Protein AF-A0A4U1Z456-F1 (afdb_monomer_lite)

Radius of gyration: 33.31 Å; chains: 1; bounding box: 110×81×82 Å

pLDDT: mean 87.85, std 18.62, range [24.08, 98.69]

InterPro domains:
  IPR021459 Glycosyl hydrolases related to GH101 family, GHL1-GHL3 [PF11308] (414-543)

Foldseek 3Di:
DDDDDDDDDDDDDDDDPPDDDFDDDPDDQPQKDWFWDWADPDPPDIDIWIWIAGQFQRFIDIPNDGQADRWWDKVNHGWGWDPKGFDADPPPSTRFKIWTATPPQRWIWIWGHDHQKIKIKTARDPPDAAALVRWIKTWNGKDPQVQWQWKWAQFPVIDIGGFQDPVSLCCCQVPPAFPQQQFRRLAQKMWTDGPLKIKIKHWPPSGQKTKGWHFDDDPDPDPDGTGIMMTMMGIHHNVCNRPIGMMMMGMDNDPCVNVVVSVVVCVVVVNDDDLVNVCVVPVLSVLQVPADEDEFEFFAFADLQFFPAPVVLLCCVVPPLPFDADPVSCVPRVPDDPPPDDCDPVNSVVSRVRLRVSLCVVQPFDFDALVGNRLVSLLVSLQVSLVSCVVRPVVGTDDSQQGTRGFHLVVLVVCVVVVNLRYEYEYQALNRLSNHVVRQVSNVVSVYAYEYEAEQFAAADPPPCVVNSRNRDHPCQLPLFFFAGSVRDGDADDPRGGGTGDCVVSVVSVVVSVVSSCVSSVGPDYDYPPPSSSPDDDGCSVVPPPPPDDDDDDDD

Sequence (556 aa):
MLSVRHPLNLSTCAIVALTTAYLFSSNAQASQITLTSNSSVNANTTTSNTVSISSKTFGIDWNGLSVNSAALTVDSQPQKATNLVIGFSDKADSAGIATWTLVPSGINVEAELNQDQLTFQFSLPSNIQVKRNEPVELAWFDLAEQQTQTLFLPFSEGMRVPTDNKLWASYLVGNHSGSNTTQDLKMPFWTVQQNNHFISYQMVNATSNQLLFSDASSDTSSNSKTKIDMKASHQFTMLNQSQPFIVRITLGDSWLDGAKHYRDSRVENDLSETLIAKQKRNPDVSKLIGASHIYLFGKDPLSTQDVSNWWGLKTWYLEGSKLSVSAEAKRELSSFSKGKDWFSQYHKQLLLDSISQSLQVLYPVGNPTLENNTIKAQYKSAQDKKNWLLEHASPYLNSSDTWGQALSSDMVANLNKAGLNKLWLGFDNWMPAFYQPNAVALAKQSGYLVGTYDSYNTAIPAKLNDNWLTAQLPEPMRQSCAIELADGSLKKGFRGNGFYLNPNCHLEYVKQRAQDIMRFGNFNSLFLDVDATAMAREDYSGSIDNHSNSNGNGNG

Organism: NCBI:txid170673

Structure (mmCIF, N/CA/C/O backbone):
data_AF-A0A4U1Z456-F1
#
_entry.id   AF-A0A4U1Z456-F1
#
loop_
_atom_site.group_PDB
_atom_site.id
_atom_site.type_symbol
_atom_site.label_atom_id
_atom_site.label_alt_id
_atom_site.label_comp_id
_atom_site.label_asym_id
_atom_site.label_entity_id
_atom_site.label_seq_id
_atom_site.pdbx_PDB_ins_code
_atom_site.Cartn_x
_atom_site.Cartn_y
_atom_site.Cartn_z
_atom_site.occupancy
_atom_site.B_iso_or_equiv
_atom_site.auth_seq_id
_atom_site.auth_comp_id
_atom_site.auth_asym_id
_atom_site.auth_atom_id
_atom_site.pdbx_PDB_model_num
ATOM 1 N N . MET A 1 1 ? 72.576 -57.208 -24.370 1.00 31.80 1 MET A N 1
ATOM 2 C CA . MET A 1 1 ? 71.663 -58.001 -25.217 1.00 31.80 1 MET A CA 1
ATOM 3 C C . MET A 1 1 ? 70.290 -58.027 -24.561 1.00 31.80 1 MET A C 1
ATOM 5 O O . MET A 1 1 ? 70.242 -58.381 -23.396 1.00 31.80 1 MET A O 1
ATOM 9 N N . LEU A 1 2 ? 69.263 -57.633 -25.336 1.00 28.31 2 LEU A N 1
ATOM 10 C CA . LEU A 1 2 ? 67.808 -57.911 -25.234 1.00 28.31 2 LEU A CA 1
ATOM 11 C C . LEU A 1 2 ? 67.100 -57.477 -23.924 1.00 28.31 2 LEU A C 1
ATOM 13 O O . LEU A 1 2 ? 67.393 -58.001 -22.863 1.00 28.31 2 LEU A O 1
ATOM 17 N N . SER A 1 3 ? 66.276 -56.413 -23.904 1.00 24.08 3 SER A N 1
ATOM 18 C CA . SER A 1 3 ? 64.901 -56.266 -24.465 1.00 24.08 3 SER A CA 1
ATOM 19 C C . SER A 1 3 ? 63.951 -57.339 -23.905 1.00 24.08 3 SER A C 1
ATOM 21 O O . SER A 1 3 ? 64.289 -58.512 -23.964 1.00 24.08 3 SER A O 1
ATOM 23 N N . VAL A 1 4 ? 62.786 -57.033 -23.317 1.00 28.98 4 VAL A N 1
ATOM 24 C CA . VAL A 1 4 ? 61.611 -56.415 -23.963 1.00 28.98 4 VAL A CA 1
ATOM 25 C C . VAL A 1 4 ? 60.705 -55.687 -22.945 1.00 28.98 4 VAL A C 1
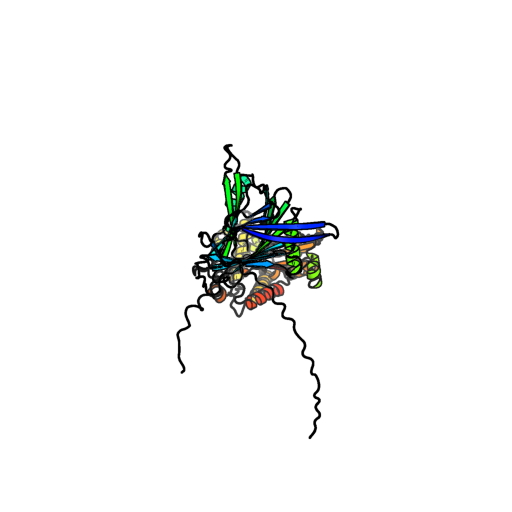ATOM 27 O O . VAL A 1 4 ? 60.613 -56.056 -21.778 1.00 28.98 4 VAL A O 1
ATOM 30 N N . ARG A 1 5 ? 60.041 -54.636 -23.447 1.00 26.22 5 ARG A N 1
ATOM 31 C CA . ARG A 1 5 ? 59.066 -53.721 -22.824 1.00 26.22 5 ARG A CA 1
ATOM 32 C C . ARG A 1 5 ? 57.635 -54.277 -22.797 1.00 26.22 5 ARG A C 1
ATOM 34 O O . ARG A 1 5 ? 57.237 -54.879 -23.784 1.00 26.22 5 ARG A O 1
ATOM 41 N N . HIS A 1 6 ? 56.828 -53.840 -21.824 1.00 29.16 6 HIS A N 1
ATOM 42 C CA . HIS A 1 6 ? 55.449 -53.331 -22.008 1.00 29.16 6 HIS A CA 1
ATOM 43 C C . HIS A 1 6 ? 54.959 -52.643 -20.716 1.00 29.16 6 HIS A C 1
ATOM 45 O O . HIS A 1 6 ? 55.034 -53.264 -19.658 1.00 29.16 6 HIS A O 1
ATOM 51 N N . PRO A 1 7 ? 54.428 -51.405 -20.773 1.00 32.91 7 PRO A N 1
ATOM 52 C CA . PRO A 1 7 ? 53.537 -50.893 -19.740 1.00 32.91 7 PRO A CA 1
ATOM 53 C C . PRO A 1 7 ? 52.128 -50.582 -20.267 1.00 32.91 7 PRO A C 1
ATOM 55 O O . PRO A 1 7 ? 51.916 -50.267 -21.438 1.00 32.91 7 PRO A O 1
ATOM 58 N N . LEU A 1 8 ? 51.187 -50.706 -19.334 1.00 29.67 8 LEU A N 1
ATOM 59 C CA . LEU A 1 8 ? 49.744 -50.541 -19.454 1.00 29.67 8 LEU A CA 1
ATOM 60 C C . LEU A 1 8 ? 49.311 -49.112 -19.821 1.00 29.67 8 LEU A C 1
ATOM 62 O O . LEU A 1 8 ? 49.853 -48.131 -19.316 1.00 29.67 8 LEU A O 1
ATOM 66 N N . ASN A 1 9 ? 48.269 -49.041 -20.652 1.00 26.36 9 ASN A N 1
ATOM 67 C CA . ASN A 1 9 ? 47.499 -47.847 -20.997 1.00 26.36 9 ASN A CA 1
ATOM 68 C C . ASN A 1 9 ? 46.570 -47.439 -19.840 1.00 26.36 9 ASN A C 1
ATOM 70 O O . ASN A 1 9 ? 45.746 -48.239 -19.399 1.00 26.36 9 ASN A O 1
ATOM 74 N N . LEU A 1 10 ? 46.651 -46.176 -19.419 1.00 31.25 10 LEU A N 1
ATOM 75 C CA . LEU A 1 10 ? 45.617 -45.480 -18.652 1.00 31.25 10 LEU A CA 1
ATOM 76 C C . LEU A 1 10 ? 44.956 -44.466 -19.589 1.00 31.25 10 LEU A C 1
ATOM 78 O O . LEU A 1 10 ? 45.609 -43.556 -20.095 1.00 31.25 10 LEU A O 1
ATOM 82 N N . SER A 1 11 ? 43.669 -44.675 -19.847 1.00 29.47 11 SER A N 1
ATOM 83 C CA . SER A 1 11 ? 42.834 -43.855 -20.719 1.00 29.47 11 SER A CA 1
ATOM 84 C C . SER A 1 11 ? 42.547 -42.493 -20.088 1.00 29.47 11 SER A C 1
ATOM 86 O O . SER A 1 11 ? 41.842 -42.397 -19.085 1.00 29.47 11 SER A O 1
ATOM 88 N N . THR A 1 12 ? 43.063 -41.434 -20.700 1.00 29.52 12 THR A N 1
ATOM 89 C CA . THR A 1 12 ? 42.703 -40.040 -20.428 1.00 29.52 12 THR A CA 1
ATOM 90 C C . THR A 1 12 ? 41.447 -39.678 -21.222 1.00 29.52 12 THR A C 1
ATOM 92 O O . THR A 1 12 ? 41.439 -39.752 -22.450 1.00 29.52 12 THR A O 1
ATOM 95 N N . CYS A 1 13 ? 40.379 -39.269 -20.532 1.00 28.94 13 CYS A N 1
ATOM 96 C CA . CYS A 1 13 ? 39.237 -38.592 -21.146 1.00 28.94 13 CYS A CA 1
ATOM 97 C C . CYS A 1 13 ? 39.703 -37.269 -21.770 1.00 28.94 13 CYS A C 1
ATOM 99 O O . CYS A 1 13 ? 40.125 -36.360 -21.057 1.00 28.94 13 CYS A O 1
ATOM 101 N N . ALA A 1 14 ? 39.610 -37.153 -23.093 1.00 26.80 14 ALA A N 1
ATOM 102 C CA . ALA A 1 14 ? 39.750 -35.885 -23.791 1.00 26.80 14 ALA A CA 1
ATOM 103 C C . ALA A 1 14 ? 38.451 -35.080 -23.630 1.00 26.80 14 ALA A C 1
ATOM 105 O O . ALA A 1 14 ? 37.424 -35.418 -24.215 1.00 26.80 14 ALA A O 1
ATOM 106 N N . ILE A 1 15 ? 38.496 -34.016 -22.827 1.00 29.28 15 ILE A N 1
ATOM 107 C CA . ILE A 1 15 ? 37.512 -32.933 -22.889 1.00 29.28 15 ILE A CA 1
ATOM 108 C C . ILE A 1 15 ? 37.858 -32.126 -24.141 1.00 29.28 15 ILE A C 1
ATOM 110 O O . ILE A 1 15 ? 38.910 -31.492 -24.213 1.00 29.28 15 ILE A O 1
ATOM 114 N N . VAL A 1 16 ? 36.993 -32.196 -25.150 1.00 26.69 16 VAL A N 1
ATOM 115 C CA . VAL A 1 16 ? 37.075 -31.357 -26.347 1.00 26.69 16 VAL A CA 1
ATOM 116 C C . VAL A 1 16 ? 36.708 -29.934 -25.933 1.00 26.69 16 VAL A C 1
ATOM 118 O O . VAL A 1 16 ? 35.541 -29.624 -25.714 1.00 26.69 16 VAL A O 1
ATOM 121 N N . ALA A 1 17 ? 37.712 -29.071 -25.797 1.00 26.34 17 ALA A N 1
ATOM 122 C CA . ALA A 1 17 ? 37.511 -27.631 -25.782 1.00 26.34 17 ALA A CA 1
ATOM 123 C C . ALA A 1 17 ? 37.116 -27.199 -27.203 1.00 26.34 17 ALA A C 1
ATOM 125 O O . ALA A 1 17 ? 37.964 -27.102 -28.088 1.00 26.34 17 ALA A O 1
ATOM 126 N N . LEU A 1 18 ? 35.819 -26.995 -27.436 1.00 26.89 18 LEU A N 1
ATOM 127 C CA . LEU A 1 18 ? 35.327 -26.304 -28.625 1.00 26.89 18 LEU A CA 1
ATOM 128 C C . LEU A 1 18 ? 35.672 -24.822 -28.472 1.00 26.89 18 LEU A C 1
ATOM 130 O O . LEU A 1 18 ? 35.039 -24.085 -27.723 1.00 26.89 18 LEU A O 1
ATOM 134 N N . THR A 1 19 ? 36.733 -24.404 -29.149 1.00 28.66 19 THR A N 1
ATOM 135 C CA . THR A 1 19 ? 37.079 -22.998 -29.332 1.00 28.66 19 THR A CA 1
ATOM 136 C C . THR A 1 19 ? 36.049 -22.359 -30.260 1.00 28.66 19 THR A C 1
ATOM 138 O O . THR A 1 19 ? 36.104 -22.560 -31.473 1.00 28.66 19 THR A O 1
ATOM 141 N N . THR A 1 20 ? 35.111 -21.595 -29.702 1.00 35.03 20 THR A N 1
ATOM 142 C CA . THR A 1 20 ? 34.281 -20.646 -30.450 1.00 35.03 20 THR A CA 1
ATOM 143 C C . THR A 1 20 ? 35.192 -19.595 -31.081 1.00 35.03 20 THR A C 1
ATOM 145 O O . THR A 1 20 ? 35.977 -18.929 -30.402 1.00 35.03 20 THR A O 1
ATOM 148 N N . ALA A 1 21 ? 35.141 -19.481 -32.406 1.00 29.03 21 ALA A N 1
ATOM 149 C CA . ALA A 1 21 ? 35.916 -18.497 -33.144 1.00 29.03 21 ALA A CA 1
ATOM 150 C C . ALA A 1 21 ? 35.267 -17.112 -32.983 1.00 29.03 21 ALA A C 1
ATOM 152 O O . ALA A 1 21 ? 34.280 -16.798 -33.640 1.00 29.03 21 ALA A O 1
ATOM 153 N N . TYR A 1 22 ? 35.829 -16.277 -32.109 1.00 36.03 22 TYR A N 1
ATOM 154 C CA . TYR A 1 22 ? 35.500 -14.855 -32.039 1.00 36.03 22 TYR A CA 1
ATOM 155 C C . TYR A 1 22 ? 36.136 -14.138 -33.233 1.00 36.03 22 TYR A C 1
ATOM 157 O O . TYR A 1 22 ? 37.360 -14.010 -33.319 1.00 36.03 22 TYR A O 1
ATOM 165 N N . LEU A 1 23 ? 35.318 -13.664 -34.171 1.00 34.50 23 LEU A N 1
ATOM 166 C CA . LEU A 1 23 ? 35.780 -12.739 -35.200 1.00 34.50 23 LEU A CA 1
ATOM 167 C C . LEU A 1 23 ? 35.910 -11.343 -34.579 1.00 34.50 23 LEU A C 1
ATOM 169 O O . LEU A 1 23 ? 34.922 -10.659 -34.329 1.00 34.50 23 LEU A O 1
ATOM 173 N N . PHE A 1 24 ? 37.147 -10.912 -34.335 1.00 33.97 24 PHE A N 1
ATOM 174 C CA . PHE A 1 24 ? 37.455 -9.527 -33.987 1.00 33.97 24 PHE A CA 1
ATOM 175 C C . PHE A 1 24 ? 37.351 -8.654 -35.245 1.00 33.97 24 PHE A C 1
ATOM 177 O O . PHE A 1 24 ? 38.280 -8.609 -36.050 1.00 33.97 24 PHE A O 1
ATOM 184 N N . SER A 1 25 ? 36.241 -7.936 -35.428 1.00 34.22 25 SER A N 1
ATOM 185 C CA . SER A 1 25 ? 36.183 -6.845 -36.407 1.00 34.22 25 SER A CA 1
ATOM 186 C C . SER A 1 25 ? 36.692 -5.551 -35.767 1.00 34.22 25 SER A C 1
ATOM 188 O O . SER A 1 25 ? 36.026 -4.950 -34.924 1.00 34.22 25 SER A O 1
ATOM 190 N N . SER A 1 26 ? 37.884 -5.112 -36.161 1.00 34.59 26 SER A N 1
ATOM 191 C CA . SER A 1 26 ? 38.472 -3.838 -35.746 1.00 34.59 26 SER A CA 1
ATOM 192 C C . SER A 1 26 ? 37.826 -2.640 -36.464 1.00 34.59 26 SER A C 1
ATOM 194 O O . SER A 1 26 ? 37.817 -2.594 -37.691 1.00 34.59 26 SER A O 1
ATOM 196 N N . ASN A 1 27 ? 37.389 -1.639 -35.688 1.00 38.34 27 ASN A N 1
ATOM 197 C CA . ASN A 1 27 ? 37.211 -0.223 -36.059 1.00 38.34 27 ASN A CA 1
ATOM 198 C C . ASN A 1 27 ? 36.337 0.132 -37.281 1.00 38.34 27 ASN A C 1
ATOM 200 O O . ASN A 1 27 ? 36.731 0.926 -38.134 1.00 38.34 27 ASN A O 1
ATOM 204 N N . ALA A 1 28 ? 35.079 -0.304 -37.267 1.00 37.78 28 ALA A N 1
ATOM 205 C CA . ALA A 1 28 ? 33.982 0.497 -37.809 1.00 37.78 28 ALA A CA 1
ATOM 206 C C . ALA A 1 28 ? 32.884 0.571 -36.738 1.00 37.78 28 ALA A C 1
ATOM 208 O O . ALA A 1 28 ? 32.386 -0.464 -36.303 1.00 37.78 28 ALA A O 1
ATOM 209 N N . GLN A 1 29 ? 32.541 1.773 -36.257 1.00 49.03 29 GLN A N 1
ATOM 210 C CA . GLN A 1 29 ? 31.405 1.956 -35.345 1.00 49.03 29 GLN A CA 1
ATOM 211 C C . GLN A 1 29 ? 30.123 1.601 -36.105 1.00 49.03 29 GLN A C 1
ATOM 213 O O . GLN A 1 29 ? 29.549 2.456 -36.776 1.00 49.03 29 GLN A O 1
ATOM 218 N N . ALA A 1 30 ? 29.678 0.346 -36.037 1.00 53.66 30 ALA A N 1
ATOM 219 C CA . ALA A 1 30 ? 28.352 -0.008 -36.512 1.00 53.66 30 ALA A CA 1
ATOM 220 C C . ALA A 1 30 ? 27.334 0.761 -35.654 1.00 53.66 30 ALA A C 1
ATOM 222 O O . ALA A 1 30 ? 27.165 0.503 -34.460 1.00 53.66 30 ALA A O 1
ATOM 223 N N . SER A 1 31 ? 26.685 1.761 -36.254 1.00 73.88 31 SER A N 1
ATOM 224 C CA . SER A 1 31 ? 25.632 2.561 -35.614 1.00 73.88 31 SER A CA 1
ATOM 225 C C . SER A 1 31 ? 24.337 1.773 -35.404 1.00 73.88 31 SER A C 1
ATOM 227 O O . SER A 1 31 ? 23.417 2.276 -34.756 1.00 73.88 31 SER A O 1
ATOM 229 N N . GLN A 1 32 ? 24.271 0.562 -35.963 1.00 88.19 32 GLN A N 1
ATOM 230 C CA . GLN A 1 32 ? 23.124 -0.329 -35.969 1.00 88.19 32 GLN A CA 1
ATOM 231 C C . GLN A 1 32 ? 23.585 -1.770 -35.717 1.00 88.19 32 GLN A C 1
ATOM 233 O O . GLN A 1 32 ? 24.516 -2.255 -36.358 1.00 88.19 32 GLN A O 1
ATOM 238 N N . ILE A 1 33 ? 22.927 -2.432 -34.773 1.00 92.44 33 ILE A N 1
ATOM 239 C CA . ILE A 1 33 ? 23.084 -3.842 -34.411 1.00 92.44 33 ILE A CA 1
ATOM 240 C C . ILE A 1 33 ? 21.853 -4.565 -34.952 1.00 92.44 33 ILE A C 1
ATOM 242 O O . ILE A 1 33 ? 20.745 -4.049 -34.828 1.00 92.44 33 ILE A O 1
ATOM 246 N N . THR A 1 34 ? 22.027 -5.732 -35.568 1.00 93.81 34 THR A N 1
ATOM 247 C CA . THR A 1 34 ? 20.907 -6.567 -36.024 1.00 93.81 34 THR A CA 1
ATOM 248 C C . THR A 1 34 ? 20.953 -7.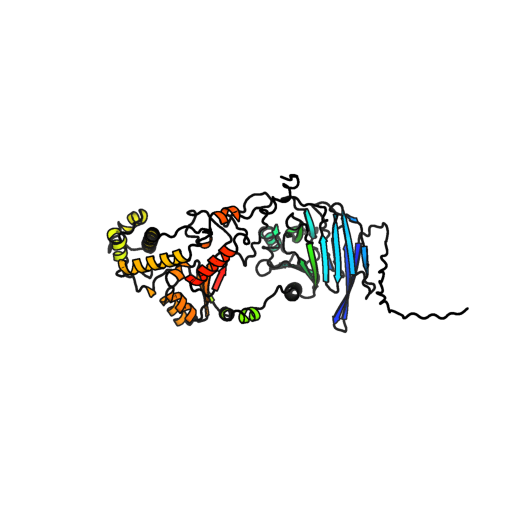903 -35.305 1.00 93.81 34 THR A C 1
ATOM 250 O O . THR A 1 34 ? 21.950 -8.614 -35.418 1.00 93.81 34 THR A O 1
ATOM 253 N N . LEU A 1 35 ? 19.885 -8.230 -34.580 1.00 93.75 35 LEU A N 1
ATOM 254 C CA . LEU A 1 35 ? 19.688 -9.533 -33.959 1.00 93.75 35 LEU A CA 1
ATOM 255 C C . LEU A 1 35 ? 18.630 -10.327 -34.721 1.00 93.75 35 LEU A C 1
ATOM 257 O O . LEU A 1 35 ? 17.658 -9.760 -35.220 1.00 93.75 35 LEU A O 1
ATOM 261 N N . THR A 1 36 ? 18.818 -11.640 -34.809 1.00 92.06 36 THR A N 1
ATOM 262 C CA . THR A 1 36 ? 17.903 -12.548 -35.507 1.00 92.06 36 THR A CA 1
ATOM 263 C C . THR A 1 36 ? 17.646 -13.803 -34.689 1.00 92.06 36 THR A C 1
ATOM 265 O O . THR A 1 36 ? 18.550 -14.354 -34.058 1.00 92.06 36 THR A O 1
ATOM 268 N N . SER A 1 37 ? 16.403 -14.269 -34.711 1.00 88.06 37 SER A N 1
ATOM 269 C CA . SER A 1 37 ? 16.004 -15.539 -34.112 1.00 88.06 37 SER A CA 1
ATOM 270 C C . SER A 1 37 ? 14.862 -16.149 -34.919 1.00 88.06 37 SER A C 1
ATOM 272 O O . SER A 1 37 ? 14.125 -15.449 -35.610 1.00 88.06 37 SER A O 1
ATOM 274 N N . ASN A 1 38 ? 14.706 -17.466 -34.822 1.00 82.00 38 ASN A N 1
ATOM 275 C CA . ASN A 1 38 ? 13.548 -18.167 -35.361 1.00 82.00 38 ASN A CA 1
ATOM 276 C C . ASN A 1 38 ? 12.746 -18.735 -34.191 1.00 82.00 38 ASN A C 1
ATOM 278 O O . ASN A 1 38 ? 13.300 -19.452 -33.356 1.00 82.00 38 ASN A O 1
ATOM 282 N N . SER A 1 39 ? 11.452 -18.432 -34.141 1.00 70.00 39 SER A N 1
ATOM 283 C CA . SER A 1 39 ? 10.514 -19.004 -33.177 1.00 70.00 39 SER A CA 1
ATOM 284 C C . SER A 1 39 ? 9.559 -19.967 -33.871 1.00 70.00 39 SER A C 1
ATOM 286 O O . SER A 1 39 ? 9.062 -19.700 -34.967 1.00 70.00 39 SER A O 1
ATOM 288 N N . SER A 1 40 ? 9.302 -21.113 -33.245 1.00 61.97 40 SER A N 1
ATOM 289 C CA . SER A 1 40 ? 8.311 -22.086 -33.701 1.00 61.97 40 SER A CA 1
ATOM 290 C C . SER A 1 40 ? 7.134 -22.089 -32.731 1.00 61.97 40 SER A C 1
ATOM 292 O O . SER A 1 40 ? 7.186 -22.748 -31.695 1.00 61.97 40 SER A O 1
ATOM 294 N N . VAL A 1 41 ? 6.067 -21.367 -33.074 1.00 55.19 41 VAL A N 1
ATOM 295 C CA . VAL A 1 41 ? 4.845 -21.300 -32.251 1.00 55.19 41 VAL A CA 1
ATOM 296 C C . VAL A 1 41 ? 4.009 -22.584 -32.396 1.00 55.19 41 VAL A C 1
ATOM 298 O O . VAL A 1 41 ? 3.292 -22.962 -31.479 1.00 55.19 41 VAL A O 1
ATOM 301 N N . ASN A 1 42 ? 4.135 -23.294 -33.527 1.00 46.75 42 ASN A N 1
ATOM 302 C CA . ASN A 1 42 ? 3.542 -24.607 -33.815 1.00 46.75 42 ASN A CA 1
ATOM 303 C C . ASN A 1 42 ? 4.384 -25.345 -34.877 1.00 46.75 42 ASN A C 1
ATOM 305 O O . ASN A 1 42 ? 5.149 -24.712 -35.600 1.00 46.75 42 ASN A O 1
ATOM 309 N N . ALA A 1 43 ? 4.195 -26.663 -35.043 1.00 50.38 43 ALA A N 1
ATOM 310 C CA . ALA A 1 43 ? 4.965 -27.509 -35.975 1.00 50.38 43 ALA A CA 1
ATOM 311 C C . ALA A 1 43 ? 4.968 -27.058 -37.460 1.00 50.38 43 ALA A C 1
ATOM 313 O O . ALA A 1 43 ? 5.773 -27.569 -38.232 1.00 50.38 43 ALA A O 1
ATOM 314 N N . ASN A 1 44 ? 4.110 -26.104 -37.853 1.00 43.94 44 ASN A N 1
ATOM 315 C CA . ASN A 1 44 ? 3.943 -25.632 -39.234 1.00 43.94 44 ASN A CA 1
ATOM 316 C C . ASN A 1 44 ? 4.108 -24.108 -39.431 1.00 43.94 44 ASN A C 1
ATOM 318 O O . ASN A 1 44 ? 3.876 -23.625 -40.537 1.00 43.94 44 ASN A O 1
ATOM 322 N N . THR A 1 45 ? 4.479 -23.332 -38.405 1.00 55.09 45 THR A N 1
ATOM 323 C CA . THR A 1 45 ? 4.669 -21.873 -38.533 1.00 55.09 45 THR A CA 1
ATOM 324 C C . THR A 1 45 ? 5.948 -21.435 -37.831 1.00 55.09 45 THR A C 1
ATOM 326 O O . THR A 1 45 ? 6.033 -21.495 -36.602 1.00 55.09 45 THR A O 1
ATOM 329 N N . THR A 1 46 ? 6.926 -20.990 -38.619 1.00 65.75 46 THR A N 1
ATOM 330 C CA . THR A 1 46 ? 8.167 -20.381 -38.133 1.00 65.75 46 THR A CA 1
ATOM 331 C C . THR A 1 46 ? 8.058 -18.870 -38.275 1.00 65.75 46 THR A C 1
ATOM 333 O O . THR A 1 46 ? 7.905 -18.364 -39.386 1.00 65.75 46 THR A O 1
ATOM 336 N N . THR A 1 47 ? 8.140 -18.155 -37.159 1.00 76.00 47 THR A N 1
ATOM 337 C CA . THR A 1 47 ? 8.264 -16.699 -37.145 1.00 76.00 47 THR A CA 1
ATOM 338 C C . THR A 1 47 ? 9.748 -16.362 -37.159 1.00 76.00 47 THR A C 1
ATOM 340 O O . THR A 1 47 ? 10.486 -16.768 -36.263 1.00 76.00 47 THR A O 1
ATOM 343 N N . SER A 1 48 ? 10.195 -15.647 -38.189 1.00 85.25 48 SER A N 1
ATOM 344 C CA . SER A 1 48 ? 11.549 -15.098 -38.242 1.00 85.25 48 SER A CA 1
ATOM 345 C C . SER A 1 48 ? 11.528 -13.720 -37.595 1.00 85.25 48 SER A C 1
ATOM 347 O O . SER A 1 48 ? 10.855 -12.818 -38.089 1.00 85.25 48 SER A O 1
ATOM 349 N N . ASN A 1 49 ? 12.264 -13.552 -36.504 1.00 91.56 49 ASN A N 1
ATOM 350 C CA . ASN A 1 49 ? 12.430 -12.274 -35.831 1.00 91.56 49 ASN A CA 1
ATOM 351 C C . ASN A 1 49 ? 13.698 -11.589 -36.318 1.00 91.56 49 ASN A C 1
ATOM 353 O O . ASN A 1 49 ? 14.764 -12.198 -36.401 1.00 91.56 49 ASN A O 1
ATOM 357 N N . THR A 1 50 ? 13.582 -10.305 -36.629 1.00 94.25 50 THR A N 1
ATOM 358 C CA . THR A 1 50 ? 14.703 -9.419 -36.929 1.00 94.25 50 THR A CA 1
ATOM 359 C C . THR A 1 50 ? 14.538 -8.145 -36.117 1.00 94.25 50 THR A C 1
ATOM 361 O O . THR A 1 50 ? 13.554 -7.422 -36.273 1.00 94.25 50 THR A O 1
ATOM 364 N N . VAL A 1 51 ? 15.509 -7.881 -35.246 1.00 96.50 51 VAL A N 1
ATOM 365 C CA . VAL A 1 51 ? 15.548 -6.702 -34.381 1.00 96.50 51 VAL A CA 1
ATOM 366 C C . VAL A 1 51 ? 16.713 -5.824 -34.811 1.00 96.50 51 VAL A C 1
ATOM 368 O O . VAL A 1 51 ? 17.861 -6.259 -34.785 1.00 96.50 51 VAL A O 1
ATOM 371 N N . SER A 1 52 ? 16.431 -4.580 -35.185 1.00 96.38 52 SER A N 1
ATOM 372 C CA . SER A 1 52 ? 17.433 -3.550 -35.457 1.00 96.38 52 SER A CA 1
ATOM 373 C C . SER A 1 52 ? 17.534 -2.587 -34.281 1.00 96.38 52 SER A C 1
ATOM 375 O O . SER A 1 52 ? 16.549 -1.956 -33.914 1.00 96.38 52 SER A O 1
ATOM 377 N N . ILE A 1 53 ? 18.731 -2.432 -33.716 1.00 96.38 53 ILE A N 1
ATOM 378 C CA . ILE A 1 53 ? 18.996 -1.594 -32.540 1.00 96.38 53 ILE A CA 1
ATOM 379 C C . ILE A 1 53 ? 20.028 -0.535 -32.914 1.00 96.38 53 ILE A C 1
ATOM 381 O O . ILE A 1 53 ? 21.139 -0.859 -33.334 1.00 96.38 53 ILE A O 1
ATOM 385 N N . SER A 1 54 ? 19.714 0.743 -32.724 1.00 94.50 54 SER A N 1
ATOM 386 C CA . SER A 1 54 ? 20.719 1.799 -32.818 1.00 94.50 54 SER A CA 1
ATOM 387 C C . SER A 1 54 ? 21.604 1.785 -31.575 1.00 94.50 54 SER A C 1
ATOM 389 O O . SER A 1 54 ? 21.181 2.196 -30.499 1.00 94.50 54 SER A O 1
ATOM 391 N N . SER A 1 55 ? 22.869 1.402 -31.724 1.00 87.50 55 SER A N 1
ATOM 392 C CA . SER A 1 55 ? 23.829 1.351 -30.611 1.00 87.50 55 SER A CA 1
ATOM 393 C C . SER A 1 55 ? 24.115 2.730 -29.985 1.00 87.50 55 SER A C 1
ATOM 395 O O . SER A 1 55 ? 24.561 2.821 -28.844 1.00 87.50 55 SER A O 1
ATOM 397 N N . LYS A 1 56 ? 23.842 3.821 -30.715 1.00 84.50 56 LYS A N 1
ATOM 398 C CA . LYS A 1 56 ? 24.053 5.209 -30.265 1.00 84.50 56 LYS A CA 1
ATOM 399 C C . LYS A 1 56 ? 22.837 5.816 -29.563 1.00 84.50 56 LYS A C 1
ATOM 401 O O . LYS A 1 56 ? 23.003 6.573 -28.616 1.00 84.50 56 LYS A O 1
ATOM 406 N N . THR A 1 57 ? 21.640 5.565 -30.085 1.00 91.00 57 THR A N 1
ATOM 407 C CA . THR A 1 57 ? 20.410 6.252 -29.641 1.00 91.00 57 THR A CA 1
ATOM 408 C C . THR A 1 57 ? 19.440 5.335 -28.912 1.00 91.00 57 THR A C 1
ATOM 410 O O . THR A 1 57 ? 18.485 5.815 -28.311 1.00 91.00 57 THR A O 1
ATOM 413 N N . PHE A 1 58 ? 19.693 4.026 -28.974 1.00 95.19 58 PHE A N 1
ATOM 414 C CA . PHE A 1 58 ? 18.825 2.966 -28.480 1.00 95.19 58 PHE A CA 1
ATOM 415 C C . PHE A 1 58 ? 17.423 2.961 -29.107 1.00 95.19 58 PHE A C 1
ATOM 417 O O . PHE A 1 58 ? 16.487 2.426 -28.527 1.00 95.19 58 PHE A O 1
ATOM 424 N N . GLY A 1 59 ? 17.279 3.514 -30.318 1.00 97.06 59 GLY A N 1
ATOM 425 C CA . GLY A 1 59 ? 16.095 3.277 -31.143 1.00 97.06 59 GLY A CA 1
ATOM 426 C C . GLY A 1 59 ? 16.026 1.812 -31.580 1.00 97.06 59 GLY A C 1
ATOM 427 O O . GLY A 1 59 ? 17.054 1.249 -31.971 1.00 97.06 59 GLY A O 1
ATOM 428 N N . ILE A 1 60 ? 14.845 1.199 -31.494 1.00 98.00 60 ILE A N 1
ATOM 429 C CA . ILE A 1 60 ? 14.638 -0.232 -31.758 1.00 98.00 60 ILE A CA 1
ATOM 430 C C . ILE A 1 60 ? 13.486 -0.415 -32.745 1.00 98.00 60 ILE A C 1
ATOM 432 O O . ILE A 1 60 ? 12.372 0.047 -32.496 1.00 98.00 60 ILE A O 1
ATOM 436 N N . ASP A 1 61 ? 13.758 -1.147 -33.822 1.00 97.69 61 ASP A N 1
ATOM 437 C CA . ASP A 1 61 ? 12.757 -1.709 -34.728 1.00 97.69 61 ASP A CA 1
ATOM 438 C C . ASP A 1 61 ? 12.738 -3.234 -34.579 1.00 97.69 61 ASP A C 1
ATOM 440 O O . ASP A 1 61 ? 13.797 -3.864 -34.534 1.00 97.69 61 ASP A O 1
ATOM 444 N N . TRP A 1 62 ? 11.551 -3.832 -34.495 1.00 96.75 62 TRP A N 1
ATOM 445 C CA . TRP A 1 62 ? 11.378 -5.284 -34.476 1.00 96.75 62 TRP A CA 1
ATOM 446 C C . TRP A 1 62 ? 10.317 -5.677 -35.498 1.00 96.75 62 TRP A C 1
ATOM 448 O O . TRP A 1 62 ? 9.133 -5.403 -35.311 1.00 96.75 62 TRP A O 1
ATOM 458 N N . ASN A 1 63 ? 10.741 -6.329 -36.584 1.00 94.19 63 ASN A N 1
ATOM 459 C CA . ASN A 1 63 ? 9.873 -6.729 -37.697 1.00 94.19 63 ASN A CA 1
ATOM 460 C C . ASN A 1 63 ? 9.033 -5.558 -38.266 1.00 94.19 63 ASN A C 1
ATOM 462 O O . ASN A 1 63 ? 7.891 -5.760 -38.680 1.00 94.19 63 ASN A O 1
ATOM 466 N N . GLY A 1 64 ? 9.575 -4.333 -38.282 1.00 93.81 64 GLY A N 1
ATOM 467 C CA . GLY A 1 64 ? 8.869 -3.132 -38.745 1.00 93.81 64 GLY A CA 1
ATOM 468 C C . GLY A 1 64 ? 7.980 -2.448 -37.698 1.00 93.81 64 GLY A C 1
ATOM 469 O O . GLY A 1 64 ? 7.292 -1.478 -38.028 1.00 93.81 64 GLY A O 1
ATOM 470 N N . LEU A 1 65 ? 7.946 -2.947 -36.456 1.00 96.69 65 LEU A N 1
ATOM 471 C CA . LEU A 1 65 ? 7.317 -2.271 -35.320 1.00 96.69 65 LEU A CA 1
ATOM 472 C C . LEU A 1 65 ? 8.331 -1.363 -34.622 1.00 96.69 65 LEU A C 1
ATOM 474 O O . LEU A 1 65 ? 9.441 -1.789 -34.300 1.00 96.69 65 LEU A O 1
ATOM 478 N N . SER A 1 66 ? 7.916 -0.136 -34.306 1.00 97.50 66 SER A N 1
ATOM 479 C CA . SER A 1 66 ? 8.760 0.841 -33.617 1.00 97.50 66 SER A CA 1
ATOM 480 C C . SER A 1 66 ? 8.722 0.584 -32.110 1.00 97.50 66 SER A C 1
ATOM 482 O O . SER A 1 66 ? 7.882 1.136 -31.397 1.00 97.50 66 SER A O 1
ATOM 484 N N . VAL A 1 67 ? 9.611 -0.287 -31.632 1.00 97.75 67 VAL A N 1
ATOM 485 C CA . VAL A 1 67 ? 9.702 -0.722 -30.227 1.00 97.75 67 VAL A CA 1
ATOM 486 C C . VAL A 1 67 ? 10.268 0.375 -29.325 1.00 97.75 67 VAL A C 1
ATOM 488 O O . VAL A 1 67 ? 9.880 0.489 -28.171 1.00 97.75 67 VAL A O 1
ATOM 491 N N . ASN A 1 68 ? 11.190 1.201 -29.809 1.00 97.81 68 ASN A N 1
ATOM 492 C CA . ASN A 1 68 ? 11.712 2.301 -29.000 1.00 97.81 68 ASN A CA 1
ATOM 493 C C . ASN A 1 68 ? 12.138 3.461 -29.888 1.00 97.81 68 ASN A C 1
ATOM 495 O O . ASN A 1 68 ? 12.838 3.248 -30.883 1.00 97.81 68 ASN A O 1
ATOM 499 N N . SER A 1 69 ? 11.749 4.675 -29.514 1.00 96.81 69 SER A N 1
ATOM 500 C CA . SER A 1 69 ? 12.291 5.897 -30.102 1.00 96.81 69 SER A CA 1
ATOM 501 C C . SER A 1 69 ? 13.698 6.172 -29.553 1.00 96.81 69 SER A C 1
ATOM 503 O O . SER A 1 69 ? 14.158 5.559 -28.590 1.00 96.81 69 SER A O 1
ATOM 505 N N . ALA A 1 70 ? 14.429 7.080 -30.198 1.00 93.81 70 ALA A N 1
ATOM 506 C CA . ALA A 1 70 ? 15.769 7.472 -29.767 1.00 93.81 70 ALA A CA 1
ATOM 507 C C . ALA A 1 70 ? 15.734 8.158 -28.386 1.00 93.81 70 ALA A C 1
ATOM 509 O O . ALA A 1 70 ? 15.359 9.323 -28.292 1.00 93.81 70 ALA A O 1
ATOM 510 N N . ALA A 1 71 ? 16.178 7.455 -27.340 1.00 90.94 71 ALA A N 1
ATOM 511 C CA . ALA A 1 71 ? 16.013 7.870 -25.942 1.00 90.94 71 ALA A CA 1
ATOM 512 C C . ALA A 1 71 ? 17.323 7.946 -25.138 1.00 90.94 71 ALA A C 1
ATOM 514 O O . ALA A 1 71 ? 17.347 8.505 -24.042 1.00 90.94 71 ALA A O 1
ATOM 515 N N . LEU A 1 72 ? 18.404 7.342 -25.650 1.00 96.44 72 LEU A N 1
ATOM 516 C CA . LEU A 1 72 ? 19.548 6.980 -24.815 1.00 96.44 72 LEU A CA 1
ATOM 517 C C . LEU A 1 72 ? 20.356 8.183 -24.332 1.00 96.44 72 LEU A C 1
ATOM 519 O O . LEU A 1 72 ? 21.111 8.795 -25.094 1.00 96.44 72 LEU A O 1
ATOM 523 N N . THR A 1 73 ? 20.295 8.432 -23.030 1.00 97.75 73 THR A N 1
ATOM 524 C CA . THR A 1 73 ? 21.223 9.326 -22.335 1.00 97.75 73 THR A CA 1
ATOM 525 C C . THR A 1 73 ? 21.589 8.756 -20.971 1.00 97.75 73 THR A C 1
ATOM 527 O O . THR A 1 73 ? 20.853 7.949 -20.405 1.00 97.75 73 THR A O 1
ATOM 530 N N . VAL A 1 74 ? 22.746 9.171 -20.454 1.00 97.75 74 VAL A N 1
ATOM 531 C CA . VAL A 1 74 ? 23.1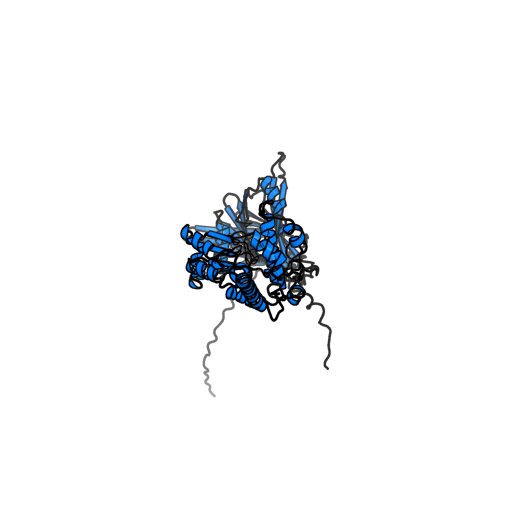41 8.930 -19.061 1.00 97.75 74 VAL A CA 1
ATOM 532 C C . VAL A 1 74 ? 23.448 10.279 -18.433 1.00 97.75 74 VAL A C 1
ATOM 534 O O . VAL A 1 74 ? 24.246 11.024 -19.000 1.00 97.75 74 VAL A O 1
ATOM 537 N N . ASP A 1 75 ? 22.772 10.624 -17.340 1.00 97.12 75 ASP A N 1
ATOM 538 C CA . ASP A 1 75 ? 22.801 11.955 -16.711 1.00 97.12 75 ASP A CA 1
ATOM 539 C C . ASP A 1 75 ? 22.551 13.087 -17.725 1.00 97.12 75 ASP A C 1
ATOM 541 O O . ASP A 1 75 ? 23.271 14.087 -17.798 1.00 97.12 75 ASP A O 1
ATOM 545 N N . SER A 1 76 ? 21.545 12.891 -18.588 1.00 96.44 76 SER A N 1
ATOM 546 C CA . SER A 1 76 ? 21.220 13.773 -19.724 1.00 96.44 76 SER A CA 1
ATOM 547 C C . SER A 1 76 ? 22.342 13.947 -20.766 1.00 96.44 76 SER A C 1
ATOM 549 O O . SER A 1 76 ? 22.219 14.767 -21.677 1.00 96.44 76 SER A O 1
ATOM 551 N N . GLN A 1 77 ? 23.434 13.177 -20.682 1.00 96.69 77 GLN A N 1
ATOM 552 C CA . GLN A 1 77 ? 24.520 13.190 -21.660 1.00 96.69 77 GLN A CA 1
ATOM 553 C C . GLN A 1 77 ? 24.328 12.094 -22.721 1.00 96.69 77 GLN A C 1
ATOM 555 O O . GLN A 1 77 ? 24.158 10.917 -22.374 1.00 96.69 77 GLN A O 1
ATOM 560 N N . PRO A 1 78 ? 24.415 12.428 -24.022 1.00 94.56 78 PRO A N 1
ATOM 561 C CA . PRO A 1 78 ? 24.410 11.437 -25.092 1.00 94.56 78 PRO A CA 1
ATOM 562 C C . PRO A 1 78 ? 25.569 10.447 -24.963 1.00 94.56 78 PRO A C 1
ATOM 564 O O . PRO A 1 78 ? 26.695 10.830 -24.641 1.00 94.56 78 PRO A O 1
ATOM 567 N N . GLN A 1 79 ? 25.308 9.183 -25.287 1.00 94.19 79 GLN A N 1
ATOM 568 C CA . GLN A 1 79 ? 26.314 8.125 -25.236 1.00 94.19 79 GLN A CA 1
ATOM 569 C C . GLN A 1 79 ? 26.815 7.741 -26.635 1.00 94.19 79 GLN A C 1
ATOM 571 O O . GLN A 1 79 ? 26.169 7.976 -27.660 1.00 94.19 79 GLN A O 1
ATOM 576 N N . LYS A 1 80 ? 27.998 7.129 -26.683 1.00 91.62 80 LYS A N 1
ATOM 577 C CA . LYS A 1 80 ? 28.542 6.452 -27.867 1.00 91.62 80 LYS A CA 1
ATOM 578 C C . LYS A 1 80 ? 28.816 4.993 -27.532 1.00 91.62 80 LYS A C 1
ATOM 580 O O . LYS A 1 80 ? 29.391 4.719 -26.484 1.00 91.62 80 LYS A O 1
ATOM 585 N N . ALA A 1 81 ? 28.473 4.087 -28.442 1.00 92.81 81 ALA A N 1
ATOM 586 C CA . ALA A 1 81 ? 28.840 2.684 -28.316 1.00 92.81 81 ALA A CA 1
ATOM 587 C C . ALA A 1 81 ? 30.305 2.447 -28.710 1.00 92.81 81 ALA A C 1
ATOM 589 O O . ALA A 1 81 ? 30.785 2.934 -29.744 1.00 92.81 81 ALA A O 1
ATOM 590 N N . THR A 1 82 ? 30.995 1.668 -27.887 1.00 93.81 82 THR A N 1
ATOM 591 C CA . THR A 1 82 ? 32.331 1.117 -28.129 1.00 93.81 82 THR A CA 1
ATOM 592 C C . THR A 1 82 ? 32.344 -0.366 -27.754 1.00 93.81 82 THR A C 1
ATOM 594 O O . THR A 1 82 ? 31.388 -0.866 -27.167 1.00 93.81 82 THR A O 1
ATOM 597 N N . ASN A 1 83 ? 33.414 -1.082 -28.114 1.00 91.88 83 ASN A N 1
ATOM 598 C CA . ASN A 1 83 ? 33.596 -2.502 -27.777 1.00 91.88 83 ASN A CA 1
ATOM 599 C C . ASN A 1 83 ? 32.416 -3.400 -28.196 1.00 91.88 83 ASN A C 1
ATOM 601 O O . ASN A 1 83 ?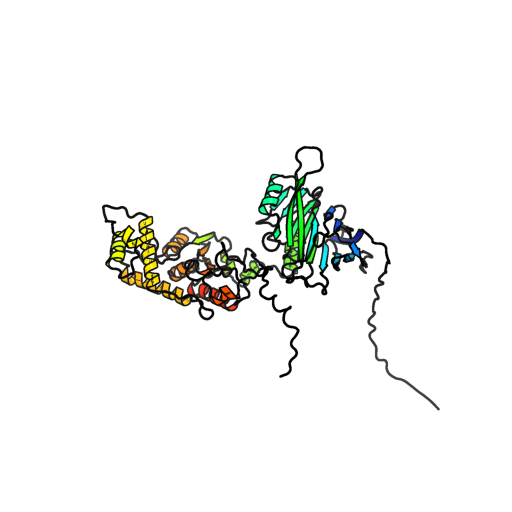 32.073 -4.335 -27.482 1.00 91.88 83 ASN A O 1
ATOM 605 N N . LEU A 1 84 ? 31.783 -3.095 -29.334 1.00 92.62 84 LEU A N 1
ATOM 606 C CA . LEU A 1 84 ? 30.665 -3.882 -29.843 1.00 92.62 84 LEU A CA 1
ATOM 607 C C . LEU A 1 84 ? 31.136 -5.289 -30.234 1.00 92.62 84 LEU A C 1
ATOM 609 O O . LEU A 1 84 ? 32.029 -5.434 -31.071 1.00 92.62 84 LEU A O 1
ATOM 613 N N . VAL A 1 85 ? 30.482 -6.303 -29.678 1.00 91.19 85 VAL A N 1
ATOM 614 C CA . VAL A 1 85 ? 30.644 -7.715 -30.024 1.00 91.19 85 VAL A CA 1
ATOM 615 C C . VAL A 1 85 ? 29.268 -8.288 -30.350 1.00 91.19 85 VAL A C 1
ATOM 617 O O . VAL A 1 85 ? 28.311 -8.059 -29.617 1.00 91.19 85 VAL A O 1
ATOM 620 N N . ILE A 1 86 ? 29.162 -9.032 -31.452 1.00 88.19 86 ILE A N 1
ATOM 621 C CA . ILE A 1 86 ? 27.942 -9.753 -31.839 1.00 88.19 86 ILE A CA 1
ATOM 622 C C . ILE A 1 86 ? 28.237 -11.250 -31.735 1.00 88.19 86 ILE A C 1
ATOM 624 O O . ILE A 1 86 ? 29.159 -11.751 -32.379 1.00 88.19 86 ILE A O 1
ATOM 628 N N . GLY A 1 87 ? 27.478 -11.942 -30.889 1.00 81.44 87 GLY A N 1
ATOM 629 C CA . GLY A 1 87 ? 27.550 -13.384 -30.688 1.00 81.44 87 GLY A CA 1
ATOM 630 C C . GLY A 1 87 ? 26.580 -14.130 -31.602 1.00 81.44 87 GLY A C 1
ATOM 631 O O . GLY A 1 87 ? 25.416 -13.746 -31.743 1.00 81.44 87 GLY A O 1
ATOM 632 N N . PHE A 1 88 ? 27.057 -15.223 -32.196 1.00 70.88 88 PHE A N 1
ATOM 633 C CA . PHE A 1 88 ? 26.257 -16.134 -33.015 1.00 70.88 88 PHE A CA 1
ATOM 634 C C . PHE A 1 88 ? 25.931 -17.400 -32.217 1.00 70.88 88 PHE A C 1
ATOM 636 O O . PHE A 1 88 ? 26.782 -17.897 -31.481 1.00 70.88 88 PHE A O 1
ATOM 643 N N . SER A 1 89 ? 24.705 -17.917 -32.342 1.00 56.69 89 SER A N 1
ATOM 644 C CA . SER A 1 89 ? 24.329 -19.185 -31.703 1.00 56.69 89 SER A CA 1
ATOM 645 C C . SER A 1 89 ? 24.721 -20.390 -32.570 1.00 56.69 89 SER A C 1
ATOM 647 O O . SER A 1 89 ? 24.423 -20.425 -33.766 1.00 56.69 89 SER A O 1
ATOM 649 N N . ASP A 1 90 ? 25.317 -21.421 -31.956 1.00 49.59 90 ASP A N 1
ATOM 650 C CA . ASP A 1 90 ? 25.824 -22.636 -32.631 1.00 49.59 90 ASP A CA 1
ATOM 651 C C . ASP A 1 90 ? 24.742 -23.471 -33.352 1.00 49.59 90 ASP A C 1
ATOM 653 O O . ASP A 1 90 ? 25.056 -24.434 -34.051 1.00 49.59 90 ASP A O 1
ATOM 657 N N . LYS A 1 91 ? 23.452 -23.155 -33.167 1.00 47.91 91 LYS A N 1
ATOM 658 C CA . LYS A 1 91 ? 22.329 -23.928 -33.724 1.00 47.91 91 LYS A CA 1
ATOM 659 C C . LYS A 1 91 ? 21.655 -23.288 -34.941 1.00 47.91 91 LYS A C 1
ATOM 661 O O . LYS A 1 91 ? 20.797 -23.948 -35.524 1.00 47.91 91 LYS A O 1
ATOM 666 N N . ALA A 1 92 ? 22.002 -22.056 -35.332 1.00 53.28 92 ALA A N 1
ATOM 667 C CA . ALA A 1 92 ? 21.272 -21.364 -36.403 1.00 53.28 92 ALA A CA 1
ATOM 668 C C . ALA A 1 92 ? 22.056 -20.321 -37.227 1.00 53.28 92 ALA A C 1
ATOM 670 O O . ALA A 1 92 ? 21.422 -19.655 -38.043 1.00 53.28 92 ALA A O 1
ATOM 671 N N . ASP A 1 93 ? 23.367 -20.120 -37.021 1.00 57.69 93 ASP A N 1
ATOM 672 C CA . ASP A 1 93 ? 24.115 -18.981 -37.609 1.00 57.69 93 ASP A CA 1
ATOM 673 C C . ASP A 1 93 ? 23.413 -17.621 -37.377 1.00 57.69 93 ASP A C 1
ATOM 675 O O . ASP A 1 93 ? 23.584 -16.658 -38.125 1.00 57.69 93 ASP A O 1
ATOM 679 N N . SER A 1 94 ? 22.591 -17.527 -36.328 1.00 68.38 94 SER A N 1
ATOM 680 C CA . SER A 1 94 ? 21.797 -16.342 -36.027 1.00 68.38 94 SER A CA 1
ATOM 681 C C . SER A 1 94 ? 22.523 -15.484 -34.996 1.00 68.38 94 SER A C 1
ATOM 683 O O . SER A 1 94 ? 22.969 -15.980 -33.955 1.00 68.38 94 SER A O 1
ATOM 685 N N . ALA A 1 95 ? 22.648 -14.190 -35.292 1.00 81.62 95 ALA A N 1
ATOM 686 C CA . ALA A 1 95 ? 23.144 -13.187 -34.355 1.00 81.62 95 ALA A CA 1
ATOM 687 C C . ALA A 1 95 ? 22.105 -12.999 -33.238 1.00 81.62 95 ALA A C 1
ATOM 689 O O . ALA A 1 95 ? 21.192 -12.192 -33.373 1.00 81.62 95 ALA A O 1
ATOM 690 N N . GLY A 1 96 ? 22.174 -13.811 -32.185 1.00 88.62 96 GLY A N 1
ATOM 691 C CA . GLY A 1 96 ? 21.188 -13.809 -31.099 1.00 88.62 96 GLY A CA 1
ATOM 692 C C . GLY A 1 96 ? 21.568 -12.902 -29.933 1.00 88.62 96 GLY A C 1
ATOM 693 O O . GLY A 1 96 ? 20.700 -12.515 -29.162 1.00 88.62 96 GLY A O 1
ATOM 694 N N . ILE A 1 97 ? 22.851 -12.552 -29.801 1.00 93.00 97 ILE A N 1
ATOM 695 C CA . ILE A 1 97 ? 23.377 -11.791 -28.663 1.00 93.00 97 ILE A CA 1
ATOM 696 C C . ILE A 1 97 ? 24.266 -10.657 -29.173 1.00 93.00 97 ILE A C 1
ATOM 698 O O . ILE A 1 97 ? 25.028 -10.838 -30.123 1.00 93.00 97 ILE A O 1
ATOM 702 N N . ALA A 1 98 ? 24.218 -9.498 -28.526 1.00 94.94 98 ALA A N 1
ATOM 703 C CA . ALA A 1 98 ? 25.188 -8.429 -28.721 1.00 94.94 98 ALA A CA 1
ATOM 704 C C . ALA A 1 98 ? 25.562 -7.769 -27.394 1.00 94.94 98 ALA A C 1
ATOM 706 O O . ALA A 1 98 ? 24.711 -7.573 -26.530 1.00 94.94 98 ALA A O 1
ATOM 707 N N . THR A 1 99 ? 26.826 -7.373 -27.258 1.00 95.56 99 THR A N 1
ATOM 708 C CA . THR A 1 99 ? 27.332 -6.627 -26.102 1.00 95.56 99 THR A CA 1
ATOM 709 C C . THR A 1 99 ? 28.109 -5.398 -26.550 1.00 95.56 99 THR A C 1
ATOM 711 O O . THR A 1 99 ? 28.779 -5.419 -27.581 1.00 95.56 99 THR A O 1
ATOM 714 N N . TRP A 1 100 ? 27.996 -4.297 -25.812 1.00 95.75 100 TRP A N 1
ATOM 715 C CA . TRP A 1 100 ? 28.765 -3.075 -26.058 1.00 95.75 100 TRP A CA 1
ATOM 716 C C . TRP A 1 100 ? 28.882 -2.231 -24.787 1.00 95.75 100 TRP A C 1
ATOM 718 O O . TRP A 1 100 ? 28.163 -2.436 -23.812 1.00 95.75 100 TRP A O 1
ATOM 728 N N . THR A 1 101 ? 29.779 -1.248 -24.804 1.00 96.00 101 THR A N 1
ATOM 729 C CA . THR A 1 101 ? 29.964 -0.290 -23.707 1.00 96.00 101 THR A CA 1
ATOM 730 C C . THR A 1 101 ? 29.502 1.099 -24.139 1.00 96.00 101 THR A C 1
ATOM 732 O O . THR A 1 101 ? 29.805 1.553 -25.245 1.00 96.00 101 THR A O 1
ATOM 735 N N . LEU A 1 102 ? 28.778 1.794 -23.263 1.00 95.75 102 LEU A N 1
ATOM 736 C CA . LEU A 1 102 ? 28.383 3.189 -23.436 1.00 95.75 102 LEU A CA 1
ATOM 737 C C . LEU A 1 102 ? 29.476 4.118 -22.909 1.00 95.75 102 LEU A C 1
ATOM 739 O O . LEU A 1 102 ? 29.931 3.983 -21.782 1.00 95.75 102 LEU A O 1
ATOM 743 N N . VAL A 1 103 ? 29.896 5.091 -23.711 1.00 94.56 103 VAL A N 1
ATOM 744 C CA . VAL A 1 103 ? 30.896 6.105 -23.342 1.00 94.56 103 VAL A CA 1
ATOM 745 C C . VAL A 1 103 ? 30.237 7.488 -23.390 1.00 94.56 103 VAL A C 1
ATOM 747 O O . VAL A 1 103 ? 29.583 7.787 -24.395 1.00 94.56 103 VAL A O 1
ATOM 750 N N . PRO A 1 104 ? 30.425 8.356 -22.374 1.00 94.94 104 PRO A N 1
ATOM 751 C CA . PRO A 1 104 ? 31.412 8.255 -21.289 1.00 94.94 104 PRO A CA 1
ATOM 752 C C . PRO A 1 104 ? 30.992 7.477 -20.033 1.00 94.94 104 PRO A C 1
ATOM 754 O O . PRO A 1 104 ? 31.841 7.293 -19.167 1.00 94.94 104 PRO A O 1
ATOM 757 N N . SER A 1 105 ? 29.743 7.021 -19.908 1.00 95.50 105 SER A N 1
ATOM 758 C CA . SER A 1 105 ? 29.239 6.424 -18.651 1.00 95.50 105 SER A CA 1
ATOM 759 C C . SER A 1 105 ? 29.947 5.137 -18.209 1.00 95.50 105 SER A C 1
ATOM 761 O O . SER A 1 105 ? 29.952 4.804 -17.029 1.00 95.50 105 SER A O 1
ATOM 763 N N . GLY A 1 106 ? 30.519 4.389 -19.149 1.00 95.94 106 GLY A N 1
ATOM 764 C CA . GLY A 1 106 ? 31.086 3.065 -18.924 1.00 95.94 106 GLY A CA 1
ATOM 765 C C . GLY A 1 106 ? 30.044 1.952 -18.781 1.00 95.94 106 GLY A C 1
ATOM 766 O O . GLY A 1 106 ? 30.445 0.801 -18.648 1.00 95.94 106 GLY A O 1
ATOM 767 N N . ILE A 1 107 ? 28.738 2.250 -18.818 1.00 97.56 107 ILE A N 1
ATOM 768 C CA . ILE A 1 107 ? 27.678 1.242 -18.663 1.00 97.56 107 ILE A CA 1
ATOM 769 C C . ILE A 1 107 ? 27.824 0.173 -19.746 1.00 97.56 107 ILE A C 1
ATOM 771 O O . ILE A 1 107 ? 27.860 0.480 -20.940 1.00 97.56 107 ILE A O 1
ATOM 775 N N . ASN A 1 108 ? 27.889 -1.085 -19.323 1.00 97.62 108 ASN A N 1
ATOM 776 C CA . ASN A 1 108 ? 27.876 -2.220 -20.233 1.00 97.62 108 ASN A CA 1
ATOM 777 C C . ASN A 1 108 ? 26.432 -2.577 -20.567 1.00 97.62 108 ASN A C 1
ATOM 779 O O . ASN A 1 108 ? 25.586 -2.623 -19.673 1.00 97.62 108 ASN A O 1
ATOM 783 N N . VAL A 1 109 ? 26.174 -2.827 -21.846 1.00 97.62 109 VAL A N 1
ATOM 784 C CA . VAL A 1 109 ? 24.873 -3.249 -22.353 1.00 97.62 109 VAL A CA 1
ATOM 785 C C . VAL A 1 109 ? 25.013 -4.622 -22.976 1.00 97.62 109 VAL A C 1
ATOM 787 O O . VAL A 1 109 ? 25.917 -4.857 -23.778 1.00 97.62 109 VAL A O 1
ATOM 790 N N . GLU A 1 110 ? 24.097 -5.506 -22.621 1.00 97.38 110 GLU A N 1
ATOM 791 C CA . GLU A 1 110 ? 23.909 -6.808 -23.240 1.00 97.38 110 GLU A CA 1
ATOM 792 C C . GLU A 1 110 ? 22.481 -6.892 -23.771 1.00 97.38 110 GLU A C 1
ATOM 794 O O . GLU A 1 110 ? 21.532 -6.500 -23.092 1.00 97.38 110 GLU A O 1
ATOM 799 N N . ALA A 1 111 ? 22.342 -7.354 -25.008 1.00 97.19 111 ALA A N 1
ATOM 800 C CA . ALA A 1 111 ? 21.075 -7.582 -25.675 1.00 97.19 111 ALA A CA 1
ATOM 801 C C . ALA A 1 111 ? 21.016 -9.036 -26.139 1.00 97.19 111 ALA A C 1
ATOM 803 O O . ALA A 1 111 ? 21.900 -9.478 -26.872 1.00 97.19 111 ALA A O 1
ATOM 804 N N . GLU A 1 112 ? 19.967 -9.752 -25.756 1.00 96.00 112 GLU A N 1
ATOM 805 C CA . GLU A 1 112 ? 19.719 -11.133 -26.165 1.00 96.00 112 GLU A CA 1
ATOM 806 C C . GLU A 1 112 ? 18.327 -11.242 -26.786 1.00 96.00 112 GLU A C 1
ATOM 808 O O . GLU A 1 112 ? 17.324 -10.906 -26.158 1.00 96.00 112 GLU A O 1
ATOM 813 N N . LEU A 1 113 ? 18.265 -11.736 -28.020 1.00 94.75 113 LEU A N 1
ATOM 814 C CA . LEU A 1 113 ? 17.037 -12.130 -28.693 1.00 94.75 113 LEU A CA 1
ATOM 815 C C . LEU A 1 113 ? 16.922 -13.655 -28.659 1.00 94.75 113 LEU A C 1
ATOM 817 O O . LEU A 1 113 ? 17.575 -14.365 -29.428 1.00 94.75 113 LEU A O 1
ATOM 821 N N . ASN A 1 114 ? 16.043 -14.153 -27.797 1.00 89.12 114 ASN A N 1
ATOM 822 C CA . ASN A 1 114 ? 15.750 -15.570 -27.664 1.00 89.12 114 ASN A CA 1
ATOM 823 C C . ASN A 1 114 ? 14.291 -15.827 -28.048 1.00 89.12 114 ASN A C 1
ATOM 825 O O . ASN A 1 114 ? 13.370 -15.403 -27.351 1.00 89.12 114 ASN A O 1
ATOM 829 N N . GLN A 1 115 ? 14.087 -16.505 -29.183 1.00 85.50 115 GLN A N 1
ATOM 830 C CA . GLN A 1 115 ? 12.764 -16.711 -29.783 1.00 85.50 115 GLN A CA 1
ATOM 831 C C . GLN A 1 115 ? 12.009 -15.374 -29.907 1.00 85.50 115 GLN A C 1
ATOM 833 O O . GLN A 1 115 ? 12.500 -14.474 -30.585 1.00 85.50 115 GLN A O 1
ATOM 838 N N . ASP A 1 116 ? 10.864 -15.230 -29.241 1.00 87.25 116 ASP A N 1
ATOM 839 C CA . ASP A 1 116 ? 9.995 -14.046 -29.290 1.00 87.25 116 ASP A CA 1
ATOM 840 C C . ASP A 1 116 ? 10.215 -13.091 -28.101 1.00 87.25 116 ASP A C 1
ATOM 842 O O . ASP A 1 116 ? 9.342 -12.293 -27.749 1.00 87.25 116 ASP A O 1
ATOM 846 N N . GLN A 1 117 ? 11.380 -13.178 -27.453 1.00 93.38 117 GLN A N 1
ATOM 847 C CA . GLN A 1 117 ? 11.746 -12.372 -26.295 1.00 93.38 117 GLN A CA 1
ATOM 848 C C . GLN A 1 117 ? 13.083 -11.665 -26.518 1.00 93.38 117 GLN A C 1
ATOM 850 O O . GLN A 1 117 ? 14.108 -12.303 -26.749 1.00 93.38 117 GLN A O 1
ATOM 855 N N . LEU A 1 118 ? 13.068 -10.341 -26.389 1.00 97.19 118 LEU A N 1
ATOM 856 C CA . LEU A 1 118 ? 14.254 -9.494 -26.408 1.00 97.19 118 LEU A CA 1
ATOM 857 C C . LEU A 1 118 ? 14.549 -9.022 -24.983 1.00 97.19 118 LEU A C 1
ATOM 859 O O . LEU A 1 118 ? 13.726 -8.341 -24.374 1.00 97.19 118 LEU A O 1
ATOM 863 N N . THR A 1 119 ? 15.713 -9.368 -24.449 1.00 97.62 119 THR A N 1
ATOM 864 C CA . THR A 1 119 ? 16.160 -8.942 -23.120 1.00 97.62 119 THR A CA 1
ATOM 865 C C . THR A 1 119 ? 17.320 -7.971 -23.256 1.00 97.62 119 THR A C 1
ATOM 867 O O . THR A 1 119 ? 18.256 -8.221 -24.010 1.00 97.62 119 THR A O 1
ATOM 870 N N . PHE A 1 120 ? 17.264 -6.875 -22.506 1.00 98.19 120 PHE A N 1
ATOM 871 C CA . PHE A 1 120 ? 18.371 -5.949 -22.321 1.00 98.19 120 PHE A CA 1
ATOM 872 C C . PHE A 1 120 ? 18.826 -5.961 -20.874 1.00 98.19 120 PHE A C 1
ATOM 874 O O . PHE A 1 120 ? 18.002 -5.888 -19.963 1.00 98.19 120 PHE A O 1
ATOM 881 N N . GLN A 1 121 ? 20.137 -5.980 -20.681 1.00 98.44 121 GLN A N 1
ATOM 882 C CA . GLN A 1 121 ? 20.785 -5.823 -19.394 1.00 98.44 121 GLN A CA 1
ATOM 883 C C . GLN A 1 121 ? 21.740 -4.631 -19.448 1.00 98.44 121 GLN A C 1
ATOM 885 O O . GLN A 1 121 ? 22.614 -4.567 -20.308 1.00 98.44 121 GLN A O 1
ATOM 890 N N . PHE A 1 122 ? 21.599 -3.712 -18.497 1.00 98.19 122 PHE A N 1
ATOM 891 C CA . PHE A 1 122 ? 22.491 -2.577 -18.292 1.00 98.19 122 PHE A CA 1
ATOM 892 C C . PHE A 1 122 ? 23.231 -2.761 -16.971 1.00 98.19 122 PHE A C 1
ATOM 894 O O . PHE A 1 122 ? 22.610 -2.985 -15.931 1.00 98.19 122 PHE A O 1
ATOM 901 N N . SER A 1 123 ? 24.556 -2.679 -16.986 1.00 98.25 123 SER A N 1
ATOM 902 C CA . SER A 1 123 ? 25.380 -2.880 -15.791 1.00 98.25 123 SER A CA 1
ATOM 903 C C . SER A 1 123 ? 26.360 -1.733 -15.608 1.00 98.25 123 SER A C 1
ATOM 905 O O . SER A 1 123 ? 27.169 -1.446 -16.496 1.00 98.25 123 SER A O 1
ATOM 907 N N . LEU A 1 124 ? 26.303 -1.094 -14.439 1.00 96.88 124 LEU A N 1
ATOM 908 C CA . LEU A 1 124 ? 27.288 -0.099 -14.047 1.00 96.88 124 LEU A CA 1
ATOM 909 C C . LEU A 1 124 ? 28.633 -0.797 -13.747 1.00 96.88 124 LEU A C 1
ATOM 911 O O . LEU A 1 124 ? 28.648 -1.842 -13.091 1.00 96.88 124 LEU A O 1
ATOM 915 N N . PRO A 1 125 ? 29.772 -0.265 -14.220 1.00 94.38 125 PRO A N 1
ATOM 916 C CA . PRO A 1 125 ? 31.082 -0.813 -13.891 1.00 94.38 125 PRO A CA 1
ATOM 917 C C . PRO A 1 125 ? 31.352 -0.825 -12.386 1.00 94.38 125 PRO A C 1
ATOM 919 O O . PRO A 1 125 ? 31.146 0.174 -11.701 1.00 94.38 125 PRO A O 1
ATOM 922 N N . SER A 1 126 ? 31.917 -1.920 -11.875 1.00 91.50 126 SER A N 1
ATOM 923 C CA . SER A 1 126 ? 32.192 -2.098 -10.440 1.00 91.50 126 SER A CA 1
ATOM 924 C C . SER A 1 126 ? 33.204 -1.101 -9.857 1.00 91.50 126 SER A C 1
ATOM 926 O O . SER A 1 126 ? 33.317 -0.966 -8.641 1.00 91.50 126 SER A O 1
ATOM 928 N N . ASN A 1 127 ? 33.984 -0.430 -10.707 1.00 90.81 127 ASN A N 1
ATOM 929 C CA . ASN A 1 127 ? 34.920 0.621 -10.311 1.00 90.81 127 ASN A CA 1
ATOM 930 C C . ASN A 1 127 ? 34.260 2.004 -10.177 1.00 90.81 127 ASN A C 1
ATOM 932 O O . ASN A 1 127 ? 34.909 2.922 -9.677 1.00 90.81 127 ASN A O 1
ATOM 936 N N . ILE A 1 128 ? 33.009 2.170 -10.615 1.00 90.31 128 ILE A N 1
ATOM 937 C CA . ILE A 1 128 ? 32.228 3.385 -10.383 1.00 90.31 128 ILE A CA 1
ATOM 938 C C . ILE A 1 128 ? 31.528 3.248 -9.033 1.00 90.31 128 ILE A C 1
ATOM 940 O O . ILE A 1 128 ? 30.840 2.267 -8.774 1.00 90.31 128 ILE A O 1
ATOM 944 N N . GLN A 1 129 ? 31.725 4.243 -8.171 1.00 92.81 129 GLN A N 1
ATOM 945 C CA . GLN A 1 129 ? 31.029 4.358 -6.893 1.00 92.81 129 GLN A CA 1
ATOM 946 C C . GLN A 1 129 ? 30.017 5.496 -6.991 1.00 92.81 129 GLN A C 1
ATOM 948 O O . GLN A 1 129 ? 30.394 6.664 -7.107 1.00 92.81 129 GLN A O 1
ATOM 953 N N . VAL A 1 130 ? 28.735 5.148 -6.959 1.00 95.56 130 VAL A N 1
ATOM 954 C CA . VAL A 1 130 ? 27.620 6.092 -6.947 1.00 95.56 130 VAL A CA 1
ATOM 955 C C . VAL A 1 130 ? 27.539 6.735 -5.569 1.00 95.56 130 VAL A C 1
ATOM 957 O O . VAL A 1 130 ? 27.421 6.041 -4.555 1.00 95.56 130 VAL A O 1
ATOM 960 N N . LYS A 1 131 ? 27.596 8.069 -5.508 1.00 94.12 131 LYS A N 1
ATOM 961 C CA . LYS A 1 131 ? 27.513 8.761 -4.222 1.00 94.12 131 LYS A CA 1
ATOM 962 C C . LYS A 1 131 ? 26.084 8.775 -3.700 1.00 94.12 131 LYS A C 1
ATOM 964 O O . LYS A 1 131 ? 25.099 8.826 -4.438 1.00 94.12 131 LYS A O 1
ATOM 969 N N . ARG A 1 132 ? 25.992 8.804 -2.376 1.00 90.12 132 ARG A N 1
ATOM 970 C CA . ARG A 1 132 ? 24.765 9.093 -1.646 1.00 90.12 132 ARG A CA 1
ATOM 971 C C . ARG A 1 132 ? 24.175 10.419 -2.156 1.00 90.12 132 ARG A C 1
ATOM 973 O O . ARG A 1 132 ? 24.845 11.441 -2.075 1.00 90.12 132 ARG A O 1
ATOM 980 N N . ASN A 1 133 ? 22.948 10.396 -2.671 1.00 92.94 133 ASN A N 1
ATOM 981 C CA . ASN A 1 133 ? 22.249 11.555 -3.254 1.00 92.94 133 ASN A CA 1
ATOM 982 C C . ASN A 1 133 ? 22.766 12.074 -4.615 1.00 92.94 133 ASN A C 1
ATOM 984 O O . ASN A 1 133 ? 22.358 13.148 -5.046 1.00 92.94 133 ASN A O 1
ATOM 988 N N . GLU A 1 134 ? 23.614 11.316 -5.314 1.00 95.31 134 GLU A N 1
ATOM 989 C CA . GLU A 1 134 ? 24.003 11.589 -6.707 1.00 95.31 134 GLU A CA 1
ATOM 990 C C . GLU A 1 134 ? 23.816 10.303 -7.540 1.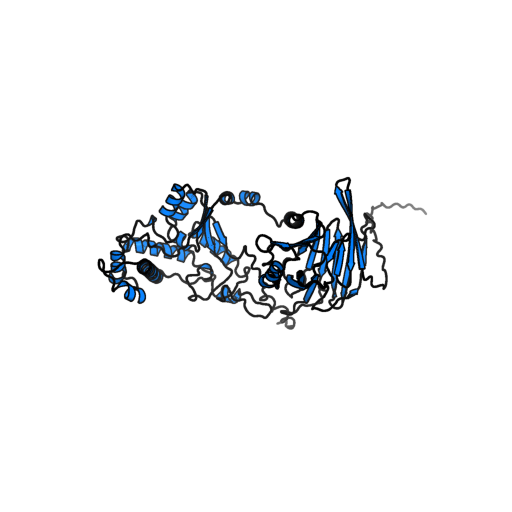00 95.31 134 GLU A C 1
ATOM 992 O O . GLU A 1 134 ? 24.807 9.651 -7.881 1.00 95.31 134 GLU A O 1
ATOM 997 N N . PRO A 1 135 ? 22.566 9.859 -7.792 1.00 96.50 135 PRO A N 1
ATOM 998 C CA . PRO A 1 135 ? 22.319 8.674 -8.609 1.00 96.50 135 PRO A CA 1
ATOM 999 C C . PRO A 1 135 ? 22.770 8.896 -10.058 1.00 96.50 135 PRO A C 1
ATOM 1001 O O . PRO A 1 135 ? 22.709 10.017 -10.558 1.00 96.50 135 PRO A O 1
ATOM 1004 N N . VAL A 1 136 ? 23.168 7.816 -10.731 1.00 97.75 136 VAL A N 1
ATOM 1005 C CA . VAL A 1 136 ? 23.425 7.814 -12.178 1.00 97.75 136 VAL A CA 1
ATOM 1006 C C . VAL A 1 136 ? 22.127 7.454 -12.886 1.00 97.75 136 VAL A C 1
ATOM 1008 O O . VAL A 1 136 ? 21.617 6.341 -12.731 1.00 97.75 136 VAL A O 1
ATOM 1011 N N . GLU A 1 137 ? 21.582 8.385 -13.658 1.00 98.00 137 GLU A N 1
ATOM 1012 C CA . GLU A 1 137 ? 20.314 8.205 -14.358 1.00 98.00 137 GLU A CA 1
ATOM 1013 C C . GLU A 1 137 ? 20.535 7.717 -15.789 1.00 98.00 137 GLU A C 1
ATOM 1015 O O . GLU A 1 137 ? 21.183 8.379 -16.593 1.00 98.00 137 GLU A O 1
ATOM 1020 N N . LEU A 1 138 ? 19.947 6.574 -16.130 1.00 98.19 138 LEU A N 1
ATOM 1021 C CA . LEU A 1 138 ? 19.889 6.009 -17.472 1.00 98.19 138 LEU A CA 1
ATOM 1022 C C . LEU A 1 138 ? 18.492 6.242 -18.061 1.00 98.19 138 LEU A C 1
ATOM 1024 O O . LEU A 1 138 ? 17.538 5.560 -17.681 1.00 98.19 138 LEU A O 1
ATOM 1028 N N . ALA A 1 139 ? 18.366 7.150 -19.028 1.00 98.25 139 ALA A N 1
ATOM 1029 C CA . ALA A 1 139 ? 17.167 7.247 -19.858 1.00 98.25 139 ALA A CA 1
ATOM 1030 C C . ALA A 1 139 ? 17.280 6.234 -21.002 1.00 98.25 139 ALA A C 1
ATOM 1032 O O . ALA A 1 139 ? 18.208 6.308 -21.809 1.00 98.25 139 ALA A O 1
ATOM 1033 N N . TRP A 1 140 ? 16.365 5.266 -21.048 1.00 97.00 140 TRP A N 1
ATOM 1034 C CA . TRP A 1 140 ? 16.453 4.125 -21.968 1.00 97.00 140 TRP A CA 1
ATOM 1035 C C . TRP A 1 140 ? 15.209 3.958 -22.841 1.00 97.00 140 TRP A C 1
ATOM 1037 O O . TRP A 1 140 ? 15.303 3.337 -23.895 1.00 97.00 140 TRP A O 1
ATOM 1047 N N . PHE A 1 141 ? 14.061 4.511 -22.447 1.00 98.19 141 PHE A N 1
ATOM 1048 C CA . PHE A 1 141 ? 12.810 4.368 -23.188 1.00 98.19 141 PHE A CA 1
ATOM 1049 C C . PHE A 1 141 ? 12.242 5.717 -23.605 1.00 98.19 141 PHE A C 1
ATOM 1051 O O . PHE A 1 141 ? 12.144 6.633 -22.782 1.00 98.19 141 PHE A O 1
ATOM 1058 N N . ASP A 1 142 ? 11.800 5.787 -24.854 1.00 97.69 142 ASP A N 1
ATOM 1059 C CA . ASP A 1 142 ? 10.990 6.874 -25.391 1.00 97.69 142 ASP A CA 1
ATOM 1060 C C . ASP A 1 142 ? 9.938 6.272 -26.328 1.00 97.69 142 ASP A C 1
ATOM 1062 O O . ASP A 1 142 ? 10.240 5.399 -27.153 1.00 97.69 142 ASP A O 1
ATOM 1066 N N . LEU A 1 143 ? 8.682 6.675 -26.163 1.00 98.06 143 LEU A N 1
ATOM 1067 C CA . LEU A 1 143 ? 7.572 6.065 -26.876 1.00 98.06 143 LEU A CA 1
ATOM 1068 C C . LEU A 1 143 ? 7.668 6.396 -28.371 1.00 98.06 143 LEU A C 1
ATOM 1070 O O . LEU A 1 143 ? 8.028 7.494 -28.772 1.00 98.06 143 LEU A O 1
ATOM 1074 N N . ALA A 1 144 ? 7.294 5.448 -29.228 1.00 96.25 144 ALA A N 1
ATOM 1075 C CA . ALA A 1 144 ? 6.998 5.739 -30.629 1.00 96.25 144 ALA A CA 1
ATOM 1076 C C . ALA A 1 144 ? 5.568 6.290 -30.736 1.00 96.25 144 ALA A C 1
ATOM 1078 O O . ALA A 1 144 ? 4.633 5.597 -31.153 1.00 96.25 144 ALA A O 1
ATOM 1079 N N . GLU A 1 145 ? 5.354 7.506 -30.241 1.00 94.25 145 GLU A N 1
ATOM 1080 C CA . GLU A 1 145 ? 4.043 8.107 -29.991 1.00 94.25 145 GLU A CA 1
ATOM 1081 C C . GLU A 1 145 ? 3.235 8.336 -31.278 1.00 94.25 145 GLU A C 1
ATOM 1083 O O . GLU A 1 145 ? 2.000 8.240 -31.280 1.00 94.25 145 GLU A O 1
ATOM 1088 N N . GLN A 1 146 ? 3.929 8.543 -32.402 1.00 92.12 146 GLN A N 1
ATOM 1089 C CA . GLN A 1 146 ? 3.307 8.677 -33.723 1.00 92.12 146 GLN A CA 1
ATOM 1090 C C . GLN A 1 146 ? 2.701 7.351 -34.212 1.00 92.12 146 GLN A C 1
ATOM 1092 O O . GLN A 1 146 ? 1.605 7.339 -34.777 1.00 92.12 146 GLN A O 1
ATOM 1097 N N . GLN A 1 147 ? 3.384 6.229 -33.970 1.00 95.06 147 GLN A N 1
ATOM 1098 C CA . GLN A 1 147 ? 2.973 4.884 -34.387 1.00 95.06 147 GLN A CA 1
ATOM 1099 C C . GLN A 1 147 ? 2.043 4.215 -33.373 1.00 95.06 147 GLN A C 1
ATOM 1101 O O . GLN A 1 147 ? 1.292 3.311 -33.734 1.00 95.06 147 GLN A O 1
ATOM 1106 N N . THR A 1 148 ? 2.080 4.642 -32.113 1.00 96.56 148 THR A N 1
ATOM 1107 C CA . THR A 1 148 ? 1.321 4.019 -31.026 1.00 96.56 148 THR A CA 1
ATOM 1108 C C . THR A 1 148 ? -0.123 4.512 -31.009 1.00 96.56 148 THR A C 1
ATOM 1110 O O . THR A 1 148 ? -0.379 5.714 -30.907 1.00 96.56 148 THR A O 1
ATOM 1113 N N . GLN A 1 149 ? -1.091 3.589 -31.059 1.00 96.75 149 GLN A N 1
ATOM 1114 C CA . GLN A 1 149 ? -2.521 3.918 -30.948 1.00 96.75 149 GLN A CA 1
ATOM 1115 C C . GLN A 1 149 ? -3.032 3.885 -29.504 1.00 96.75 149 GLN A C 1
ATOM 1117 O O . GLN A 1 149 ? -3.942 4.634 -29.149 1.00 96.75 149 GLN A O 1
ATOM 1122 N N . THR A 1 150 ? -2.515 2.990 -28.661 1.00 97.75 150 THR A N 1
ATOM 1123 C CA . THR A 1 150 ? -3.041 2.783 -27.302 1.00 97.75 150 THR A CA 1
ATOM 1124 C C . THR A 1 150 ? -1.944 2.333 -26.342 1.00 97.75 150 THR A C 1
ATOM 1126 O O . THR A 1 150 ? -1.105 1.515 -26.711 1.00 97.75 150 THR A O 1
ATOM 1129 N N . LEU A 1 151 ? -1.985 2.837 -25.108 1.00 98.06 151 LEU A N 1
ATOM 1130 C CA . LEU A 1 151 ? -1.191 2.368 -23.972 1.00 98.06 151 LEU A CA 1
ATOM 1131 C C . LEU A 1 151 ? -2.065 1.523 -23.034 1.00 98.06 151 LEU A C 1
ATOM 1133 O O . LEU A 1 151 ? -3.207 1.881 -22.743 1.00 98.06 151 LEU A O 1
ATOM 1137 N N . PHE A 1 152 ? -1.513 0.429 -22.523 1.00 97.88 152 PHE A N 1
ATOM 1138 C CA . PHE A 1 152 ? -2.087 -0.387 -21.459 1.00 97.88 152 PHE A CA 1
ATOM 1139 C C . PHE A 1 152 ? -1.169 -0.292 -20.246 1.00 97.88 152 PHE A C 1
ATOM 1141 O O . PHE A 1 152 ? -0.033 -0.771 -20.274 1.00 97.88 152 PHE A O 1
ATOM 1148 N N . LEU A 1 153 ? -1.659 0.367 -19.200 1.00 97.00 153 LEU A N 1
ATOM 1149 C CA . LEU A 1 153 ? -0.863 0.780 -18.049 1.00 97.00 153 LEU A CA 1
ATOM 1150 C C . LEU A 1 153 ? -1.436 0.141 -16.776 1.00 97.00 153 LEU A C 1
ATOM 1152 O O . LEU A 1 153 ? -2.574 0.449 -16.417 1.00 97.00 153 LEU A O 1
ATOM 1156 N N . PRO A 1 154 ? -0.684 -0.717 -16.068 1.00 94.88 154 PRO A N 1
ATOM 1157 C CA . PRO A 1 154 ? -1.053 -1.289 -14.766 1.00 94.88 154 PRO A CA 1
ATOM 1158 C C . PRO A 1 154 ? -1.116 -0.299 -13.586 1.00 94.88 154 PRO A C 1
ATOM 1160 O O . PRO A 1 154 ? -0.734 -0.636 -12.465 1.00 94.88 154 PRO A O 1
ATOM 1163 N N . PHE A 1 155 ? -1.604 0.921 -13.805 1.00 93.62 155 PHE A N 1
ATOM 1164 C CA . PHE A 1 155 ? -1.964 1.839 -12.727 1.00 93.62 155 PHE A CA 1
ATOM 1165 C C . PHE A 1 155 ? -3.321 1.441 -12.137 1.00 93.62 155 PHE A C 1
ATOM 1167 O O . PHE A 1 155 ? -4.272 1.181 -12.874 1.00 93.62 155 PHE A O 1
ATOM 1174 N N . SER A 1 156 ? -3.452 1.452 -10.808 1.00 87.94 156 SER A N 1
ATOM 1175 C CA . SER A 1 156 ? -4.693 1.049 -10.121 1.00 87.94 156 SER A CA 1
ATOM 1176 C C . SER A 1 156 ? -5.165 -0.358 -10.534 1.00 87.94 156 SER A C 1
ATOM 1178 O O . SER A 1 156 ? -4.455 -1.320 -10.270 1.00 87.94 156 SER A O 1
ATOM 1180 N N . GLU A 1 157 ? -6.344 -0.515 -11.140 1.00 90.25 157 GLU A N 1
ATOM 1181 C CA . GLU A 1 157 ? -6.839 -1.810 -11.648 1.00 90.25 157 GLU A CA 1
ATOM 1182 C C . GLU A 1 157 ? -6.448 -2.066 -13.119 1.00 90.25 157 GLU A C 1
ATOM 1184 O O . GLU A 1 157 ? -6.760 -3.115 -13.678 1.00 90.25 157 GLU A O 1
ATOM 1189 N N . GLY A 1 158 ? -5.752 -1.116 -13.748 1.00 94.06 158 GLY A N 1
ATOM 1190 C CA . GLY A 1 158 ? -5.382 -1.123 -15.159 1.00 94.06 158 GLY A CA 1
ATOM 1191 C C . GLY A 1 158 ? -6.081 -0.015 -15.948 1.00 94.06 158 GLY A C 1
ATOM 1192 O O . GLY A 1 158 ? -7.259 0.281 -15.748 1.00 94.06 158 GLY A O 1
ATOM 1193 N N . MET A 1 159 ? -5.348 0.597 -16.875 1.00 96.25 159 MET A N 1
ATOM 1194 C CA . MET A 1 159 ? -5.834 1.649 -17.766 1.00 96.25 159 MET A CA 1
ATOM 1195 C C . MET A 1 159 ? -5.602 1.255 -19.220 1.00 96.25 159 MET A C 1
ATOM 1197 O O . MET A 1 159 ? -4.528 0.772 -19.570 1.00 96.25 159 MET A O 1
ATOM 1201 N N . ARG A 1 160 ? -6.596 1.513 -20.074 1.00 96.69 160 ARG A N 1
ATOM 1202 C CA . ARG A 1 160 ? -6.479 1.444 -21.535 1.00 96.69 160 ARG A CA 1
ATOM 1203 C C . ARG A 1 160 ? -6.630 2.854 -22.090 1.00 96.69 160 ARG A C 1
ATOM 1205 O O . ARG A 1 160 ? -7.722 3.416 -22.041 1.00 96.69 160 ARG A O 1
ATOM 1212 N N . VAL A 1 161 ? -5.543 3.409 -22.607 1.00 97.38 161 VAL A N 1
ATOM 1213 C CA . VAL A 1 161 ? -5.422 4.834 -22.913 1.00 97.38 161 VAL A CA 1
ATOM 1214 C C . VAL A 1 161 ? -5.196 5.045 -24.413 1.00 97.38 161 VAL A C 1
ATOM 1216 O O . VAL A 1 161 ? -4.122 4.698 -24.904 1.00 97.38 161 VAL A O 1
ATOM 1219 N N . PRO A 1 162 ? -6.158 5.615 -25.162 1.00 96.44 162 PRO A N 1
ATOM 1220 C CA . PRO A 1 162 ? -5.906 6.070 -26.527 1.00 96.44 162 PRO A CA 1
ATOM 1221 C C . PRO A 1 162 ? -4.920 7.245 -26.511 1.00 96.44 162 PRO A C 1
ATOM 1223 O O . PRO A 1 162 ? -5.099 8.201 -25.754 1.00 96.44 162 PRO A O 1
ATOM 1226 N N . THR A 1 163 ? -3.871 7.175 -27.332 1.00 95.12 163 THR A N 1
ATOM 1227 C CA . THR A 1 163 ? -2.781 8.167 -27.302 1.00 95.12 163 THR A CA 1
ATOM 1228 C C . THR A 1 163 ? -3.153 9.499 -27.941 1.00 95.12 163 THR A C 1
ATOM 1230 O O . THR A 1 163 ? -2.500 10.498 -27.676 1.00 95.12 163 THR A O 1
ATOM 1233 N N . ASP A 1 164 ? -4.196 9.552 -28.763 1.00 92.88 164 ASP A N 1
ATOM 1234 C CA . ASP A 1 164 ? -4.677 10.744 -29.468 1.00 92.88 164 ASP A CA 1
ATOM 1235 C C . ASP A 1 164 ? -5.789 11.486 -28.703 1.00 92.88 164 ASP A C 1
ATOM 1237 O O . ASP A 1 164 ? -6.714 12.050 -29.290 1.00 92.88 164 ASP A O 1
ATOM 1241 N N . ASN A 1 165 ? -5.718 11.488 -27.369 1.00 93.19 165 ASN A N 1
ATOM 1242 C CA . ASN A 1 165 ? -6.744 12.072 -26.514 1.00 93.19 165 ASN A CA 1
ATOM 1243 C C . ASN A 1 165 ? -6.162 13.062 -25.495 1.00 93.19 165 ASN A C 1
ATOM 1245 O O . ASN A 1 165 ? -5.431 12.693 -24.577 1.00 93.19 165 ASN A O 1
ATOM 1249 N N . LYS A 1 166 ? -6.564 14.332 -25.611 1.00 91.56 166 LYS A N 1
ATOM 1250 C CA . LYS A 1 166 ? -6.065 15.426 -24.764 1.00 91.56 166 LYS A CA 1
ATOM 1251 C C . LYS A 1 166 ? -6.450 15.324 -23.292 1.00 91.56 166 LYS A C 1
ATOM 1253 O O . LYS A 1 166 ? -5.667 15.725 -22.429 1.00 91.56 166 LYS A O 1
ATOM 1258 N N . LEU A 1 167 ? -7.637 14.799 -22.990 1.00 94.38 167 LEU A N 1
ATOM 1259 C CA . LEU A 1 167 ? -8.056 14.598 -21.604 1.00 94.38 167 LEU A CA 1
ATOM 1260 C C . LEU A 1 167 ? -7.173 13.541 -20.938 1.00 94.38 167 LEU A C 1
ATOM 1262 O O . LEU A 1 167 ? -6.699 13.759 -19.827 1.00 94.38 167 LEU A O 1
ATOM 1266 N N . TRP A 1 168 ? -6.897 12.444 -21.646 1.00 95.69 168 TRP A N 1
ATOM 1267 C CA . TRP A 1 168 ? -5.969 11.417 -21.180 1.00 95.69 168 TRP A CA 1
ATOM 1268 C C . TRP A 1 168 ? -4.540 11.939 -21.033 1.00 95.69 168 TRP A C 1
ATOM 1270 O O . TRP A 1 168 ? -3.927 11.681 -20.001 1.00 95.69 168 TRP A O 1
ATOM 1280 N N . ALA A 1 169 ? -4.038 12.719 -21.995 1.00 94.56 169 ALA A N 1
ATOM 1281 C CA . ALA A 1 169 ? -2.727 13.360 -21.888 1.00 94.56 169 ALA A CA 1
ATOM 1282 C C . ALA A 1 169 ? -2.631 14.228 -20.629 1.00 94.56 169 ALA A C 1
ATOM 1284 O O . ALA A 1 169 ? -1.755 14.024 -19.794 1.00 94.56 169 ALA A O 1
ATOM 1285 N N . SER A 1 170 ? -3.599 15.128 -20.435 1.00 95.06 170 SER A N 1
ATOM 1286 C CA . SER A 1 170 ? -3.648 16.013 -19.264 1.00 95.06 170 SER A CA 1
ATOM 1287 C C . SER A 1 170 ? -3.744 15.224 -17.955 1.00 95.06 170 SER A C 1
ATOM 1289 O O . SER A 1 170 ? -3.095 15.574 -16.972 1.00 95.06 170 SER A O 1
ATOM 1291 N N . TYR A 1 171 ? -4.536 14.145 -17.936 1.00 96.19 171 TYR A N 1
ATOM 1292 C CA . TYR A 1 171 ? -4.690 13.282 -16.767 1.00 96.19 171 TYR A CA 1
ATOM 1293 C C . TYR A 1 171 ? -3.386 12.560 -16.411 1.00 96.19 171 TYR A C 1
ATOM 1295 O O . TYR A 1 171 ? -2.971 12.618 -15.254 1.00 96.19 171 TYR A O 1
ATOM 1303 N N . LEU A 1 172 ? -2.720 11.927 -17.381 1.00 97.00 172 LEU A N 1
ATOM 1304 C CA . LEU A 1 172 ? -1.453 11.231 -17.146 1.00 97.00 172 LEU A CA 1
ATOM 1305 C C . LEU A 1 172 ? -0.342 12.205 -16.744 1.00 97.00 172 LEU A C 1
ATOM 1307 O O . LEU A 1 172 ? 0.364 11.942 -15.775 1.00 97.00 172 LEU A O 1
ATOM 1311 N N . VAL A 1 173 ? -0.238 13.358 -17.409 1.00 96.50 173 VAL A N 1
ATOM 1312 C CA . VAL A 1 173 ? 0.726 14.408 -17.046 1.00 96.50 173 VAL A CA 1
ATOM 1313 C C . VAL A 1 173 ? 0.493 14.891 -15.613 1.00 96.50 173 VAL A C 1
ATOM 1315 O O . VAL A 1 173 ? 1.434 14.954 -14.829 1.00 96.50 173 VAL A O 1
ATOM 1318 N N . GLY A 1 174 ? -0.756 15.199 -15.251 1.00 96.69 174 GLY A N 1
ATOM 1319 C CA . GLY A 1 174 ? -1.087 15.778 -13.948 1.00 96.69 174 GLY A CA 1
ATOM 1320 C C . GLY A 1 174 ? -1.093 14.797 -12.772 1.00 96.69 174 GLY A C 1
ATOM 1321 O O . GLY A 1 174 ? -0.916 15.236 -11.640 1.00 96.69 174 GLY A O 1
ATOM 1322 N N . ASN A 1 175 ? -1.316 13.498 -13.011 1.00 96.00 175 ASN A N 1
ATOM 1323 C CA . ASN A 1 175 ? -1.516 12.510 -11.938 1.00 96.00 175 ASN A CA 1
ATOM 1324 C C . ASN A 1 175 ? -0.475 11.383 -11.917 1.00 96.00 175 ASN A C 1
ATOM 1326 O O . ASN A 1 175 ? -0.331 10.733 -10.886 1.00 96.00 175 ASN A O 1
ATOM 1330 N N . HIS A 1 176 ? 0.223 11.130 -13.028 1.00 96.00 176 HIS A N 1
ATOM 1331 C CA . HIS A 1 176 ? 1.108 9.969 -13.175 1.00 96.00 176 HIS A CA 1
ATOM 1332 C C . HIS A 1 176 ? 2.511 10.303 -13.695 1.00 96.00 176 HIS A C 1
ATOM 1334 O O . HIS A 1 176 ? 3.379 9.431 -13.668 1.00 96.00 176 HIS A O 1
ATOM 1340 N N . SER A 1 177 ? 2.784 11.525 -14.154 1.00 96.62 177 SER A N 1
ATOM 1341 C CA . SER A 1 177 ? 4.145 11.904 -14.541 1.00 96.62 177 SER A CA 1
ATOM 1342 C C . SER A 1 177 ? 5.041 11.994 -13.309 1.00 96.62 177 SER A C 1
ATOM 1344 O O . SER A 1 177 ? 4.696 12.635 -12.318 1.00 96.62 177 SER A O 1
ATOM 1346 N N . GLY A 1 178 ? 6.178 11.308 -13.362 1.00 95.06 178 GLY A N 1
ATOM 1347 C CA . GLY A 1 178 ? 7.094 11.132 -12.241 1.00 95.06 178 GLY A CA 1
ATOM 1348 C C . GLY A 1 178 ? 6.808 9.889 -11.395 1.00 95.06 178 GLY A C 1
ATOM 1349 O O . GLY A 1 178 ? 7.464 9.720 -10.368 1.00 95.06 178 GLY A O 1
ATOM 1350 N N . SER A 1 179 ? 5.870 9.028 -11.818 1.00 93.88 179 SER A N 1
ATOM 1351 C CA . SER A 1 179 ? 5.538 7.775 -11.127 1.00 93.88 179 SER A CA 1
ATOM 1352 C C . SER A 1 179 ? 6.773 6.899 -10.957 1.00 93.88 179 SER A C 1
ATOM 1354 O O . SER A 1 179 ? 7.501 6.663 -11.924 1.00 93.88 179 SER A O 1
ATOM 1356 N N . ASN A 1 180 ? 6.960 6.352 -9.757 1.00 90.00 180 ASN A N 1
ATOM 1357 C CA . ASN A 1 180 ? 7.932 5.292 -9.531 1.00 90.00 180 ASN A CA 1
ATOM 1358 C C . ASN A 1 180 ? 7.300 3.928 -9.836 1.00 90.00 180 ASN A C 1
ATOM 1360 O O . ASN A 1 180 ? 6.145 3.660 -9.497 1.00 90.00 180 ASN A O 1
ATOM 1364 N N . THR A 1 181 ? 8.058 3.031 -10.453 1.00 89.62 181 THR A N 1
ATOM 1365 C CA . THR A 1 181 ? 7.505 1.743 -10.907 1.00 89.62 181 THR A CA 1
ATOM 1366 C C . THR A 1 181 ? 7.396 0.689 -9.808 1.00 89.62 181 THR A C 1
ATOM 1368 O O . THR A 1 181 ? 6.878 -0.393 -10.068 1.00 89.62 181 THR A O 1
ATOM 1371 N N . THR A 1 182 ? 7.882 0.980 -8.597 1.00 84.81 182 THR A N 1
ATOM 1372 C CA . THR A 1 182 ? 7.793 0.068 -7.448 1.00 84.81 182 THR A CA 1
ATOM 1373 C C . THR A 1 182 ? 6.399 0.084 -6.834 1.00 84.81 182 THR A C 1
ATOM 1375 O O . THR A 1 182 ? 5.853 -0.966 -6.505 1.00 84.81 182 THR A O 1
ATOM 1378 N N . GLN A 1 183 ? 5.851 1.285 -6.637 1.00 82.81 183 GLN A N 1
ATOM 1379 C CA . GLN A 1 183 ? 4.608 1.511 -5.904 1.00 82.81 183 GLN A CA 1
ATOM 1380 C C . GLN A 1 183 ? 3.473 1.944 -6.835 1.00 82.81 183 GLN A C 1
ATOM 1382 O O . GLN A 1 183 ? 2.355 1.445 -6.714 1.00 82.81 183 GLN A O 1
ATOM 1387 N N . ASP A 1 184 ? 3.736 2.893 -7.738 1.00 89.31 184 ASP A N 1
ATOM 1388 C CA . ASP A 1 184 ? 2.663 3.553 -8.486 1.00 89.31 184 ASP A CA 1
ATOM 1389 C C . ASP A 1 184 ? 2.167 2.648 -9.622 1.00 89.31 184 ASP A C 1
ATOM 1391 O O . ASP A 1 184 ? 0.960 2.465 -9.810 1.00 89.31 184 ASP A O 1
ATOM 1395 N N . LEU A 1 185 ? 3.101 2.011 -10.335 1.00 91.50 185 LEU A N 1
ATOM 1396 C CA . LEU A 1 185 ? 2.808 0.994 -11.341 1.00 91.50 185 LEU A CA 1
ATOM 1397 C C . LEU A 1 185 ? 2.689 -0.386 -10.667 1.00 91.50 185 LEU A C 1
ATOM 1399 O O . LEU A 1 185 ? 3.689 -1.061 -10.443 1.00 91.50 185 LEU A O 1
ATOM 1403 N N . LYS A 1 186 ? 1.461 -0.829 -10.348 1.00 88.50 186 LYS A N 1
ATOM 1404 C CA . LYS A 1 186 ? 1.210 -2.033 -9.518 1.00 88.50 186 LYS A CA 1
ATOM 1405 C C . LYS A 1 186 ? 1.835 -3.326 -10.057 1.00 88.50 186 LYS A C 1
ATOM 1407 O O . LYS A 1 186 ? 2.016 -4.287 -9.311 1.00 88.50 186 LYS A O 1
ATOM 1412 N N . MET A 1 187 ? 2.098 -3.385 -11.358 1.00 91.88 187 MET A N 1
ATOM 1413 C CA . MET A 1 187 ? 2.860 -4.455 -11.992 1.00 91.88 187 MET A CA 1
ATOM 1414 C C . MET A 1 187 ? 3.938 -3.799 -12.856 1.00 91.88 187 MET A C 1
ATOM 1416 O O . MET A 1 187 ? 3.581 -2.923 -13.639 1.00 91.88 187 MET A O 1
ATOM 1420 N N . PRO A 1 188 ? 5.219 -4.201 -12.760 1.00 92.94 188 PRO A N 1
ATOM 1421 C CA . PRO A 1 188 ? 6.346 -3.514 -13.390 1.00 92.94 188 PRO A CA 1
ATOM 1422 C C . PRO A 1 188 ? 6.436 -3.811 -14.896 1.00 92.94 188 PRO A C 1
ATOM 1424 O O . PRO A 1 188 ? 7.473 -4.219 -15.409 1.00 92.94 188 PRO A O 1
ATOM 1427 N N . PHE A 1 189 ? 5.334 -3.640 -15.622 1.00 95.81 189 PHE A N 1
ATOM 1428 C CA . PHE A 1 189 ? 5.282 -3.741 -17.070 1.00 95.81 189 PHE A CA 1
ATOM 1429 C C . PHE A 1 189 ? 4.252 -2.770 -17.648 1.00 95.81 189 PHE A C 1
ATOM 1431 O O . PHE A 1 189 ? 3.338 -2.332 -16.956 1.00 95.81 189 PHE A O 1
ATOM 1438 N N . TRP A 1 190 ? 4.352 -2.475 -18.937 1.00 97.75 190 TRP A N 1
ATOM 1439 C CA . TRP A 1 190 ? 3.274 -1.855 -19.707 1.00 97.75 190 TRP A CA 1
ATOM 1440 C C . TRP A 1 190 ? 3.184 -2.496 -21.085 1.00 97.75 190 TRP A C 1
ATOM 1442 O O . TRP A 1 190 ? 4.016 -3.317 -21.472 1.00 97.75 190 TRP A O 1
ATOM 1452 N N . THR A 1 191 ? 2.135 -2.174 -21.832 1.00 98.25 191 THR A N 1
ATOM 1453 C CA . THR A 1 191 ? 1.971 -2.647 -23.210 1.00 98.25 191 THR A CA 1
ATOM 1454 C C . THR A 1 191 ? 1.514 -1.511 -24.103 1.00 98.25 191 THR A C 1
ATOM 1456 O O . THR A 1 191 ? 0.736 -0.659 -23.681 1.00 98.25 191 THR A O 1
ATOM 1459 N N . VAL A 1 192 ? 1.994 -1.492 -25.339 1.00 98.12 192 VAL A N 1
ATOM 1460 C CA . VAL A 1 192 ? 1.591 -0.520 -26.358 1.00 98.12 192 VAL A CA 1
ATOM 1461 C C . VAL A 1 192 ? 0.993 -1.256 -27.548 1.00 98.12 192 VAL A C 1
ATOM 1463 O O . VAL A 1 192 ? 1.415 -2.367 -27.861 1.00 98.12 192 VAL A O 1
ATOM 1466 N N . GLN A 1 193 ? 0.007 -0.650 -28.202 1.00 98.31 193 GLN A N 1
ATOM 1467 C CA . GLN A 1 193 ? -0.584 -1.167 -29.434 1.00 98.31 193 GLN A CA 1
ATOM 1468 C C . GLN A 1 193 ? -0.060 -0.396 -30.643 1.00 98.31 193 GLN A C 1
ATOM 1470 O O . GLN A 1 193 ? -0.164 0.835 -30.674 1.00 98.31 193 GLN A O 1
ATOM 1475 N N . GLN A 1 194 ? 0.433 -1.141 -31.635 1.00 97.25 194 GLN A N 1
ATOM 1476 C CA . GLN A 1 194 ? 0.844 -0.660 -32.954 1.00 97.25 194 GLN A CA 1
ATOM 1477 C C . GLN A 1 194 ? 0.282 -1.585 -34.039 1.00 97.25 194 GLN A C 1
ATOM 1479 O O . GLN A 1 194 ? 0.629 -2.759 -34.083 1.00 97.25 194 GLN A O 1
ATOM 1484 N N . ASN A 1 195 ? -0.581 -1.080 -34.927 1.00 92.31 195 ASN A N 1
ATOM 1485 C CA . ASN A 1 195 ? -1.090 -1.828 -36.093 1.00 92.31 195 ASN A CA 1
ATOM 1486 C C . ASN A 1 195 ? -1.651 -3.231 -35.757 1.00 92.31 195 ASN A C 1
ATOM 1488 O O . ASN A 1 195 ? -1.381 -4.193 -36.465 1.00 92.31 195 ASN A O 1
ATOM 1492 N N . ASN A 1 196 ? -2.438 -3.344 -34.679 1.00 92.88 196 ASN A N 1
ATOM 1493 C CA . ASN A 1 196 ? -2.978 -4.604 -34.124 1.00 92.88 196 ASN A CA 1
ATOM 1494 C C . ASN A 1 196 ? -1.957 -5.578 -33.515 1.00 92.88 196 ASN A C 1
ATOM 1496 O O . ASN A 1 196 ? -2.367 -6.630 -33.033 1.00 92.88 196 ASN A O 1
ATOM 1500 N N . HIS A 1 197 ? -0.686 -5.202 -33.441 1.00 96.25 197 HIS A N 1
ATOM 1501 C CA . HIS A 1 197 ? 0.312 -5.885 -32.629 1.00 96.25 197 HIS A CA 1
ATOM 1502 C C . HIS A 1 197 ? 0.498 -5.174 -31.292 1.00 96.25 197 HIS A C 1
ATOM 1504 O O . HIS A 1 197 ? 0.210 -3.980 -31.139 1.00 96.25 197 HIS A O 1
ATOM 1510 N N . PHE A 1 198 ? 0.976 -5.929 -30.313 1.00 97.75 198 PHE A N 1
ATOM 1511 C CA . PHE A 1 198 ? 1.173 -5.484 -28.946 1.00 97.75 198 PHE A CA 1
ATOM 1512 C C . PHE A 1 198 ? 2.631 -5.681 -28.563 1.00 97.75 198 PHE A C 1
ATOM 1514 O O . PHE A 1 198 ? 3.176 -6.768 -28.726 1.00 97.75 198 PHE A O 1
ATOM 1521 N N . ILE A 1 199 ? 3.256 -4.623 -28.056 1.00 98.25 199 ILE A N 1
ATOM 1522 C CA . ILE A 1 199 ? 4.641 -4.652 -27.587 1.00 98.25 199 ILE A CA 1
ATOM 1523 C C . ILE A 1 199 ? 4.598 -4.443 -26.081 1.00 98.25 199 ILE A C 1
ATOM 1525 O O . ILE A 1 199 ? 4.105 -3.414 -25.607 1.00 98.25 199 ILE A O 1
ATOM 1529 N N . SER A 1 200 ? 5.071 -5.428 -25.329 1.00 98.12 200 SER A N 1
ATOM 1530 C CA . SER A 1 200 ? 5.047 -5.418 -23.869 1.00 98.12 200 SER A CA 1
ATOM 1531 C C . SER A 1 200 ? 6.453 -5.255 -23.317 1.00 98.12 200 SER A C 1
ATOM 1533 O O . SER A 1 200 ? 7.342 -6.015 -23.689 1.00 98.12 200 SER A O 1
ATOM 1535 N N . TYR A 1 201 ? 6.626 -4.304 -22.402 1.00 97.75 201 TYR A N 1
ATOM 1536 C CA . TYR A 1 201 ? 7.895 -3.977 -21.752 1.00 97.75 201 TYR A CA 1
ATOM 1537 C C . TYR A 1 201 ? 7.760 -4.334 -20.283 1.00 97.75 201 TYR A C 1
ATOM 1539 O O . TYR A 1 201 ? 6.938 -3.744 -19.588 1.00 97.75 201 TYR A O 1
ATOM 1547 N N . GLN A 1 202 ? 8.533 -5.306 -19.819 1.00 96.69 202 GLN A N 1
ATOM 1548 C CA . GLN A 1 202 ? 8.601 -5.736 -18.431 1.00 96.69 202 GLN A CA 1
ATOM 1549 C C . GLN A 1 202 ? 9.939 -5.293 -17.845 1.00 96.69 202 GLN A C 1
ATOM 1551 O O . GLN A 1 202 ? 11.000 -5.724 -18.293 1.00 96.69 202 GLN A O 1
ATOM 1556 N N . MET A 1 203 ? 9.890 -4.477 -16.801 1.00 95.00 203 MET A N 1
ATOM 1557 C CA . MET A 1 203 ? 11.046 -4.202 -15.957 1.00 95.00 203 MET A CA 1
ATOM 1558 C C . MET A 1 203 ? 11.204 -5.382 -15.002 1.00 95.00 203 MET A C 1
ATOM 1560 O O . MET A 1 203 ? 10.364 -5.611 -14.130 1.00 95.00 203 MET A O 1
ATOM 1564 N N . VAL A 1 204 ? 12.266 -6.165 -15.187 1.00 93.62 204 VAL A N 1
ATOM 1565 C CA . VAL A 1 204 ? 12.576 -7.284 -14.285 1.00 93.62 204 VAL A CA 1
ATOM 1566 C C . VAL A 1 204 ? 12.980 -6.729 -12.915 1.00 93.62 204 VAL A C 1
ATOM 1568 O O . VAL A 1 204 ? 12.543 -7.238 -11.883 1.00 93.62 204 VAL A O 1
ATOM 1571 N N . ASN A 1 205 ? 13.716 -5.614 -12.903 1.00 90.75 205 ASN A N 1
ATOM 1572 C CA . ASN A 1 205 ? 13.966 -4.808 -11.712 1.00 90.75 205 ASN A CA 1
ATOM 1573 C C . ASN A 1 205 ? 12.847 -3.765 -11.551 1.00 90.75 205 ASN A C 1
ATOM 1575 O O . ASN A 1 205 ? 12.839 -2.744 -12.233 1.00 90.75 205 ASN A O 1
ATOM 1579 N N . ALA A 1 206 ? 11.905 -3.998 -10.635 1.00 86.38 206 ALA A N 1
ATOM 1580 C CA . ALA A 1 206 ? 10.763 -3.099 -10.428 1.00 86.38 206 ALA A CA 1
ATOM 1581 C C . ALA A 1 206 ? 11.124 -1.761 -9.750 1.00 86.38 206 ALA A C 1
ATOM 1583 O O . ALA A 1 206 ? 10.310 -0.838 -9.766 1.00 86.38 206 ALA A O 1
ATOM 1584 N N . THR A 1 207 ? 12.312 -1.658 -9.147 1.00 91.12 207 THR A N 1
ATOM 1585 C CA . THR A 1 207 ? 12.726 -0.531 -8.301 1.00 91.12 207 THR A CA 1
ATOM 1586 C C . THR A 1 207 ? 13.609 0.486 -9.009 1.00 91.12 207 THR A C 1
ATOM 1588 O O . THR A 1 207 ? 14.323 0.151 -9.950 1.00 91.12 207 THR A O 1
ATOM 1591 N N . SER A 1 208 ? 13.606 1.716 -8.485 1.00 94.06 208 SER A N 1
ATOM 1592 C CA . SER A 1 208 ? 14.463 2.822 -8.936 1.00 94.06 208 SER A CA 1
ATOM 1593 C C . SER A 1 208 ? 14.257 3.188 -10.415 1.00 94.06 208 SER A C 1
ATOM 1595 O O . SER A 1 208 ? 15.176 3.670 -11.067 1.00 94.06 208 SER A O 1
ATOM 1597 N N . ASN A 1 209 ? 13.046 2.976 -10.947 1.00 95.25 209 ASN A N 1
ATOM 1598 C CA . ASN A 1 209 ? 12.651 3.457 -12.272 1.00 95.25 209 ASN A CA 1
ATOM 1599 C C . ASN A 1 209 ? 11.580 4.540 -12.163 1.00 95.25 209 ASN A C 1
ATOM 1601 O O . ASN A 1 209 ? 10.753 4.521 -11.242 1.00 95.25 209 ASN A O 1
ATOM 1605 N N . GLN A 1 210 ? 11.562 5.430 -13.150 1.00 95.94 210 GLN A N 1
ATOM 1606 C CA . GLN A 1 210 ? 10.595 6.512 -13.257 1.00 95.94 210 GLN A CA 1
ATOM 1607 C C . GLN A 1 210 ? 9.901 6.494 -14.619 1.00 95.94 210 GLN A C 1
ATOM 1609 O O . GLN A 1 210 ? 10.534 6.238 -15.642 1.00 95.94 210 GLN A O 1
ATOM 1614 N N . LEU A 1 211 ? 8.601 6.798 -14.621 1.00 97.44 211 LEU A N 1
ATOM 1615 C CA . LEU A 1 211 ? 7.819 7.064 -15.826 1.00 97.44 211 LEU A CA 1
ATOM 1616 C C . LEU A 1 211 ? 7.471 8.548 -15.911 1.00 97.44 211 LEU A C 1
ATOM 1618 O O . LEU A 1 211 ? 6.966 9.133 -14.951 1.00 97.44 211 LEU A O 1
ATOM 1622 N N . LEU A 1 212 ? 7.695 9.145 -17.076 1.00 97.75 212 LEU A N 1
ATOM 1623 C CA . LEU A 1 212 ? 7.344 10.531 -17.373 1.00 97.75 212 LEU A CA 1
ATOM 1624 C C . LEU A 1 212 ? 6.353 10.560 -18.530 1.00 97.75 212 LEU A C 1
ATOM 1626 O O . LEU A 1 212 ? 6.566 9.907 -19.546 1.00 97.75 212 LEU A O 1
ATOM 1630 N N . PHE A 1 213 ? 5.287 11.339 -18.377 1.00 97.69 213 PHE A N 1
ATOM 1631 C CA . PHE A 1 213 ? 4.291 11.567 -19.420 1.00 97.69 213 PHE A CA 1
ATOM 1632 C C . PHE A 1 213 ? 4.365 13.009 -19.896 1.00 97.69 213 PHE A C 1
ATOM 1634 O O . PHE A 1 213 ? 4.559 13.923 -19.086 1.00 97.69 213 PHE A O 1
ATOM 1641 N N . SER A 1 214 ? 4.165 13.213 -21.196 1.00 95.62 214 SER A N 1
ATOM 1642 C CA . SER A 1 214 ? 4.063 14.544 -21.787 1.00 95.62 214 SER A CA 1
ATOM 1643 C C . SER A 1 214 ? 2.991 14.606 -22.879 1.00 95.62 214 SER A C 1
ATOM 1645 O O . SER A 1 214 ? 2.527 13.582 -23.386 1.00 95.62 214 SER A O 1
ATOM 1647 N N . ASP A 1 215 ? 2.547 15.824 -23.188 1.00 91.31 215 ASP A N 1
ATOM 1648 C CA . ASP A 1 215 ? 1.652 16.107 -24.311 1.00 91.31 215 ASP A CA 1
ATOM 1649 C C . ASP A 1 215 ? 2.510 16.567 -25.496 1.00 91.31 215 ASP A C 1
ATOM 1651 O O . ASP A 1 215 ? 2.984 17.706 -25.529 1.00 91.31 215 ASP A O 1
ATOM 1655 N N . ALA A 1 216 ? 2.752 15.662 -26.440 1.00 81.38 216 ALA A N 1
ATOM 1656 C CA . ALA A 1 216 ? 3.452 15.953 -27.678 1.00 81.38 216 ALA A CA 1
ATOM 1657 C C . ALA A 1 216 ? 2.470 16.582 -28.682 1.00 81.38 216 ALA A C 1
ATOM 1659 O O . ALA A 1 216 ? 1.468 15.981 -29.083 1.00 81.38 216 ALA A O 1
ATOM 1660 N N . SER A 1 217 ? 2.749 17.812 -29.118 1.00 64.81 217 SER A N 1
ATOM 1661 C CA . SER A 1 217 ? 2.008 18.443 -30.212 1.00 64.81 217 SER A CA 1
ATOM 1662 C C . SER A 1 217 ? 2.394 17.800 -31.544 1.00 64.81 217 SER A C 1
ATOM 1664 O O . SER A 1 217 ? 3.573 17.794 -31.889 1.00 64.81 217 SER A O 1
ATOM 1666 N N . SER A 1 218 ? 1.432 17.304 -32.330 1.00 55.88 218 SER A N 1
ATOM 1667 C CA . SER A 1 218 ? 1.743 16.828 -33.685 1.00 55.88 218 SER A CA 1
ATOM 1668 C C . SER A 1 218 ? 2.156 18.000 -34.588 1.00 55.88 218 SER A C 1
ATOM 1670 O O . SER A 1 218 ? 1.408 18.974 -34.682 1.00 55.88 218 SER A O 1
ATOM 1672 N N . ASP A 1 219 ? 3.255 17.863 -35.329 1.00 46.97 219 ASP A N 1
ATOM 1673 C CA . ASP A 1 219 ? 3.808 18.858 -36.273 1.00 46.97 219 ASP A CA 1
ATOM 1674 C C . ASP A 1 219 ? 2.955 19.103 -37.543 1.00 46.97 219 ASP A C 1
ATOM 1676 O O . ASP A 1 219 ? 3.412 19.666 -38.538 1.00 46.97 219 ASP A O 1
ATOM 1680 N N . THR A 1 220 ? 1.686 18.690 -37.551 1.00 47.28 220 THR A N 1
ATOM 1681 C CA . THR A 1 220 ? 0.786 18.951 -38.679 1.00 47.28 220 THR A CA 1
ATOM 1682 C C . THR A 1 220 ? 0.005 20.239 -38.446 1.00 47.28 220 THR A C 1
ATOM 1684 O O . THR A 1 220 ? -0.562 20.455 -37.380 1.00 47.28 220 THR A O 1
ATOM 1687 N N . SER A 1 221 ? -0.045 21.094 -39.470 1.00 45.84 221 SER A N 1
ATOM 1688 C CA . SER A 1 221 ? -0.656 22.435 -39.533 1.00 45.84 221 SER A CA 1
ATOM 1689 C C . SER A 1 221 ? -2.184 22.494 -39.325 1.00 45.84 221 SER A C 1
ATOM 1691 O O . SER A 1 221 ? -2.854 23.430 -39.758 1.00 45.84 221 SER A O 1
ATOM 1693 N N . SER A 1 222 ? -2.753 21.508 -38.636 1.00 48.41 222 SER A N 1
ATOM 1694 C CA . SER A 1 222 ? -4.136 21.449 -38.187 1.00 48.41 222 SER A CA 1
ATOM 1695 C C . SER A 1 222 ? -4.176 21.720 -36.686 1.00 48.41 222 SER A C 1
ATOM 1697 O O . SER A 1 222 ? -3.685 20.916 -35.897 1.00 48.41 222 SER A O 1
ATOM 1699 N N . ASN A 1 223 ? -4.818 22.812 -36.271 1.00 45.88 223 ASN A N 1
ATOM 1700 C CA . ASN A 1 223 ? -5.113 23.082 -34.865 1.00 45.88 223 ASN A CA 1
ATOM 1701 C C . ASN A 1 223 ? -5.719 21.829 -34.186 1.00 45.88 223 ASN A C 1
ATOM 1703 O O . ASN A 1 223 ? -6.838 21.436 -34.507 1.00 45.88 223 ASN A O 1
ATOM 1707 N N . SER A 1 224 ? -4.988 21.243 -33.228 1.00 51.78 224 SER A N 1
ATOM 1708 C CA . SER A 1 224 ? -5.375 20.163 -32.293 1.00 51.78 224 SER A CA 1
ATOM 1709 C C . SER A 1 224 ? -5.243 18.688 -32.730 1.00 51.78 224 SER A C 1
ATOM 1711 O O . SER A 1 224 ? -6.228 17.972 -32.880 1.00 51.78 224 SER A O 1
ATOM 1713 N N . LYS A 1 225 ? -4.015 18.155 -32.755 1.00 65.00 225 LYS A N 1
ATOM 1714 C CA . LYS A 1 225 ? -3.793 16.730 -32.439 1.00 65.00 225 LYS A CA 1
ATOM 1715 C C . LYS A 1 225 ? -2.721 16.600 -31.354 1.00 65.00 225 LYS A C 1
ATOM 1717 O O . LYS A 1 225 ? -1.529 16.685 -31.628 1.00 65.00 225 LYS A O 1
ATOM 1722 N N . THR A 1 226 ? -3.186 16.461 -30.114 1.00 75.44 226 THR A N 1
ATOM 1723 C CA . THR A 1 226 ? -2.384 16.001 -28.971 1.00 75.44 226 THR A CA 1
ATOM 1724 C C . THR A 1 226 ? -2.013 14.543 -29.198 1.00 75.44 226 THR A C 1
ATOM 1726 O O . THR A 1 226 ? -2.879 13.749 -29.581 1.00 75.44 226 THR A O 1
ATOM 1729 N N . LYS A 1 227 ? -0.762 14.190 -28.910 1.00 90.06 227 LYS A N 1
ATOM 1730 C CA . LYS A 1 227 ? -0.321 12.812 -28.726 1.00 90.06 227 LYS A CA 1
ATOM 1731 C C . LYS A 1 227 ? 0.295 12.646 -27.343 1.00 90.06 227 LYS A C 1
ATOM 1733 O O . LYS A 1 227 ? 1.069 13.477 -26.891 1.00 90.06 227 LYS A O 1
ATOM 1738 N N . ILE A 1 228 ? -0.079 11.572 -26.663 1.00 95.56 228 ILE A N 1
ATOM 1739 C CA . ILE A 1 228 ? 0.539 11.179 -25.399 1.00 95.56 228 ILE A CA 1
ATOM 1740 C C . ILE A 1 228 ? 1.906 10.595 -25.714 1.00 95.56 228 ILE A C 1
ATOM 1742 O O . ILE A 1 228 ? 1.983 9.600 -26.435 1.00 95.56 228 ILE A O 1
ATOM 1746 N N . ASP A 1 229 ? 2.937 11.189 -25.131 1.00 96.06 229 ASP A N 1
ATOM 1747 C CA . ASP A 1 229 ? 4.285 10.642 -25.103 1.00 96.06 229 ASP A CA 1
ATOM 1748 C C . ASP A 1 229 ? 4.607 10.093 -23.701 1.00 96.06 229 ASP A C 1
ATOM 1750 O O . ASP A 1 229 ? 4.038 10.534 -22.691 1.00 96.06 229 ASP A O 1
ATOM 1754 N N . MET A 1 230 ? 5.486 9.095 -23.644 1.00 97.88 230 MET A N 1
ATOM 1755 C CA . MET A 1 230 ? 5.910 8.430 -22.419 1.00 97.88 230 MET A CA 1
ATOM 1756 C C . MET A 1 230 ? 7.398 8.089 -22.476 1.00 97.88 230 MET A C 1
ATOM 1758 O O . MET A 1 230 ? 7.854 7.437 -23.408 1.00 97.88 230 MET A O 1
ATOM 1762 N N . LYS A 1 231 ? 8.127 8.429 -21.414 1.00 98.12 231 LYS A N 1
ATOM 1763 C CA . LYS A 1 231 ? 9.548 8.104 -21.245 1.00 98.12 231 LYS A CA 1
ATOM 1764 C C . LYS A 1 231 ? 9.763 7.275 -19.994 1.00 98.12 231 LYS A C 1
ATOM 1766 O O . LYS A 1 231 ? 9.003 7.410 -19.031 1.00 98.12 231 LYS A O 1
ATOM 1771 N N . ALA A 1 232 ? 10.804 6.446 -20.002 1.00 97.94 232 ALA A N 1
ATOM 1772 C CA . ALA A 1 232 ? 11.238 5.721 -18.814 1.00 97.94 232 ALA A CA 1
ATOM 1773 C C . ALA A 1 232 ? 12.745 5.852 -18.587 1.00 97.94 232 ALA A C 1
ATOM 1775 O O . ALA A 1 232 ? 13.552 5.787 -19.523 1.00 97.94 232 ALA A O 1
ATOM 1776 N N . SER A 1 233 ? 13.109 6.002 -17.317 1.00 98.00 233 SER A N 1
ATOM 1777 C CA . SER A 1 233 ? 14.491 6.029 -16.848 1.00 98.00 233 SER A CA 1
ATOM 1778 C C . SER A 1 233 ? 14.695 5.059 -15.688 1.00 98.00 233 SER A C 1
ATOM 1780 O O . SER A 1 233 ? 13.747 4.680 -14.999 1.00 98.00 233 SER A O 1
ATOM 1782 N N . HIS A 1 234 ? 15.944 4.646 -15.493 1.00 97.88 234 HIS A N 1
ATOM 1783 C CA . HIS A 1 234 ? 16.412 3.886 -14.340 1.00 97.88 234 HIS A CA 1
ATOM 1784 C C . HIS A 1 234 ? 17.494 4.684 -13.615 1.00 97.88 234 HIS A C 1
ATOM 1786 O O . HIS A 1 234 ? 18.326 5.317 -14.260 1.00 97.88 234 HIS A O 1
ATOM 1792 N N . GLN A 1 235 ? 17.519 4.625 -12.289 1.00 96.94 235 GLN A N 1
ATOM 1793 C CA . GLN A 1 235 ? 18.562 5.229 -11.473 1.00 96.94 235 GLN A CA 1
ATOM 1794 C C . GLN A 1 235 ? 19.409 4.151 -10.805 1.00 96.94 235 GLN A C 1
ATOM 1796 O O . GLN A 1 235 ? 18.930 3.400 -9.950 1.00 96.94 235 GLN A O 1
ATOM 1801 N N . PHE A 1 236 ? 20.699 4.141 -11.142 1.00 97.44 236 PHE A N 1
ATOM 1802 C CA . PHE A 1 236 ? 21.693 3.460 -10.331 1.00 97.44 236 PHE A CA 1
ATOM 1803 C C . PHE A 1 236 ? 21.989 4.335 -9.112 1.00 97.44 236 PHE A C 1
ATOM 1805 O O . PHE A 1 236 ? 22.483 5.454 -9.237 1.00 97.44 236 PHE A O 1
ATOM 1812 N N . THR A 1 237 ? 21.669 3.834 -7.928 1.00 95.62 237 THR A N 1
ATOM 1813 C CA . THR A 1 237 ? 21.922 4.458 -6.631 1.00 95.62 237 THR A CA 1
ATOM 1814 C C . THR A 1 237 ? 23.012 3.679 -5.899 1.00 95.62 237 THR A C 1
ATOM 1816 O O . THR A 1 237 ? 23.321 2.537 -6.242 1.00 95.62 237 THR A O 1
ATOM 1819 N N . MET A 1 238 ? 23.563 4.233 -4.818 1.00 94.25 238 MET A N 1
ATOM 1820 C CA . MET A 1 238 ? 24.510 3.478 -3.984 1.00 94.25 238 MET A CA 1
ATOM 1821 C C . MET A 1 238 ? 23.928 2.157 -3.433 1.00 94.25 238 MET A C 1
ATOM 1823 O O . MET A 1 238 ? 24.690 1.257 -3.090 1.00 94.25 238 MET A O 1
ATOM 1827 N N . LEU A 1 239 ? 22.593 2.038 -3.347 1.00 93.50 239 LEU A N 1
ATOM 1828 C CA . LEU A 1 239 ? 21.895 0.858 -2.827 1.00 93.50 239 LEU A CA 1
ATOM 1829 C C . LEU A 1 239 ? 21.765 -0.261 -3.869 1.00 93.50 239 LEU A C 1
ATOM 1831 O O . LEU A 1 239 ? 21.637 -1.424 -3.493 1.00 93.50 239 LEU A O 1
ATOM 1835 N N . ASN A 1 240 ? 21.784 0.071 -5.165 1.00 94.06 240 ASN A N 1
ATOM 1836 C CA . ASN A 1 240 ? 21.529 -0.883 -6.248 1.00 94.06 240 ASN A CA 1
ATOM 1837 C C . ASN A 1 240 ? 22.658 -0.962 -7.299 1.00 94.06 240 ASN A C 1
ATOM 1839 O O . ASN A 1 240 ? 22.575 -1.806 -8.181 1.00 94.06 240 ASN A O 1
ATOM 1843 N N . GLN A 1 241 ? 23.720 -0.150 -7.200 1.00 94.12 241 GLN A N 1
ATOM 1844 C CA . GLN A 1 241 ? 24.787 -0.019 -8.212 1.00 94.12 241 GLN A CA 1
ATOM 1845 C C . GLN A 1 241 ? 25.495 -1.327 -8.612 1.00 94.12 241 GLN A C 1
ATOM 1847 O O . GLN A 1 241 ? 26.110 -1.396 -9.672 1.00 94.12 241 GLN A O 1
ATOM 1852 N N . SER A 1 242 ? 25.442 -2.360 -7.766 1.00 93.38 242 SER A N 1
ATOM 1853 C CA . SER A 1 242 ? 26.017 -3.681 -8.047 1.00 93.38 242 SER A CA 1
ATOM 1854 C C . SER A 1 242 ? 25.063 -4.622 -8.789 1.00 93.38 242 SER A C 1
ATOM 1856 O O . SER A 1 242 ? 25.478 -5.707 -9.196 1.00 93.38 242 SER A O 1
ATOM 1858 N N . GLN A 1 243 ? 23.792 -4.244 -8.935 1.00 95.25 243 GLN A N 1
ATOM 1859 C CA . GLN A 1 243 ? 22.766 -5.021 -9.614 1.00 95.25 243 GLN A CA 1
ATOM 1860 C C . GLN A 1 243 ? 22.582 -4.512 -11.047 1.00 95.25 243 GLN A C 1
ATOM 1862 O O . GLN A 1 243 ? 22.548 -3.301 -11.274 1.00 95.25 243 GLN A O 1
ATOM 1867 N N . PRO A 1 244 ? 22.425 -5.410 -12.028 1.00 96.75 244 PRO A N 1
ATOM 1868 C CA . PRO A 1 244 ? 22.035 -4.996 -13.361 1.00 96.75 244 PRO A CA 1
ATOM 1869 C C . PRO A 1 244 ? 20.597 -4.461 -13.382 1.00 96.75 244 PRO A C 1
ATOM 1871 O O . PRO A 1 244 ? 19.725 -4.971 -12.674 1.00 96.75 244 PRO A O 1
ATOM 1874 N N . PHE A 1 245 ? 20.341 -3.496 -14.263 1.00 98.00 245 PHE A N 1
ATOM 1875 C CA . PHE A 1 245 ? 18.995 -3.112 -14.678 1.00 98.00 245 PHE A CA 1
ATOM 1876 C C . PHE A 1 245 ? 18.586 -3.927 -15.907 1.00 98.00 245 PHE A C 1
ATOM 1878 O O . PHE A 1 245 ? 19.252 -3.862 -16.941 1.00 98.00 245 PHE A O 1
ATOM 1885 N N . ILE A 1 246 ? 17.508 -4.704 -15.793 1.00 98.00 246 ILE A N 1
ATOM 1886 C CA . ILE A 1 246 ? 17.064 -5.644 -16.823 1.00 98.00 246 ILE A CA 1
ATOM 1887 C C . ILE A 1 246 ? 15.653 -5.294 -17.308 1.00 98.00 246 ILE A C 1
ATOM 1889 O O . ILE A 1 246 ? 14.705 -5.183 -16.520 1.00 98.00 246 ILE A O 1
ATOM 1893 N N . VAL A 1 247 ? 15.507 -5.200 -18.631 1.00 97.44 247 VAL A N 1
ATOM 1894 C CA . VAL A 1 247 ? 14.232 -5.005 -19.329 1.00 97.44 247 VAL A CA 1
ATOM 1895 C C . VAL A 1 247 ? 13.993 -6.165 -20.280 1.00 97.44 247 VAL A C 1
ATOM 1897 O O . VAL A 1 247 ? 14.871 -6.548 -21.047 1.00 97.44 247 VAL A O 1
ATOM 1900 N N . ARG A 1 248 ? 12.774 -6.693 -20.265 1.00 97.38 248 ARG A N 1
ATOM 1901 C CA . ARG A 1 248 ? 12.308 -7.733 -21.174 1.00 97.38 248 ARG A CA 1
ATOM 1902 C C . ARG A 1 248 ? 11.210 -7.180 -22.071 1.00 97.38 248 ARG A C 1
ATOM 1904 O O . ARG A 1 248 ? 10.237 -6.615 -21.579 1.00 97.38 248 ARG A O 1
ATOM 1911 N N . ILE A 1 249 ? 11.352 -7.371 -23.374 1.00 98.12 249 ILE A N 1
ATOM 1912 C CA . ILE A 1 249 ? 10.408 -6.928 -24.396 1.00 98.12 249 ILE A CA 1
ATOM 1913 C C . ILE A 1 249 ? 9.869 -8.156 -25.128 1.00 98.12 249 ILE A C 1
ATOM 1915 O O . ILE A 1 249 ? 10.628 -9.045 -25.513 1.00 98.12 249 ILE A O 1
ATOM 1919 N N . THR A 1 250 ? 8.553 -8.213 -25.308 1.00 96.50 250 THR A N 1
ATOM 1920 C CA . THR A 1 250 ? 7.876 -9.288 -26.052 1.00 96.50 250 THR A CA 1
ATOM 1921 C C . THR A 1 250 ? 6.867 -8.703 -27.026 1.00 96.50 250 THR A C 1
ATOM 1923 O O . THR A 1 250 ? 6.308 -7.631 -26.774 1.00 96.50 250 THR A O 1
ATOM 1926 N N . LEU A 1 251 ? 6.637 -9.418 -28.124 1.00 95.25 251 LEU A N 1
ATOM 1927 C CA . LEU A 1 251 ? 5.553 -9.137 -29.059 1.00 95.25 251 LEU A CA 1
ATOM 1928 C C . LEU A 1 251 ? 4.355 -10.051 -28.776 1.00 95.25 251 LEU A C 1
ATOM 1930 O O . LEU A 1 251 ? 4.502 -11.145 -28.232 1.00 95.25 251 LEU A O 1
ATOM 1934 N N . GLY A 1 252 ? 3.165 -9.598 -29.155 1.00 93.88 252 GLY A N 1
ATOM 1935 C CA . GLY A 1 252 ? 1.934 -10.374 -29.090 1.00 93.88 252 GLY A CA 1
ATOM 1936 C C . GLY A 1 252 ? 0.867 -9.834 -30.037 1.00 93.88 252 GLY A C 1
ATOM 1937 O O . GLY A 1 252 ? 0.994 -8.741 -30.591 1.00 93.88 252 GLY A O 1
ATOM 1938 N N . ASP A 1 253 ? -0.214 -10.595 -30.178 1.00 93.62 253 ASP A N 1
ATOM 1939 C CA . ASP A 1 253 ? -1.323 -10.295 -31.095 1.00 93.62 253 ASP A CA 1
ATOM 1940 C C . ASP A 1 253 ? -2.630 -9.996 -30.343 1.00 93.62 253 ASP A C 1
ATOM 1942 O O . ASP A 1 253 ? -3.678 -9.725 -30.934 1.00 93.62 253 ASP A O 1
ATOM 1946 N N . SER A 1 254 ? -2.587 -10.022 -29.008 1.00 94.88 254 SER A N 1
ATOM 1947 C CA . SER A 1 254 ? -3.696 -9.669 -28.134 1.00 94.88 254 SER A CA 1
ATOM 1948 C C . SER A 1 254 ? -3.257 -8.701 -27.036 1.00 94.88 254 SER A C 1
ATOM 1950 O O . SER A 1 254 ? -2.218 -8.851 -26.398 1.00 94.88 254 SER A O 1
ATOM 1952 N N . TRP A 1 255 ? -4.135 -7.748 -26.725 1.00 91.56 255 TRP A N 1
ATOM 1953 C CA . TRP A 1 255 ? -3.984 -6.801 -25.615 1.00 91.56 255 TRP A CA 1
ATOM 1954 C C . TRP A 1 255 ? -3.779 -7.445 -24.235 1.00 91.56 255 TRP A C 1
ATOM 1956 O O . TRP A 1 255 ? -3.350 -6.769 -23.304 1.00 91.56 255 TRP A O 1
ATOM 1966 N N . LEU A 1 256 ? -4.083 -8.740 -24.086 1.00 94.69 256 LEU A N 1
ATOM 1967 C CA . LEU A 1 256 ? -3.869 -9.489 -22.848 1.00 94.69 256 LEU A CA 1
ATOM 1968 C C . LEU A 1 256 ? -2.485 -10.139 -22.761 1.00 94.69 256 LEU A C 1
ATOM 1970 O O . LEU A 1 256 ? -2.133 -10.641 -21.694 1.00 94.69 256 LEU A O 1
ATOM 1974 N N . ASP A 1 257 ? -1.718 -10.184 -23.848 1.00 94.56 257 ASP A N 1
ATOM 1975 C CA . ASP A 1 257 ? -0.533 -11.041 -23.918 1.00 94.56 257 ASP A CA 1
ATOM 1976 C C . ASP A 1 257 ? 0.575 -10.553 -22.982 1.00 94.56 257 ASP A C 1
ATOM 1978 O O . ASP A 1 257 ? 1.139 -11.366 -22.258 1.00 94.56 257 ASP A O 1
ATOM 1982 N N . GLY A 1 258 ? 0.759 -9.237 -22.829 1.00 94.19 258 GLY A N 1
ATOM 1983 C CA . GLY A 1 258 ? 1.666 -8.680 -21.818 1.00 94.19 258 GLY A CA 1
ATOM 1984 C C . GLY A 1 258 ? 1.337 -9.114 -20.386 1.00 94.19 258 GLY A C 1
ATOM 1985 O O . GLY A 1 258 ? 2.224 -9.500 -19.627 1.00 94.19 258 GLY A O 1
ATOM 1986 N N . ALA A 1 259 ? 0.050 -9.129 -20.019 1.00 95.75 259 ALA A N 1
ATOM 1987 C CA . ALA A 1 259 ? -0.380 -9.583 -18.696 1.00 95.75 259 ALA A CA 1
ATOM 1988 C C . ALA A 1 259 ? -0.202 -11.100 -18.513 1.00 95.75 259 ALA A C 1
ATOM 1990 O O . ALA A 1 259 ? 0.152 -11.546 -17.419 1.00 95.75 259 ALA A O 1
ATOM 1991 N N . LYS A 1 260 ? -0.419 -11.897 -19.570 1.00 96.12 260 LYS A N 1
ATOM 1992 C CA . LYS A 1 260 ? -0.143 -13.342 -19.549 1.00 96.12 260 LYS A CA 1
ATOM 1993 C C . LYS A 1 260 ? 1.351 -13.608 -19.395 1.00 96.12 260 LYS A C 1
ATOM 1995 O O . LYS A 1 260 ? 1.712 -14.348 -18.492 1.00 96.12 260 LYS A O 1
ATOM 2000 N N . HIS A 1 261 ? 2.203 -12.949 -20.182 1.00 93.81 261 HIS A N 1
ATOM 2001 C CA . HIS A 1 261 ? 3.659 -13.087 -20.090 1.00 93.81 261 HIS A CA 1
ATOM 2002 C C . HIS A 1 261 ? 4.173 -12.713 -18.698 1.00 93.81 261 HIS A C 1
ATOM 2004 O O . HIS A 1 261 ? 4.953 -13.461 -18.112 1.00 93.81 261 HIS A O 1
ATOM 2010 N N . TYR A 1 262 ? 3.686 -11.611 -18.115 1.00 95.31 262 TYR A N 1
ATOM 2011 C CA . TYR A 1 262 ? 4.048 -11.240 -16.746 1.00 95.31 262 TYR A CA 1
ATOM 2012 C C . TYR A 1 262 ? 3.603 -12.299 -15.725 1.00 95.31 262 TYR A C 1
ATOM 2014 O O . TYR A 1 262 ? 4.386 -12.698 -14.862 1.00 95.31 262 TYR A O 1
ATOM 2022 N N . ARG A 1 263 ? 2.364 -12.802 -15.830 1.00 96.00 263 ARG A N 1
ATOM 2023 C CA . ARG A 1 263 ? 1.862 -13.884 -14.968 1.00 96.00 263 ARG A CA 1
ATOM 2024 C C . ARG A 1 263 ? 2.712 -15.148 -15.103 1.00 96.00 263 ARG A C 1
ATOM 2026 O O . ARG A 1 263 ? 3.064 -15.736 -14.084 1.00 96.00 263 ARG A O 1
ATOM 2033 N N . ASP A 1 264 ? 3.014 -15.564 -16.325 1.00 94.62 264 ASP A N 1
ATOM 2034 C CA . ASP A 1 264 ? 3.732 -16.805 -16.606 1.00 94.62 264 ASP A CA 1
ATOM 2035 C C . ASP A 1 264 ? 5.184 -16.695 -16.114 1.00 94.62 264 ASP A C 1
ATOM 2037 O O . ASP A 1 264 ? 5.629 -17.556 -15.361 1.00 94.62 264 ASP A O 1
ATOM 2041 N N . SER A 1 265 ? 5.849 -15.554 -16.337 1.00 92.38 265 SER A N 1
ATOM 2042 C CA . SER A 1 265 ? 7.158 -15.249 -15.742 1.00 92.38 265 SER A CA 1
ATOM 2043 C C . SER A 1 265 ? 7.131 -15.312 -14.209 1.00 92.38 265 SER A C 1
ATOM 2045 O O . SER A 1 265 ? 8.034 -15.887 -13.603 1.00 92.38 265 SER A O 1
ATOM 2047 N N . ARG A 1 266 ? 6.095 -14.775 -13.548 1.00 94.50 266 ARG A N 1
ATOM 2048 C CA . ARG A 1 266 ? 5.945 -14.886 -12.084 1.00 94.50 266 ARG A CA 1
ATOM 2049 C C . ARG A 1 266 ? 5.780 -16.337 -11.625 1.00 94.50 266 ARG A C 1
ATOM 2051 O O . ARG A 1 266 ? 6.243 -16.660 -10.538 1.00 94.50 266 ARG A O 1
ATOM 2058 N N . VAL A 1 267 ? 5.112 -17.188 -12.404 1.00 95.56 267 VAL A N 1
ATOM 2059 C CA . VAL A 1 267 ? 4.955 -18.621 -12.102 1.00 95.56 267 VAL A CA 1
ATOM 2060 C C . VAL A 1 267 ? 6.275 -19.366 -12.291 1.00 95.56 267 VAL A C 1
ATOM 2062 O O . VAL A 1 267 ? 6.682 -20.086 -11.389 1.00 95.56 267 VAL A O 1
ATOM 2065 N N . GLU A 1 268 ? 6.965 -19.154 -13.411 1.00 94.25 268 GLU A N 1
ATOM 2066 C CA . GLU A 1 268 ? 8.251 -19.792 -13.737 1.00 94.25 268 GLU A CA 1
ATOM 2067 C C . GLU A 1 268 ? 9.367 -19.458 -12.740 1.00 94.25 268 GLU A C 1
ATOM 2069 O O . GLU A 1 268 ? 10.303 -20.234 -12.584 1.00 94.25 268 GLU A O 1
ATOM 2074 N N . ASN A 1 269 ? 9.267 -18.311 -12.063 1.00 93.31 269 ASN A N 1
ATOM 2075 C CA . ASN A 1 269 ? 10.246 -17.847 -11.078 1.00 93.31 269 ASN A CA 1
ATOM 2076 C C . ASN A 1 269 ? 9.803 -18.091 -9.620 1.00 93.31 269 ASN A C 1
ATOM 2078 O O . ASN A 1 269 ? 10.355 -17.476 -8.711 1.00 93.31 269 ASN A O 1
ATOM 2082 N N . ASP A 1 270 ? 8.786 -18.929 -9.379 1.00 94.75 270 ASP A N 1
ATOM 2083 C CA . ASP A 1 270 ? 8.254 -19.236 -8.037 1.00 94.75 270 ASP A CA 1
ATOM 2084 C C . ASP A 1 270 ? 7.763 -18.003 -7.247 1.00 94.75 270 ASP A C 1
ATOM 2086 O O . ASP A 1 270 ? 7.690 -17.986 -6.017 1.00 94.75 270 ASP A O 1
ATOM 2090 N N . LEU A 1 271 ? 7.362 -16.949 -7.959 1.00 92.69 271 LEU A N 1
ATOM 2091 C CA . LEU A 1 271 ? 6.854 -15.704 -7.385 1.00 92.69 271 LEU A CA 1
ATOM 2092 C C . LEU A 1 271 ? 5.315 -15.640 -7.379 1.00 92.69 271 LEU A C 1
ATOM 2094 O O . LEU A 1 271 ? 4.723 -14.585 -7.125 1.00 92.69 271 LEU A O 1
ATOM 2098 N N . SER A 1 272 ? 4.636 -16.738 -7.693 1.00 93.75 272 SER A N 1
ATOM 2099 C CA . SER A 1 272 ? 3.177 -16.817 -7.739 1.00 93.75 272 SER A CA 1
ATOM 2100 C C . SER A 1 272 ? 2.671 -17.954 -6.871 1.00 93.75 272 SER A C 1
ATOM 2102 O O . SER A 1 272 ? 3.197 -19.062 -6.888 1.00 93.75 272 SER A O 1
ATOM 2104 N N . GLU A 1 273 ? 1.592 -17.693 -6.140 1.00 93.12 273 GLU A N 1
ATOM 2105 C CA . GLU A 1 273 ? 0.933 -18.709 -5.340 1.00 93.12 273 GLU A CA 1
ATOM 2106 C C . GLU A 1 273 ? -0.587 -18.611 -5.455 1.00 93.12 273 GLU A C 1
ATOM 2108 O O . GLU A 1 273 ? -1.194 -17.568 -5.192 1.00 93.12 273 GLU A O 1
ATOM 2113 N N . THR A 1 274 ? -1.216 -19.739 -5.786 1.00 93.81 274 THR A N 1
ATOM 2114 C CA . THR A 1 274 ? -2.669 -19.822 -5.957 1.00 93.81 274 THR A CA 1
ATOM 2115 C C . THR A 1 274 ? -3.418 -19.789 -4.622 1.00 93.81 274 THR A C 1
ATOM 2117 O O . THR A 1 274 ? -2.943 -20.279 -3.594 1.00 93.81 274 THR A O 1
ATOM 2120 N N . LEU A 1 275 ? -4.661 -19.294 -4.643 1.00 94.44 275 LEU A N 1
ATOM 2121 C CA . LEU A 1 275 ? -5.559 -19.377 -3.483 1.00 94.44 275 LEU A CA 1
ATOM 2122 C C . LEU A 1 275 ? -5.828 -20.829 -3.053 1.00 94.44 275 LEU A C 1
ATOM 2124 O O . LEU A 1 275 ? -5.965 -21.084 -1.862 1.00 94.44 275 LEU A O 1
ATOM 2128 N N . ILE A 1 276 ? -5.827 -21.788 -3.989 1.00 95.12 276 ILE A N 1
ATOM 2129 C CA . ILE A 1 276 ? -5.981 -23.223 -3.692 1.00 95.12 276 ILE A CA 1
ATOM 2130 C C . ILE A 1 276 ? -4.797 -23.735 -2.861 1.00 95.12 276 ILE A C 1
ATOM 2132 O O . ILE A 1 276 ? -4.993 -24.455 -1.883 1.00 95.12 276 ILE A O 1
ATOM 2136 N N . ALA A 1 277 ? -3.564 -23.355 -3.212 1.00 95.38 277 ALA A N 1
ATOM 2137 C CA . ALA A 1 277 ? -2.381 -23.715 -2.431 1.00 95.38 277 ALA A CA 1
ATOM 2138 C C . ALA A 1 277 ? -2.425 -23.094 -1.024 1.00 95.38 277 ALA A C 1
ATOM 2140 O O . ALA A 1 277 ? -2.202 -23.794 -0.034 1.00 95.38 277 ALA A O 1
ATOM 2141 N N . LYS A 1 278 ? -2.816 -21.816 -0.920 1.00 95.88 278 LYS A N 1
ATOM 2142 C CA . LYS A 1 278 ? -3.017 -21.133 0.371 1.00 95.88 278 LYS A CA 1
ATOM 2143 C C . LYS A 1 278 ? -4.097 -21.810 1.217 1.00 95.88 278 LYS A C 1
ATOM 2145 O O . LYS A 1 278 ? -3.887 -22.013 2.408 1.00 95.88 278 LYS A O 1
ATOM 2150 N N . GLN A 1 279 ? -5.204 -22.232 0.607 1.00 96.50 279 GLN A N 1
ATOM 2151 C CA . GLN A 1 279 ? -6.292 -22.942 1.283 1.00 96.50 279 GLN A CA 1
ATOM 2152 C C . GLN A 1 279 ? -5.849 -24.296 1.853 1.00 96.50 279 GLN A C 1
ATOM 2154 O O . GLN A 1 279 ? -6.290 -24.666 2.938 1.00 96.50 279 GLN A O 1
ATOM 2159 N N . LYS A 1 280 ? -4.951 -25.025 1.173 1.00 96.50 280 LYS A N 1
ATOM 2160 C CA . LYS A 1 280 ? -4.384 -26.277 1.711 1.00 96.50 280 LYS A CA 1
ATOM 2161 C C . LYS A 1 280 ? -3.612 -26.048 3.014 1.00 96.50 280 LYS A C 1
ATOM 2163 O O . LYS A 1 280 ? -3.654 -26.906 3.889 1.00 96.50 280 LYS A O 1
ATOM 2168 N N . ARG A 1 281 ? -2.924 -24.907 3.150 1.00 96.69 281 ARG A N 1
ATOM 2169 C CA . ARG A 1 281 ? -2.229 -24.527 4.394 1.00 96.69 281 ARG A CA 1
ATOM 2170 C C . ARG A 1 281 ? -3.161 -23.934 5.443 1.00 96.69 281 ARG A C 1
ATOM 2172 O O . ARG A 1 281 ? -2.964 -24.172 6.627 1.00 96.69 281 ARG A O 1
ATOM 2179 N N . ASN A 1 282 ? -4.146 -23.148 5.015 1.00 96.56 282 ASN A N 1
ATOM 2180 C CA . ASN A 1 282 ? -5.110 -22.503 5.892 1.00 96.56 282 ASN A CA 1
ATOM 2181 C C . ASN A 1 282 ? -6.539 -22.649 5.332 1.00 96.56 282 ASN A C 1
ATOM 2183 O O . ASN A 1 282 ? -6.944 -21.856 4.475 1.00 96.56 282 ASN A O 1
ATOM 2187 N N . PRO A 1 283 ? -7.331 -23.618 5.832 1.00 95.69 283 PRO A N 1
ATOM 2188 C CA . PRO A 1 283 ? -8.700 -23.843 5.371 1.00 95.69 283 PRO A CA 1
ATOM 2189 C C . PRO A 1 283 ? -9.626 -22.626 5.513 1.00 95.69 283 PRO A C 1
ATOM 2191 O O . PRO A 1 283 ? -10.567 -22.494 4.725 1.00 95.69 283 PRO A O 1
ATOM 2194 N N . ASP A 1 284 ? -9.347 -21.704 6.446 1.00 95.69 284 ASP A N 1
ATOM 2195 C CA . ASP A 1 284 ? -10.143 -20.484 6.645 1.00 95.69 284 ASP A CA 1
ATOM 2196 C C . ASP A 1 284 ? -10.086 -19.531 5.438 1.00 95.69 284 ASP A C 1
ATOM 2198 O O . ASP A 1 284 ? -10.990 -18.716 5.273 1.00 95.69 284 ASP A O 1
ATOM 2202 N N . VAL A 1 285 ? -9.122 -19.689 4.518 1.00 96.19 285 VAL A N 1
ATOM 2203 C CA . VAL A 1 285 ? -9.111 -18.975 3.224 1.00 96.19 285 VAL A CA 1
ATOM 2204 C C . VAL A 1 285 ? -10.413 -19.202 2.445 1.00 96.19 285 VAL A C 1
ATOM 2206 O O . VAL A 1 285 ? -10.889 -18.298 1.763 1.00 96.19 285 VAL A O 1
ATOM 2209 N N . SER A 1 286 ? -11.046 -20.373 2.587 1.00 95.19 286 SER A N 1
ATOM 2210 C CA . SER A 1 286 ? -12.333 -20.664 1.937 1.00 95.19 286 SER A CA 1
ATOM 2211 C C . SER A 1 286 ? -13.477 -19.760 2.409 1.00 95.19 286 SER A C 1
ATOM 2213 O O . SER A 1 286 ? -14.415 -19.519 1.646 1.00 95.19 286 SER A O 1
ATOM 2215 N N . LYS A 1 287 ? -13.387 -19.208 3.627 1.00 96.25 287 LYS A N 1
ATOM 2216 C CA . LYS A 1 287 ? -14.390 -18.291 4.181 1.00 96.25 287 LYS A CA 1
ATOM 2217 C C . LYS A 1 287 ? -14.393 -16.934 3.479 1.00 96.25 287 LYS A C 1
ATOM 2219 O O . LYS A 1 287 ? -15.420 -16.271 3.510 1.00 96.25 287 LYS A O 1
ATOM 2224 N N . LEU A 1 288 ? -13.302 -16.542 2.808 1.00 95.56 288 LEU A N 1
ATOM 2225 C CA . LEU A 1 288 ? -13.249 -15.314 1.999 1.00 95.56 288 LEU A CA 1
ATOM 2226 C C . LEU A 1 288 ? -14.137 -15.404 0.747 1.00 95.56 288 LEU A C 1
ATOM 2228 O O . LEU A 1 288 ? -14.612 -14.389 0.242 1.00 95.56 288 LEU A O 1
ATOM 2232 N N . ILE A 1 289 ? -14.376 -16.613 0.226 1.00 93.25 289 ILE A N 1
ATOM 2233 C CA . ILE A 1 289 ? -15.087 -16.804 -1.041 1.00 93.25 289 ILE A CA 1
ATOM 2234 C C . ILE A 1 289 ? -16.578 -16.485 -0.860 1.00 93.25 289 ILE A C 1
ATOM 2236 O O . ILE A 1 289 ? -17.351 -17.267 -0.288 1.00 93.25 289 ILE A O 1
ATOM 2240 N N . GLY A 1 290 ? -16.979 -15.336 -1.408 1.00 94.06 290 GLY A N 1
ATOM 2241 C CA . GLY A 1 290 ? -18.338 -14.803 -1.320 1.00 94.06 290 GLY A CA 1
ATOM 2242 C C . GLY A 1 290 ? -18.649 -14.103 0.004 1.00 94.06 290 GLY A C 1
ATOM 2243 O O . GLY A 1 290 ? -19.824 -13.915 0.304 1.00 94.06 290 GLY A O 1
ATOM 2244 N N . ALA A 1 291 ? -17.636 -13.752 0.805 1.00 96.81 291 ALA A N 1
ATOM 2245 C CA . ALA A 1 291 ? -17.846 -12.974 2.020 1.00 96.81 291 ALA A CA 1
ATOM 2246 C C . ALA A 1 291 ? -18.102 -11.495 1.709 1.00 96.81 291 ALA A C 1
ATOM 2248 O O . ALA A 1 291 ? -17.390 -10.888 0.911 1.00 96.81 291 ALA A O 1
ATOM 2249 N N . SER A 1 292 ? -19.083 -10.892 2.382 1.00 96.69 292 SER A N 1
ATOM 2250 C CA . SER A 1 292 ? -19.196 -9.430 2.435 1.00 96.69 292 SER A CA 1
ATOM 2251 C C . SER A 1 292 ? -18.257 -8.876 3.507 1.00 96.69 292 SER A C 1
ATOM 2253 O O . SER A 1 292 ? -18.193 -9.405 4.617 1.00 96.69 292 SER A O 1
ATOM 2255 N N . HIS A 1 293 ? -17.526 -7.814 3.174 1.00 97.06 293 HIS A N 1
ATOM 2256 C CA . HIS A 1 293 ? -16.590 -7.158 4.086 1.00 97.06 293 HIS A CA 1
ATOM 2257 C C . HIS A 1 293 ? -17.292 -6.004 4.804 1.00 97.06 293 HIS A C 1
ATOM 2259 O O . HIS A 1 293 ? -17.787 -5.082 4.158 1.00 97.06 293 HIS A O 1
ATOM 2265 N N . ILE A 1 294 ? -17.337 -6.060 6.135 1.00 96.62 294 ILE A N 1
ATOM 2266 C CA . ILE A 1 294 ? -17.965 -5.047 6.986 1.00 96.62 294 ILE A CA 1
ATOM 2267 C C . ILE A 1 294 ? -16.890 -4.439 7.882 1.00 96.62 294 ILE A C 1
ATOM 2269 O O . ILE A 1 294 ? -16.267 -5.146 8.671 1.00 96.62 294 ILE A O 1
ATOM 2273 N N . TYR A 1 295 ? -16.704 -3.126 7.769 1.00 96.44 295 TYR A N 1
ATOM 2274 C CA . TYR A 1 295 ? -15.792 -2.361 8.615 1.00 96.44 295 TYR A CA 1
ATOM 2275 C C . TYR A 1 295 ? -16.567 -1.751 9.784 1.00 96.44 295 TYR A C 1
ATOM 2277 O O . TYR A 1 295 ? -17.526 -1.007 9.579 1.00 96.44 295 TYR A O 1
ATOM 2285 N N . LEU A 1 296 ? -16.163 -2.095 11.003 1.00 95.69 296 LEU A N 1
ATOM 2286 C CA . LEU A 1 296 ? -16.838 -1.745 12.249 1.00 95.69 296 LEU A CA 1
ATOM 2287 C C . LEU A 1 296 ? -15.895 -0.901 13.108 1.00 95.69 296 LEU A C 1
ATOM 2289 O O . LEU A 1 296 ? -14.774 -1.317 13.392 1.00 95.69 296 LEU A O 1
ATOM 2293 N N . PHE A 1 297 ? -16.359 0.279 13.518 1.00 94.75 297 PHE A N 1
ATOM 2294 C CA . PHE A 1 297 ? -15.533 1.281 14.189 1.00 94.75 297 PHE A CA 1
ATOM 2295 C C . PHE A 1 297 ? -15.909 1.411 15.656 1.00 94.75 297 PHE A C 1
ATOM 2297 O O . PHE A 1 297 ? -17.079 1.614 15.987 1.00 94.75 297 PHE A O 1
ATOM 2304 N N . GLY A 1 298 ? -14.922 1.308 16.539 1.00 93.44 298 GLY A N 1
ATOM 2305 C CA . GLY A 1 298 ? -15.161 1.454 17.967 1.00 93.44 298 GLY A CA 1
ATOM 2306 C C . GLY A 1 298 ? -13.911 1.259 18.807 1.00 93.44 298 GLY A C 1
ATOM 2307 O O . GLY A 1 298 ? -13.020 0.493 18.460 1.00 93.44 298 GLY A O 1
ATOM 2308 N N . LYS A 1 299 ? -13.855 1.940 19.948 1.00 92.62 299 LYS A N 1
ATOM 2309 C CA . LYS A 1 299 ? -12.727 1.861 20.888 1.00 92.62 299 LYS A CA 1
ATOM 2310 C C . LYS A 1 299 ? -13.141 1.829 22.357 1.00 92.62 299 LYS A C 1
ATOM 2312 O O . LYS A 1 299 ? -12.316 1.502 23.206 1.00 92.62 299 LYS A O 1
ATOM 2317 N N . ASP A 1 300 ? -14.390 2.174 22.661 1.00 95.19 300 ASP A N 1
ATOM 2318 C CA . ASP A 1 300 ? -14.894 2.329 24.026 1.00 95.19 300 ASP A CA 1
ATOM 2319 C C . ASP A 1 300 ? -15.863 1.194 24.405 1.00 95.19 300 ASP A C 1
ATOM 2321 O O . ASP A 1 300 ? -16.482 0.585 23.525 1.00 95.19 300 ASP A O 1
ATOM 2325 N N . PRO A 1 301 ? -16.026 0.903 25.713 1.00 94.81 301 PRO A N 1
ATOM 2326 C CA . PRO A 1 301 ? -16.850 -0.214 26.178 1.00 94.81 301 PRO A CA 1
ATOM 2327 C C . PRO A 1 301 ? -18.350 -0.026 25.936 1.00 94.81 301 PRO A C 1
ATOM 2329 O O . PRO A 1 301 ? -19.078 -1.011 25.975 1.00 94.81 301 PRO A O 1
ATOM 2332 N N . LEU A 1 302 ? -18.817 1.210 25.730 1.00 96.69 302 LEU A N 1
ATOM 2333 C CA . LEU A 1 302 ? -20.234 1.555 25.621 1.00 96.69 302 LEU A CA 1
ATOM 2334 C C . LEU A 1 302 ? -20.518 2.358 24.349 1.00 96.69 302 LEU A C 1
ATOM 2336 O O . LEU A 1 302 ? -19.733 3.209 23.928 1.00 96.69 302 LEU A O 1
ATOM 2340 N N . SER A 1 303 ? -21.696 2.122 23.792 1.00 95.38 303 SER A N 1
ATOM 2341 C CA . SER A 1 303 ? -22.348 2.876 22.731 1.00 95.38 303 SER A CA 1
ATOM 2342 C C . SER A 1 303 ? -23.614 3.553 23.256 1.00 95.38 303 SER A C 1
ATOM 2344 O O . SER A 1 303 ? -24.130 3.249 24.334 1.00 95.38 303 SER A O 1
ATOM 2346 N N . THR A 1 304 ? -24.180 4.457 22.459 1.00 95.38 304 THR A N 1
ATOM 2347 C CA . THR A 1 304 ? -25.441 5.125 22.809 1.00 95.38 304 THR A CA 1
ATOM 2348 C C . THR A 1 304 ? -26.645 4.177 22.858 1.00 95.38 304 THR A C 1
ATOM 2350 O O . THR A 1 304 ? -27.669 4.537 23.438 1.00 95.38 304 THR A O 1
ATOM 2353 N N . GLN A 1 305 ? -26.540 2.971 22.294 1.00 93.50 305 GLN A N 1
ATOM 2354 C CA . GLN A 1 305 ? -27.597 1.957 22.360 1.00 93.50 305 GLN A CA 1
ATOM 2355 C C . GLN A 1 305 ? -27.555 1.139 23.655 1.00 93.50 305 GLN A C 1
ATOM 2357 O O . GLN A 1 305 ? -28.499 0.411 23.950 1.00 93.50 305 GLN A O 1
ATOM 2362 N N . ASP A 1 306 ? -26.503 1.290 24.461 1.00 96.12 306 ASP A N 1
ATOM 2363 C CA . ASP A 1 306 ? -26.298 0.493 25.674 1.00 96.12 306 ASP A CA 1
ATOM 2364 C C . ASP A 1 306 ? -26.923 1.112 26.918 1.00 96.12 306 ASP A C 1
ATOM 2366 O O . ASP A 1 306 ? -26.972 0.478 27.967 1.00 96.12 306 ASP A O 1
ATOM 2370 N N . VAL A 1 307 ? -27.402 2.351 26.823 1.00 97.50 307 VAL A N 1
ATOM 2371 C CA . VAL A 1 307 ? -27.915 3.105 27.966 1.00 97.50 307 VAL A CA 1
ATOM 2372 C C . VAL A 1 307 ? -29.437 3.026 28.011 1.00 97.50 307 VAL A C 1
ATOM 2374 O O . VAL A 1 307 ? -30.130 3.597 27.166 1.00 97.50 307 VAL A O 1
ATOM 2377 N N . SER A 1 308 ? -29.962 2.379 29.049 1.00 97.19 308 SER A N 1
ATOM 2378 C CA . SER A 1 308 ? -31.400 2.273 29.318 1.00 97.19 308 SER A CA 1
ATOM 2379 C C . SER A 1 308 ? -31.946 3.496 30.067 1.00 97.19 308 SER A C 1
ATOM 2381 O O . SER A 1 308 ? -33.106 3.872 29.890 1.00 97.19 308 SER A O 1
ATOM 2383 N N . ASN A 1 309 ? -31.112 4.172 30.869 1.00 97.38 309 ASN A N 1
ATOM 2384 C CA . ASN A 1 309 ? -31.505 5.340 31.660 1.00 97.38 309 ASN A CA 1
ATOM 2385 C C . ASN A 1 309 ? -30.464 6.469 31.604 1.00 97.38 309 ASN A C 1
ATOM 2387 O O . ASN A 1 309 ? -29.640 6.637 32.502 1.00 97.38 309 ASN A O 1
ATOM 2391 N N . TRP A 1 310 ? -30.568 7.307 30.571 1.00 96.75 310 TRP A N 1
ATOM 2392 C CA . TRP A 1 310 ? -29.656 8.430 30.333 1.00 96.75 310 TRP A CA 1
ATOM 2393 C C . TRP A 1 310 ? -29.569 9.438 31.481 1.00 96.75 310 TRP A C 1
ATOM 2395 O O . TRP A 1 310 ? -28.480 9.860 31.858 1.00 96.75 310 TRP A O 1
ATOM 2405 N N . TRP A 1 311 ? -30.709 9.818 32.057 1.00 95.94 311 TRP A N 1
ATOM 2406 C CA . TRP A 1 311 ? -30.743 10.795 33.146 1.00 95.94 311 TRP A CA 1
ATOM 2407 C C . TRP A 1 311 ? -30.123 10.238 34.426 1.00 95.94 311 TRP A C 1
ATOM 2409 O O . TRP A 1 311 ? -29.377 10.946 35.095 1.00 95.94 311 TRP A O 1
ATOM 2419 N N . GLY A 1 312 ? -30.394 8.965 34.729 1.00 96.50 312 GLY A N 1
ATOM 2420 C CA . GLY A 1 312 ? -29.770 8.267 35.848 1.00 96.50 312 GLY A CA 1
ATOM 2421 C C . GLY A 1 312 ? -28.260 8.140 35.671 1.00 96.50 312 GLY A C 1
ATOM 2422 O O . GLY A 1 312 ? -27.526 8.501 36.584 1.00 96.50 312 GLY A O 1
ATOM 2423 N N . LEU A 1 313 ? -27.801 7.732 34.480 1.00 97.69 313 LEU A N 1
ATOM 2424 C CA . LEU A 1 313 ? -26.374 7.624 34.170 1.00 97.69 313 LEU A CA 1
ATOM 2425 C C . LEU A 1 313 ? -25.664 8.973 34.323 1.00 97.69 313 LEU A C 1
ATOM 2427 O O . LEU A 1 313 ? -24.583 9.038 34.897 1.00 97.69 313 LEU A O 1
ATOM 2431 N N . LYS A 1 314 ? -26.286 10.060 33.853 1.00 96.94 314 LYS A N 1
ATOM 2432 C CA . LYS A 1 314 ? -25.751 11.420 33.983 1.00 96.94 314 LYS A CA 1
ATOM 2433 C C . LYS A 1 314 ? -25.581 11.823 35.450 1.00 96.94 314 LYS A C 1
ATOM 2435 O O . LYS A 1 314 ? -24.497 12.244 35.840 1.00 96.94 314 LYS A O 1
ATOM 2440 N N . THR A 1 315 ? -26.637 11.698 36.259 1.00 95.88 315 THR A N 1
ATOM 2441 C CA . THR A 1 315 ? -26.592 12.030 37.694 1.00 95.88 315 THR A CA 1
ATOM 2442 C C . THR A 1 315 ? -25.563 11.170 38.418 1.00 95.88 315 THR A C 1
ATOM 2444 O O . THR A 1 315 ? -24.726 11.693 39.147 1.00 95.88 315 THR A O 1
ATOM 2447 N N . TRP A 1 316 ? -25.556 9.862 38.158 1.00 97.38 316 TRP A N 1
ATOM 2448 C CA . TRP A 1 316 ? -24.563 8.958 38.724 1.00 97.38 316 TRP A CA 1
ATOM 2449 C C . TRP A 1 316 ? -23.138 9.351 38.331 1.00 97.38 316 TRP A C 1
ATOM 2451 O O . TRP A 1 316 ? -22.284 9.437 39.208 1.00 97.38 316 TRP A O 1
ATOM 2461 N N . TYR A 1 317 ? -22.869 9.656 37.059 1.00 97.50 317 TYR A N 1
ATOM 2462 C CA . TYR A 1 317 ? -21.529 10.043 36.620 1.00 97.50 317 TYR A CA 1
ATOM 2463 C C . TYR A 1 317 ? -21.047 11.315 37.325 1.00 97.50 317 TYR A C 1
ATOM 2465 O O . TYR A 1 317 ? -19.930 11.327 37.839 1.00 97.50 317 TYR A O 1
ATOM 2473 N N . LEU A 1 318 ? -21.900 12.344 37.407 1.00 96.12 318 LEU A N 1
ATOM 2474 C CA . LEU A 1 318 ? -21.551 13.645 37.984 1.00 96.12 318 LEU A CA 1
ATOM 2475 C C . LEU A 1 318 ? -21.418 13.634 39.514 1.00 96.12 318 LEU A C 1
ATOM 2477 O O . LEU A 1 318 ? -20.607 14.387 40.051 1.00 96.12 318 LEU A O 1
ATOM 2481 N N . GLU A 1 319 ? -22.213 12.820 40.212 1.00 93.50 319 GLU A N 1
ATOM 2482 C CA . GLU A 1 319 ? -22.377 12.929 41.671 1.00 93.50 319 GLU A CA 1
ATOM 2483 C C . GLU A 1 319 ? -21.974 11.657 42.433 1.00 93.50 319 GLU A C 1
ATOM 2485 O O . GLU A 1 319 ? -21.477 11.744 43.554 1.00 93.50 319 GLU A O 1
ATOM 2490 N N . GLY A 1 320 ? -22.176 10.472 41.847 1.00 91.75 320 GLY A N 1
ATOM 2491 C CA . GLY A 1 320 ? -22.097 9.186 42.556 1.00 91.75 320 GLY A CA 1
ATOM 2492 C C . GLY A 1 320 ? -20.969 8.245 42.124 1.00 91.75 320 GLY A C 1
ATOM 2493 O O . GLY A 1 320 ? -20.641 7.317 42.861 1.00 91.75 320 GLY A O 1
ATOM 2494 N N . SER A 1 321 ? -20.360 8.464 40.957 1.00 93.56 321 SER A N 1
ATOM 2495 C CA . SER A 1 321 ? -19.436 7.510 40.327 1.00 93.56 321 SER A CA 1
ATOM 2496 C C . SER A 1 321 ? -18.054 7.445 40.981 1.00 93.56 321 SER A C 1
ATOM 2498 O O . SER A 1 321 ? -17.337 6.464 40.797 1.00 93.56 321 SER A O 1
ATOM 2500 N N . LYS A 1 322 ? -17.659 8.496 41.718 1.00 91.44 322 LYS A N 1
ATOM 2501 C CA . LYS A 1 322 ? -16.284 8.736 42.210 1.00 91.44 322 LYS A CA 1
ATOM 2502 C C . LYS A 1 322 ? -15.219 8.801 41.101 1.00 91.44 322 LYS A C 1
ATOM 2504 O O . LYS A 1 322 ? -14.028 8.843 41.406 1.00 91.44 322 LYS A O 1
ATOM 2509 N N . LEU A 1 323 ? -15.630 8.827 39.834 1.00 95.75 323 LEU A N 1
ATOM 2510 C CA . LEU A 1 323 ? -14.747 9.023 38.693 1.00 95.75 323 LEU A CA 1
ATOM 2511 C C . LEU A 1 323 ? -14.305 10.488 38.599 1.00 95.75 323 LEU A C 1
ATOM 2513 O O . LEU A 1 323 ? -14.979 11.404 39.072 1.00 95.75 323 LEU A O 1
ATOM 2517 N N . SER A 1 324 ? -13.167 10.720 37.948 1.00 93.62 324 SER A N 1
ATOM 2518 C CA . SER A 1 324 ? -12.703 12.066 37.620 1.00 93.62 324 SER A CA 1
ATOM 2519 C C . SER A 1 324 ? -13.570 12.678 36.516 1.00 93.62 324 SER A C 1
ATOM 2521 O O . SER A 1 324 ? -13.388 12.393 35.335 1.00 93.62 324 SER A O 1
ATOM 2523 N N . VAL A 1 325 ? -14.519 13.534 36.891 1.00 94.75 325 VAL A N 1
ATOM 2524 C CA . VAL A 1 325 ? -15.392 14.231 35.934 1.00 94.75 325 VAL A CA 1
ATOM 2525 C C . VAL A 1 325 ? -14.614 15.344 35.227 1.00 94.75 325 VAL A C 1
ATOM 2527 O O . VAL A 1 325 ? -14.053 16.226 35.883 1.00 94.75 325 VAL A O 1
ATOM 2530 N N . SER A 1 326 ? -14.590 15.326 33.890 1.00 91.00 326 SER A N 1
ATOM 2531 C CA . SER A 1 326 ? -13.915 16.364 33.103 1.00 91.00 326 SER A CA 1
ATOM 2532 C C . SER A 1 326 ? -14.604 17.729 33.258 1.00 91.00 326 SER A C 1
ATOM 2534 O O . SER A 1 326 ? -15.810 17.824 33.501 1.00 91.00 326 SER A O 1
ATOM 2536 N N . ALA A 1 327 ? -13.841 18.817 33.111 1.00 93.25 327 ALA A N 1
ATOM 2537 C CA . ALA A 1 327 ? -14.392 20.171 33.203 1.00 93.25 327 ALA A CA 1
ATOM 2538 C C . ALA A 1 327 ? -15.472 20.428 32.138 1.00 93.25 327 ALA A C 1
ATOM 2540 O O . ALA A 1 327 ? -16.474 21.083 32.421 1.00 93.25 327 ALA A O 1
ATOM 2541 N N . GLU A 1 328 ? -15.286 19.873 30.939 1.00 93.38 328 GLU A N 1
ATOM 2542 C CA . GLU A 1 328 ? -16.261 19.926 29.852 1.00 93.38 328 GLU A CA 1
ATOM 2543 C C . GLU A 1 328 ? -17.542 19.172 30.211 1.00 93.38 328 GLU A C 1
ATOM 2545 O O . GLU A 1 328 ? -18.614 19.768 30.183 1.00 93.38 328 GLU A O 1
ATOM 2550 N N . ALA A 1 329 ? -17.444 17.914 30.653 1.00 93.88 329 ALA A N 1
ATOM 2551 C CA . ALA A 1 329 ? -18.612 17.141 31.066 1.00 93.88 329 ALA A CA 1
ATOM 2552 C C . ALA A 1 329 ? -19.386 17.848 32.181 1.00 93.88 329 ALA A C 1
ATOM 2554 O O . ALA A 1 329 ? -20.612 17.942 32.136 1.00 93.88 329 ALA A O 1
ATOM 2555 N N . LYS A 1 330 ? -18.676 18.411 33.166 1.00 94.25 330 LYS A N 1
ATOM 2556 C CA . LYS A 1 330 ? -19.304 19.179 34.241 1.00 94.25 330 LYS A CA 1
ATOM 2557 C C . LYS A 1 330 ? -20.009 20.423 33.699 1.00 94.25 330 LYS A C 1
ATOM 2559 O O . LYS A 1 330 ? -21.140 20.680 34.102 1.00 94.25 330 LYS A O 1
ATOM 2564 N N . ARG A 1 331 ? -19.385 21.183 32.797 1.00 93.94 331 ARG A N 1
ATOM 2565 C CA . ARG A 1 331 ? -19.976 22.400 32.218 1.00 93.94 331 ARG A CA 1
ATOM 2566 C C . ARG A 1 331 ? -21.212 22.090 31.372 1.00 93.94 331 ARG A C 1
ATOM 2568 O O . ARG A 1 331 ? -22.245 22.716 31.576 1.00 93.94 331 ARG A O 1
ATOM 2575 N N . GLU A 1 332 ? -21.107 21.123 30.468 1.00 93.75 332 GLU A N 1
ATOM 2576 C CA . GLU A 1 332 ? -22.149 20.825 29.480 1.00 93.75 332 GLU A CA 1
ATOM 2577 C C . GLU A 1 332 ? -23.305 19.993 30.062 1.00 93.75 332 GLU A C 1
ATOM 2579 O O . GLU A 1 332 ? -24.442 20.139 29.631 1.00 93.75 332 GLU A O 1
ATOM 2584 N N . LEU A 1 333 ? -23.059 19.120 31.052 1.00 94.38 333 LEU A N 1
ATOM 2585 C CA . LEU A 1 333 ? -24.073 18.167 31.536 1.00 94.38 333 LEU A CA 1
ATOM 2586 C C . LEU A 1 333 ? -24.745 18.571 32.860 1.00 94.38 333 LEU A C 1
ATOM 2588 O O . LEU A 1 333 ? -25.829 18.058 33.169 1.00 94.38 333 LEU A O 1
ATOM 2592 N N . SER A 1 334 ? -24.149 19.464 33.663 1.00 90.88 334 SER A N 1
ATOM 2593 C CA . SER A 1 334 ? -24.694 19.806 34.995 1.00 90.88 334 SER A CA 1
ATOM 2594 C C . SER A 1 334 ? -25.991 20.613 34.927 1.00 90.88 334 SER A C 1
ATOM 2596 O O . SER A 1 334 ? -26.868 20.418 35.763 1.00 90.88 334 SER A O 1
ATOM 2598 N N . SER A 1 335 ? -26.141 21.492 33.934 1.00 84.69 335 SER A N 1
ATOM 2599 C CA . SER A 1 335 ? -27.326 22.350 33.773 1.00 84.69 335 SER A CA 1
ATOM 2600 C C . SER A 1 335 ? -28.566 21.601 33.272 1.00 84.69 335 SER A C 1
ATOM 2602 O O . SER A 1 335 ? -29.680 22.087 33.445 1.00 84.69 335 SER A O 1
ATOM 2604 N N . PHE A 1 336 ? -28.392 20.411 32.687 1.00 88.50 336 PHE A N 1
ATOM 2605 C CA . PHE A 1 336 ? -29.479 19.635 32.093 1.00 88.50 336 PHE A CA 1
ATOM 2606 C C . PHE A 1 336 ? -30.398 19.026 33.150 1.00 88.50 336 PHE A C 1
ATOM 2608 O O . PHE A 1 336 ? -29.947 18.341 34.069 1.00 88.50 336 PHE A O 1
ATOM 2615 N N . SER A 1 337 ? -31.704 19.145 32.960 1.00 84.38 337 SER A N 1
ATOM 2616 C CA . SER A 1 337 ? -32.713 18.626 33.878 1.00 84.38 337 SER A CA 1
ATOM 2617 C C . SER A 1 337 ? -33.788 17.808 33.161 1.00 84.38 337 SER A C 1
ATOM 2619 O O . SER A 1 337 ? -34.326 18.187 32.116 1.00 84.38 337 SER A O 1
ATOM 2621 N N . LYS A 1 338 ? -34.115 16.646 33.742 1.00 87.06 338 LYS A N 1
ATOM 2622 C CA . LYS A 1 338 ? -35.123 15.734 33.194 1.00 87.06 338 LYS A CA 1
ATOM 2623 C C . LYS A 1 338 ? -36.484 16.430 33.148 1.00 87.06 338 LYS A C 1
ATOM 2625 O O . LYS A 1 338 ? -36.950 16.943 34.159 1.00 87.06 338 LYS A O 1
ATOM 2630 N N . GLY A 1 339 ? -37.128 16.405 31.982 1.00 84.12 339 GLY A N 1
ATOM 2631 C CA . GLY A 1 339 ? -38.457 16.991 31.768 1.00 84.12 339 GLY A CA 1
ATOM 2632 C C . GLY A 1 339 ? -38.453 18.460 31.337 1.00 84.12 339 GLY A C 1
ATOM 2633 O O . GLY A 1 339 ? -39.508 18.954 30.952 1.00 84.12 339 GLY A O 1
ATOM 2634 N N . LYS A 1 340 ? -37.296 19.137 31.350 1.00 85.88 340 LYS A N 1
ATOM 2635 C CA . LYS A 1 340 ? -37.131 20.477 30.758 1.00 85.88 340 LYS A CA 1
ATOM 2636 C C . LYS A 1 340 ? -36.262 20.438 29.509 1.00 85.88 340 LYS A C 1
ATOM 2638 O O . LYS A 1 340 ? -36.605 21.060 28.512 1.00 85.88 340 LYS A O 1
ATOM 2643 N N . ASP A 1 341 ? -35.184 19.662 29.559 1.00 89.81 341 ASP A N 1
ATOM 2644 C CA . ASP A 1 341 ? -34.181 19.634 28.500 1.00 89.81 341 ASP A CA 1
ATOM 2645 C C . ASP A 1 341 ? -34.242 18.339 27.682 1.00 89.81 341 ASP A C 1
ATOM 2647 O O . ASP A 1 341 ? -34.651 17.275 28.163 1.00 89.81 341 ASP A O 1
ATOM 2651 N N . TRP A 1 342 ? -33.795 18.420 26.428 1.00 88.62 342 TRP A N 1
ATOM 2652 C CA . TRP A 1 342 ? -33.673 17.269 25.539 1.00 88.62 342 TRP A CA 1
ATOM 2653 C C . TRP A 1 342 ? -32.252 16.702 25.564 1.00 88.62 342 TRP A C 1
ATOM 2655 O O . TRP A 1 342 ? -31.287 17.385 25.223 1.00 88.62 342 TRP A O 1
ATOM 2665 N N . PHE A 1 343 ? -32.115 15.421 25.910 1.00 91.31 343 PHE A N 1
ATOM 2666 C CA . PHE A 1 343 ? -30.820 14.741 25.934 1.00 91.31 343 PHE A CA 1
ATOM 2667 C C . PHE A 1 343 ? -30.388 14.330 24.512 1.00 91.31 343 PHE A C 1
ATOM 2669 O O . PHE A 1 343 ? -30.622 13.204 24.064 1.00 91.31 343 PHE A O 1
ATOM 2676 N N . SER A 1 344 ? -29.823 15.291 23.775 1.00 92.88 344 SER A N 1
ATOM 2677 C CA . SER A 1 344 ? -29.433 15.150 22.363 1.00 92.88 344 SER A CA 1
ATOM 2678 C C . SER A 1 344 ? -28.370 14.065 22.133 1.00 92.88 344 SER A C 1
ATOM 2680 O O . SER A 1 344 ? -27.630 13.728 23.055 1.00 92.88 344 SER A O 1
ATOM 2682 N N . GLN A 1 345 ? -28.176 13.640 20.880 1.00 94.25 345 GLN A N 1
ATOM 2683 C CA . GLN A 1 345 ? -27.102 12.702 20.511 1.00 94.25 345 GLN A CA 1
ATOM 2684 C C . GLN A 1 345 ? -25.694 13.187 20.890 1.00 94.25 345 GLN A C 1
ATOM 2686 O O . GLN A 1 345 ? -24.894 12.389 21.363 1.00 94.25 345 GLN A O 1
ATOM 2691 N N . TYR A 1 346 ? -25.420 14.490 20.772 1.00 94.12 346 TYR A N 1
ATOM 2692 C CA . TYR A 1 346 ? -24.151 15.076 21.213 1.00 94.12 346 TYR A CA 1
ATOM 2693 C C . TYR A 1 346 ? -23.902 14.839 22.712 1.00 94.12 346 TYR A C 1
ATOM 2695 O O . TYR A 1 346 ? -22.921 14.208 23.084 1.00 94.12 346 TYR A O 1
ATOM 2703 N N . HIS A 1 347 ? -24.834 15.261 23.574 1.00 95.31 347 HIS A N 1
ATOM 2704 C CA . HIS A 1 347 ? -24.730 15.079 25.029 1.00 95.31 347 HIS A CA 1
ATOM 2705 C C . HIS A 1 347 ? -24.656 13.604 25.459 1.00 95.31 347 HIS A C 1
ATOM 2707 O O . HIS A 1 347 ? -23.972 13.280 26.430 1.00 95.31 347 HIS A O 1
ATOM 2713 N N . LYS A 1 348 ? -25.325 12.703 24.728 1.00 96.50 348 LYS A N 1
ATOM 2714 C CA . LYS A 1 348 ? -25.203 11.252 24.926 1.00 96.50 348 LYS A CA 1
ATOM 2715 C C . LYS A 1 348 ? -23.779 10.768 24.671 1.00 96.50 348 LYS A C 1
ATOM 2717 O O . LYS A 1 348 ? -23.222 10.079 25.520 1.00 96.50 348 LYS A O 1
ATOM 2722 N N . GLN A 1 349 ? -23.198 11.147 23.532 1.00 95.81 349 GLN A N 1
ATOM 2723 C CA . GLN A 1 349 ? -21.829 10.774 23.184 1.00 95.81 349 GLN A CA 1
ATOM 2724 C C . GLN A 1 349 ? -20.823 11.390 24.163 1.00 95.81 349 GLN A C 1
ATOM 2726 O O . GLN A 1 349 ? -19.996 10.666 24.703 1.00 95.81 349 GLN A O 1
ATOM 2731 N N . LEU A 1 350 ? -20.971 12.679 24.492 1.00 96.38 350 LEU A N 1
ATOM 2732 C CA . LEU A 1 350 ? -20.117 13.371 25.459 1.00 96.38 350 LEU A CA 1
ATOM 2733 C C . LEU A 1 350 ? -20.102 12.671 26.824 1.00 96.38 350 LEU A C 1
ATOM 2735 O O . LEU A 1 350 ? -19.037 12.504 27.414 1.00 96.38 350 LEU A O 1
ATOM 2739 N N . LEU A 1 351 ? -21.266 12.247 27.334 1.00 97.44 351 LEU A N 1
ATOM 2740 C CA . LEU A 1 351 ? -21.346 11.516 28.600 1.00 97.44 351 LEU A CA 1
ATOM 2741 C C . LEU A 1 351 ? -20.571 10.190 28.535 1.00 97.44 351 LEU A C 1
ATOM 2743 O O . LEU A 1 351 ? -19.812 9.890 29.455 1.00 97.44 351 LEU A O 1
ATOM 2747 N N . LEU A 1 352 ? -20.732 9.415 27.459 1.00 97.50 352 LEU A N 1
ATOM 2748 C CA . LEU A 1 352 ? -20.029 8.138 27.293 1.00 97.50 352 LEU A CA 1
ATOM 2749 C C . LEU A 1 352 ? -18.518 8.319 27.109 1.00 97.50 352 LEU A C 1
ATOM 2751 O O . LEU A 1 352 ? -17.745 7.616 27.761 1.00 97.50 352 LEU A O 1
ATOM 2755 N N . ASP A 1 353 ? -18.098 9.285 26.293 1.00 95.88 353 ASP A N 1
ATOM 2756 C CA . ASP A 1 353 ? -16.686 9.616 26.082 1.00 95.88 353 ASP A CA 1
ATOM 2757 C C . ASP A 1 353 ? -16.029 10.052 27.396 1.00 95.88 353 ASP A C 1
ATOM 2759 O O . ASP A 1 353 ? -14.925 9.612 27.720 1.00 95.88 353 ASP A O 1
ATOM 2763 N N . SER A 1 354 ? -16.739 10.850 28.199 1.00 97.31 354 SER A N 1
ATOM 2764 C CA . SER A 1 354 ? -16.255 11.317 29.501 1.00 97.31 354 SER A CA 1
ATOM 2765 C C . SER A 1 354 ? -16.112 10.169 30.501 1.00 97.31 354 SER A C 1
ATOM 2767 O O . SER A 1 354 ? -15.093 10.082 31.184 1.00 97.31 354 SER A O 1
ATOM 2769 N N . ILE A 1 355 ? -17.077 9.242 30.555 1.00 97.62 355 ILE A N 1
ATOM 2770 C CA . ILE A 1 355 ? -16.964 8.018 31.366 1.00 97.62 355 ILE A CA 1
ATOM 2771 C C . ILE A 1 355 ? -15.758 7.186 30.909 1.00 97.62 355 ILE A C 1
ATOM 2773 O O . ILE A 1 355 ? -14.955 6.771 31.746 1.00 97.62 355 ILE A O 1
ATOM 2777 N N . SER A 1 356 ? -15.598 6.969 29.598 1.00 95.94 356 SER A N 1
ATOM 2778 C CA . SER A 1 356 ? -14.474 6.198 29.049 1.00 95.94 356 SER A CA 1
ATOM 2779 C C . SER A 1 356 ? -13.124 6.837 29.394 1.00 95.94 356 SER A C 1
ATOM 2781 O O . SER A 1 356 ? -12.202 6.152 29.846 1.00 95.94 356 SER A O 1
ATOM 2783 N N . GLN A 1 357 ? -13.021 8.164 29.286 1.00 95.56 357 GLN A N 1
ATOM 2784 C CA . GLN A 1 357 ? -11.818 8.907 29.648 1.00 95.56 357 GLN A CA 1
ATOM 2785 C C . GLN A 1 357 ? -11.500 8.788 31.145 1.00 95.56 357 GLN A C 1
ATOM 2787 O O . GLN A 1 357 ? -10.354 8.516 31.510 1.00 95.56 357 GLN A O 1
ATOM 2792 N N . SER A 1 358 ? -12.492 8.930 32.030 1.00 97.50 358 SER A N 1
ATOM 2793 C CA . SER A 1 358 ? -12.278 8.741 33.470 1.00 97.50 358 SER A CA 1
ATOM 2794 C C . SER A 1 358 ? -11.837 7.311 33.801 1.00 97.50 358 SER A C 1
ATOM 2796 O O . SER A 1 358 ? -10.958 7.103 34.637 1.00 97.50 358 SER A O 1
ATOM 2798 N N . LEU A 1 359 ? -12.401 6.315 33.114 1.00 97.25 359 LEU A N 1
ATOM 2799 C CA . LEU A 1 359 ? -12.008 4.913 33.247 1.00 97.25 359 LEU A CA 1
ATOM 2800 C C . LEU A 1 359 ? -10.587 4.648 32.740 1.00 97.25 359 LEU A C 1
ATOM 2802 O O . LEU A 1 359 ? -9.886 3.800 33.289 1.00 97.25 359 LEU A O 1
ATOM 2806 N N . GLN A 1 360 ? -10.131 5.367 31.714 1.00 94.56 360 GLN A N 1
ATOM 2807 C CA . GLN A 1 360 ? -8.745 5.304 31.252 1.00 94.56 360 GLN A CA 1
ATOM 2808 C C . GLN A 1 360 ? -7.762 5.846 32.298 1.00 94.56 360 GLN A C 1
ATOM 2810 O O . GLN A 1 360 ? -6.668 5.301 32.424 1.00 94.56 360 GLN A O 1
ATOM 2815 N N . VAL A 1 361 ? -8.159 6.857 33.079 1.00 95.19 361 VAL A N 1
ATOM 2816 C CA . VAL A 1 361 ? -7.368 7.353 34.220 1.00 95.19 361 VAL A CA 1
ATOM 2817 C C . VAL A 1 361 ? -7.341 6.340 35.365 1.00 95.19 361 VAL A C 1
ATOM 2819 O O . VAL A 1 361 ? -6.298 6.160 35.987 1.00 95.19 361 VAL A O 1
ATOM 2822 N N . LEU A 1 362 ? -8.465 5.669 35.635 1.00 96.56 362 LEU A N 1
ATOM 2823 C CA . LEU A 1 362 ? -8.563 4.666 36.701 1.00 96.56 362 LEU A CA 1
ATOM 2824 C C . LEU A 1 362 ? -7.781 3.380 36.381 1.00 96.56 362 LEU A C 1
ATOM 2826 O O . LEU A 1 362 ? -7.171 2.793 37.271 1.00 96.56 362 LEU A O 1
ATOM 2830 N N . TYR A 1 363 ? -7.764 2.970 35.110 1.00 97.00 363 TYR A N 1
ATOM 2831 C CA . TYR A 1 363 ? -7.079 1.768 34.624 1.00 97.00 363 TYR A CA 1
ATOM 2832 C C . TYR A 1 363 ? -6.053 2.114 33.533 1.00 97.00 363 TYR A C 1
ATOM 2834 O O . TYR A 1 363 ? -6.244 1.740 32.364 1.00 97.00 363 TYR A O 1
ATOM 2842 N N . PRO A 1 364 ? -4.973 2.837 33.883 1.00 95.38 364 PRO A N 1
ATOM 2843 C CA . PRO A 1 364 ? -3.998 3.301 32.912 1.00 95.38 364 PRO A CA 1
ATOM 2844 C C . PRO A 1 364 ? -3.192 2.134 32.341 1.00 95.38 364 PRO A C 1
ATOM 2846 O O . PRO A 1 364 ? -2.896 1.150 33.021 1.00 95.38 364 PRO A O 1
ATOM 2849 N N . VAL A 1 365 ? -2.791 2.277 31.082 1.00 95.69 365 VAL A N 1
ATOM 2850 C CA . VAL A 1 365 ? -1.835 1.384 30.426 1.00 95.69 365 VAL A CA 1
ATOM 2851 C C . VAL A 1 365 ? -0.617 2.215 30.054 1.00 95.69 365 VAL A C 1
ATOM 2853 O O . VAL A 1 365 ? -0.757 3.308 29.510 1.00 95.69 365 VAL A O 1
ATOM 2856 N N . GLY A 1 366 ? 0.574 1.720 30.391 1.00 93.06 366 GLY A N 1
ATOM 2857 C CA . GLY A 1 366 ? 1.826 2.385 30.040 1.00 93.06 366 GLY A CA 1
ATOM 2858 C C . GLY A 1 366 ? 2.115 2.346 28.538 1.00 93.06 366 GLY A C 1
ATOM 2859 O O . GLY A 1 366 ? 1.523 1.566 27.790 1.00 93.06 366 GLY A O 1
ATOM 2860 N N . ASN A 1 367 ? 3.075 3.162 28.110 1.00 94.88 367 ASN A N 1
ATOM 2861 C CA . ASN A 1 367 ? 3.597 3.110 26.747 1.00 94.88 367 ASN A CA 1
ATOM 2862 C C . ASN A 1 367 ? 4.389 1.811 26.518 1.00 94.88 367 ASN A C 1
ATOM 2864 O O . ASN A 1 367 ? 5.002 1.299 27.460 1.00 94.88 367 ASN A O 1
ATOM 2868 N N . PRO A 1 368 ? 4.408 1.280 25.286 1.00 96.81 368 PRO A N 1
ATOM 2869 C CA . PRO A 1 368 ? 5.197 0.099 24.972 1.00 96.81 368 PRO A CA 1
ATOM 2870 C C . PRO A 1 368 ? 6.704 0.359 25.041 1.00 96.81 368 PRO A C 1
ATOM 2872 O O . PRO A 1 368 ? 7.187 1.424 24.660 1.00 96.81 368 PRO A O 1
ATOM 2875 N N . THR A 1 369 ? 7.441 -0.658 25.482 1.00 97.12 369 THR A N 1
ATOM 2876 C CA . THR A 1 369 ? 8.909 -0.742 25.425 1.00 97.12 369 THR A CA 1
ATOM 2877 C C . THR A 1 369 ? 9.318 -1.908 24.522 1.00 97.12 369 THR A C 1
ATOM 2879 O O . THR A 1 369 ? 8.457 -2.652 24.049 1.00 97.12 369 THR A O 1
ATOM 2882 N N . LEU A 1 370 ? 10.617 -2.080 24.263 1.00 96.31 370 LEU A N 1
ATOM 2883 C CA . LEU A 1 370 ? 11.115 -3.213 23.472 1.00 96.31 370 LEU A CA 1
ATOM 2884 C C . LEU A 1 370 ? 10.845 -4.563 24.158 1.00 96.31 370 LEU A C 1
ATOM 2886 O O . LEU A 1 370 ? 10.613 -5.564 23.489 1.00 96.31 370 LEU A O 1
ATOM 2890 N N . GLU A 1 371 ? 10.819 -4.582 25.488 1.00 96.69 371 GLU A N 1
ATOM 2891 C CA . GLU A 1 371 ? 10.588 -5.772 26.310 1.00 96.69 371 GLU A CA 1
ATOM 2892 C C . GLU A 1 371 ? 9.095 -6.050 26.530 1.00 96.69 371 GLU A C 1
ATOM 2894 O O . GLU A 1 371 ? 8.711 -7.175 26.851 1.00 96.69 371 GLU A O 1
ATOM 2899 N N . ASN A 1 372 ? 8.238 -5.032 26.392 1.00 97.31 372 ASN A N 1
ATOM 2900 C CA . ASN A 1 372 ? 6.809 -5.142 26.662 1.00 97.31 372 ASN A CA 1
ATOM 2901 C C . ASN A 1 372 ? 5.972 -4.327 25.666 1.00 97.31 372 ASN A C 1
ATOM 2903 O O . ASN A 1 372 ? 5.892 -3.102 25.739 1.00 97.31 372 ASN A O 1
ATOM 2907 N N . ASN A 1 373 ? 5.258 -5.028 24.784 1.00 97.38 373 ASN A N 1
ATOM 2908 C CA . ASN A 1 373 ? 4.361 -4.429 23.790 1.00 97.38 373 ASN A CA 1
ATOM 2909 C C . ASN A 1 373 ? 3.003 -3.946 24.335 1.00 97.38 373 ASN A C 1
ATOM 2911 O O . ASN A 1 373 ? 2.202 -3.428 23.564 1.00 97.38 373 ASN A O 1
ATOM 2915 N N . THR A 1 374 ? 2.743 -4.144 25.630 1.00 97.75 374 THR A N 1
ATOM 2916 C CA . THR A 1 374 ? 1.552 -3.727 26.391 1.00 97.75 374 THR A CA 1
ATOM 2917 C C . THR A 1 374 ? 0.212 -4.323 25.969 1.00 97.75 374 THR A C 1
ATOM 2919 O O . THR A 1 374 ? -0.777 -4.087 26.661 1.00 97.75 374 THR A O 1
ATOM 2922 N N . ILE A 1 375 ? 0.143 -5.185 24.952 1.00 98.56 375 ILE A N 1
ATOM 2923 C CA . ILE A 1 375 ? -1.126 -5.745 24.453 1.00 98.56 375 ILE A CA 1
ATOM 2924 C C . ILE A 1 375 ? -1.883 -6.520 25.542 1.00 98.56 375 ILE A C 1
ATOM 2926 O O . ILE A 1 375 ? -3.079 -6.310 25.748 1.00 98.56 375 ILE A O 1
ATOM 2930 N N . LYS A 1 376 ? -1.180 -7.346 26.327 1.00 98.56 376 LYS A N 1
ATOM 2931 C CA . LYS A 1 376 ? -1.769 -8.042 27.487 1.00 98.56 376 LYS A CA 1
ATOM 2932 C C . LYS A 1 376 ? -2.345 -7.066 28.520 1.00 98.56 376 LYS A C 1
ATOM 2934 O O . LYS A 1 376 ? -3.399 -7.326 29.099 1.00 98.56 376 LYS A O 1
ATOM 2939 N N . ALA A 1 377 ? -1.646 -5.959 28.775 1.00 98.50 377 ALA A N 1
ATOM 2940 C CA . ALA A 1 377 ? -2.080 -4.942 29.729 1.00 98.50 377 ALA A CA 1
ATOM 2941 C C . ALA A 1 377 ? -3.297 -4.163 29.208 1.00 98.50 377 ALA A C 1
ATOM 2943 O O . ALA A 1 377 ? -4.203 -3.872 29.983 1.00 98.50 377 ALA A O 1
ATOM 2944 N N . GLN A 1 378 ? -3.362 -3.898 27.900 1.00 98.38 378 GLN A N 1
ATOM 2945 C CA . GLN A 1 378 ? -4.532 -3.306 27.248 1.00 98.38 378 GLN A CA 1
ATOM 2946 C C . GLN A 1 378 ? -5.759 -4.211 27.361 1.00 98.38 378 GLN A C 1
ATOM 2948 O O . GLN A 1 378 ? -6.816 -3.739 27.773 1.00 98.38 378 GLN A O 1
ATOM 2953 N N . TYR A 1 379 ? -5.612 -5.511 27.085 1.00 98.69 379 TYR A N 1
ATOM 2954 C CA . TYR A 1 379 ? -6.688 -6.486 27.279 1.00 98.69 379 TYR A CA 1
ATOM 2955 C C . TYR A 1 379 ? -7.175 -6.503 28.732 1.00 98.69 379 TYR A C 1
ATOM 2957 O O . TYR A 1 379 ? -8.371 -6.382 28.991 1.00 98.69 379 TYR A O 1
ATOM 2965 N N . LYS A 1 380 ? -6.248 -6.577 29.697 1.00 98.62 380 LYS A N 1
ATOM 2966 C CA . LYS A 1 380 ? -6.598 -6.539 31.122 1.00 98.62 380 LYS A CA 1
ATOM 2967 C C . LYS A 1 380 ? -7.322 -5.242 31.503 1.00 98.62 380 LYS A C 1
ATOM 2969 O O . LYS A 1 380 ? -8.354 -5.311 32.156 1.00 98.62 380 LYS A O 1
ATOM 2974 N N . SER A 1 381 ? -6.824 -4.086 31.063 1.00 98.50 381 SER A N 1
ATOM 2975 C CA . SER A 1 381 ? -7.460 -2.785 31.305 1.00 98.50 381 SER A CA 1
ATOM 2976 C C . SER A 1 381 ? -8.872 -2.729 30.711 1.00 98.50 381 SER A C 1
ATOM 2978 O O . SER A 1 381 ? -9.792 -2.274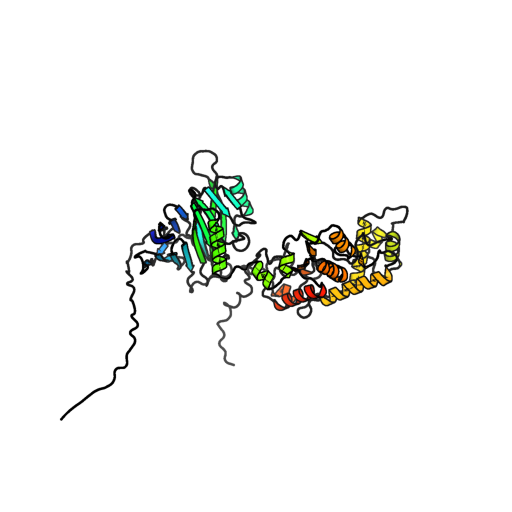 31.382 1.00 98.50 381 SER A O 1
ATOM 2980 N N . ALA A 1 382 ? -9.088 -3.247 29.497 1.00 98.25 382 ALA A N 1
ATOM 2981 C CA . ALA A 1 382 ? -10.418 -3.317 28.890 1.00 98.25 382 ALA A CA 1
ATOM 2982 C C . ALA A 1 382 ? -11.395 -4.164 29.728 1.00 98.25 382 ALA A C 1
ATOM 2984 O O . ALA A 1 382 ? -12.520 -3.736 29.997 1.00 98.25 382 ALA A O 1
ATOM 2985 N N . GLN A 1 383 ? -10.947 -5.330 30.200 1.00 98.31 383 GLN A N 1
ATOM 2986 C CA . GLN A 1 383 ? -11.742 -6.203 31.069 1.00 98.31 383 GLN A CA 1
ATOM 2987 C C . GLN A 1 383 ? -12.034 -5.553 32.428 1.00 98.31 383 GLN A C 1
ATOM 2989 O O . GLN A 1 383 ? -13.181 -5.546 32.869 1.00 98.31 383 GLN A O 1
ATOM 2994 N N . ASP A 1 384 ? -11.029 -4.945 33.063 1.00 98.56 384 ASP A N 1
ATOM 2995 C CA . ASP A 1 384 ? -11.184 -4.275 34.357 1.00 98.56 384 ASP A CA 1
ATOM 2996 C C . ASP A 1 384 ? -12.171 -3.089 34.252 1.00 98.56 384 ASP A C 1
ATOM 2998 O O . ASP A 1 384 ? -13.053 -2.946 35.097 1.00 98.56 384 ASP A O 1
ATOM 3002 N N . LYS A 1 385 ? -12.116 -2.299 33.168 1.00 98.19 385 LYS A N 1
ATOM 3003 C CA . LYS A 1 385 ? -13.084 -1.217 32.891 1.00 98.19 385 LYS A CA 1
ATOM 3004 C C . LYS A 1 385 ? -14.509 -1.735 32.706 1.00 98.19 385 LYS A C 1
ATOM 3006 O O . LYS A 1 385 ? -15.448 -1.145 33.240 1.00 98.19 385 LYS A O 1
ATOM 3011 N N . LYS A 1 386 ? -14.685 -2.830 31.956 1.00 97.44 386 LYS A N 1
ATOM 3012 C CA . LYS A 1 386 ? -16.001 -3.456 31.750 1.00 97.44 386 LYS A CA 1
ATOM 3013 C C . LYS A 1 386 ? -16.579 -3.970 33.069 1.00 97.44 386 LYS A C 1
ATOM 3015 O O . LYS A 1 386 ? -17.741 -3.704 33.362 1.00 97.44 386 LYS A O 1
ATOM 3020 N N . ASN A 1 387 ? -15.765 -4.649 33.876 1.00 97.88 387 ASN A N 1
ATOM 3021 C CA . ASN A 1 387 ? -16.170 -5.157 35.188 1.00 97.88 387 ASN A CA 1
ATOM 3022 C C . ASN A 1 387 ? -16.517 -4.021 36.154 1.00 97.88 387 ASN A C 1
ATOM 3024 O O . ASN A 1 387 ? -17.520 -4.093 36.858 1.00 97.88 387 ASN A O 1
ATOM 3028 N N . TRP A 1 388 ? -15.758 -2.925 36.129 1.00 97.94 388 TRP A N 1
ATOM 3029 C CA . TRP A 1 388 ? -16.073 -1.757 36.942 1.00 97.94 388 TRP A CA 1
ATOM 3030 C C . TRP A 1 388 ? -17.438 -1.153 36.570 1.00 97.94 388 TRP A C 1
ATOM 3032 O O . TRP A 1 388 ? -18.236 -0.848 37.456 1.00 97.94 388 TRP A O 1
ATOM 3042 N N . LEU A 1 389 ? -17.749 -1.036 35.271 1.00 97.81 389 LEU A N 1
ATOM 3043 C CA . LEU A 1 389 ? -19.064 -0.584 34.793 1.00 97.81 389 LEU A CA 1
ATOM 3044 C C . LEU A 1 389 ? -20.193 -1.543 35.196 1.00 97.81 389 LEU A C 1
ATOM 3046 O O . LEU A 1 389 ? -21.261 -1.089 35.601 1.00 97.81 389 LEU A O 1
ATOM 3050 N N . LEU A 1 390 ? -19.954 -2.853 35.133 1.00 97.12 390 LEU A N 1
ATOM 3051 C CA . LEU A 1 390 ? -20.887 -3.871 35.619 1.00 97.12 390 LEU A CA 1
ATOM 3052 C C . LEU A 1 390 ? -21.220 -3.680 37.103 1.00 97.12 390 LEU A C 1
ATOM 3054 O O . LEU A 1 390 ? -22.388 -3.698 37.486 1.00 97.12 390 LEU A O 1
ATOM 3058 N N . GLU A 1 391 ? -20.216 -3.447 37.938 1.00 97.38 391 GLU A N 1
ATOM 3059 C CA . GLU A 1 391 ? -20.413 -3.275 39.378 1.00 97.38 391 GLU A CA 1
ATOM 3060 C C . GLU A 1 391 ? -21.087 -1.942 39.734 1.00 97.38 391 GLU A C 1
ATOM 3062 O O . GLU A 1 391 ? -21.911 -1.892 40.647 1.00 97.38 391 GLU A O 1
ATOM 3067 N N . HIS A 1 392 ? -20.766 -0.862 39.014 1.00 97.38 392 HIS A N 1
ATOM 3068 C CA . HIS A 1 392 ? -21.105 0.497 39.454 1.00 97.38 392 HIS A CA 1
ATOM 3069 C C . HIS A 1 392 ? -22.182 1.195 38.611 1.00 97.38 392 HIS A C 1
ATOM 3071 O O . HIS A 1 392 ? -22.804 2.134 39.106 1.00 97.38 392 HIS A O 1
ATOM 3077 N N . ALA A 1 393 ? -22.416 0.770 37.364 1.00 97.38 393 ALA A N 1
ATOM 3078 C CA . ALA A 1 393 ? -23.276 1.467 36.399 1.00 97.38 393 ALA A CA 1
ATOM 3079 C C . ALA A 1 393 ? -24.435 0.621 35.838 1.00 97.38 393 ALA A C 1
ATOM 3081 O O . ALA A 1 393 ? -25.311 1.176 35.171 1.00 97.38 393 ALA A O 1
ATOM 3082 N N . SER A 1 394 ? -24.492 -0.686 36.129 1.00 95.88 394 SER A N 1
ATOM 3083 C CA . SER A 1 394 ? -25.531 -1.604 35.620 1.00 95.88 394 SER A CA 1
ATOM 3084 C C . SER A 1 394 ? -26.982 -1.104 35.721 1.00 95.88 394 SER A C 1
ATOM 3086 O O . SER A 1 394 ? -27.722 -1.315 34.764 1.00 95.88 394 SER A O 1
ATOM 3088 N N . PRO A 1 395 ? -27.428 -0.395 36.784 1.00 97.44 395 PRO A N 1
ATOM 3089 C CA . PRO A 1 395 ? -28.806 0.110 36.864 1.00 97.44 395 PRO A CA 1
ATOM 3090 C C . PRO A 1 395 ? -29.217 1.084 35.747 1.00 97.44 395 PRO A C 1
ATOM 3092 O O . PRO A 1 395 ? -30.402 1.389 35.607 1.00 97.44 395 PRO A O 1
ATOM 3095 N N . TYR A 1 396 ? -28.256 1.615 34.987 1.00 98.00 396 TYR A N 1
ATOM 3096 C CA . TYR A 1 396 ? -28.491 2.591 33.922 1.00 98.00 396 TYR A CA 1
ATOM 3097 C C . TYR A 1 396 ? -28.213 2.050 32.519 1.00 98.00 396 TYR A C 1
ATOM 3099 O O . TYR A 1 396 ? -28.416 2.771 31.537 1.00 98.00 396 TYR A O 1
ATOM 3107 N N . LEU A 1 397 ? -27.733 0.811 32.430 1.00 97.62 397 LEU A N 1
ATOM 3108 C CA . LEU A 1 397 ? -27.285 0.175 31.201 1.00 97.62 397 LEU A CA 1
ATOM 3109 C C . LEU A 1 397 ? -28.188 -1.016 30.853 1.00 97.62 397 LEU A C 1
ATOM 3111 O O . LEU A 1 397 ? -28.936 -1.526 31.687 1.00 97.62 397 LEU A O 1
ATOM 3115 N N . ASN A 1 398 ? -28.148 -1.430 29.592 1.00 95.94 398 ASN A N 1
ATOM 3116 C CA . ASN A 1 398 ? -28.698 -2.701 29.128 1.00 95.94 398 ASN A CA 1
ATOM 3117 C C . ASN A 1 398 ? -27.814 -3.869 29.606 1.00 95.94 398 ASN A C 1
ATOM 3119 O O . ASN A 1 398 ? -26.822 -3.662 30.305 1.00 95.94 398 ASN A O 1
ATOM 3123 N N . SER A 1 399 ? -28.152 -5.105 29.226 1.00 93.75 399 SER A N 1
ATOM 3124 C CA . SER A 1 399 ? -27.316 -6.276 29.531 1.00 93.75 399 SER A CA 1
ATOM 3125 C C . SER A 1 399 ? -25.898 -6.120 28.967 1.00 93.75 399 SER A C 1
ATOM 3127 O O . SER A 1 399 ? -25.721 -5.669 27.839 1.00 93.75 399 SER A O 1
ATOM 3129 N N . SER A 1 400 ? -24.875 -6.537 29.715 1.00 92.88 400 SER A N 1
ATOM 3130 C CA . SER A 1 400 ? -23.470 -6.343 29.327 1.00 92.88 400 SER A CA 1
ATOM 3131 C C . SER A 1 400 ? -23.026 -7.063 28.061 1.00 92.88 400 SER A C 1
ATOM 3133 O O . SER A 1 400 ? -22.013 -6.695 27.458 1.00 92.88 400 SER A O 1
ATOM 3135 N N . ASP A 1 401 ? -23.777 -8.079 27.645 1.00 87.81 401 ASP A N 1
ATOM 3136 C CA . ASP A 1 401 ? -23.531 -8.804 26.398 1.00 87.81 401 ASP A CA 1
ATOM 3137 C C . ASP A 1 401 ? -23.915 -7.996 25.151 1.00 87.81 401 ASP A C 1
ATOM 3139 O O . ASP A 1 401 ? -23.485 -8.332 24.041 1.00 87.81 401 ASP A O 1
ATOM 3143 N N . THR A 1 402 ? -24.686 -6.917 25.329 1.00 89.88 402 THR A N 1
ATOM 3144 C CA . THR A 1 402 ? -25.083 -6.008 24.247 1.00 89.88 402 THR A CA 1
ATOM 3145 C C . THR A 1 402 ? -24.126 -4.831 24.089 1.00 89.88 402 THR A C 1
ATOM 3147 O O . THR A 1 402 ? -24.201 -4.153 23.071 1.00 89.88 402 THR A O 1
ATOM 3150 N N . TRP A 1 403 ? -23.234 -4.601 25.062 1.00 94.31 403 TRP A N 1
ATOM 3151 C CA . TRP A 1 403 ? -22.421 -3.387 25.123 1.00 94.31 403 TRP A CA 1
ATOM 3152 C C . TRP A 1 403 ? -21.377 -3.279 24.010 1.00 94.31 403 TRP A C 1
ATOM 3154 O O . TRP A 1 403 ? -20.738 -4.270 23.659 1.00 94.31 403 TRP A O 1
ATOM 3164 N N . GLY A 1 404 ? -21.115 -2.062 23.542 1.00 91.56 404 GLY A N 1
ATOM 3165 C CA . GLY A 1 404 ? -19.956 -1.737 22.711 1.00 91.56 404 GLY A CA 1
ATOM 3166 C C . GLY A 1 404 ? -20.305 -1.010 21.416 1.00 91.56 404 GLY A C 1
ATOM 3167 O O . GLY A 1 404 ? -21.388 -1.150 20.859 1.00 91.56 404 GLY A O 1
ATOM 3168 N N . GLN A 1 405 ? -19.355 -0.214 20.919 1.00 91.75 405 GLN A N 1
ATOM 3169 C CA . GLN A 1 405 ? -19.541 0.622 19.722 1.00 91.75 405 GLN A CA 1
ATOM 3170 C C . GLN A 1 405 ? -19.558 -0.173 18.406 1.00 91.75 405 GLN A C 1
ATOM 3172 O O . GLN A 1 405 ? -20.306 0.172 17.496 1.00 91.75 405 GLN A O 1
ATOM 3177 N N . ALA A 1 406 ? -18.742 -1.227 18.309 1.00 92.88 406 ALA A N 1
ATOM 3178 C CA . ALA A 1 406 ? -18.489 -1.948 17.057 1.00 92.88 406 ALA A CA 1
ATOM 3179 C C . ALA A 1 406 ? -18.927 -3.415 17.073 1.00 92.88 406 ALA A C 1
ATOM 3181 O O . ALA A 1 406 ? -19.198 -3.982 16.021 1.00 92.88 406 ALA A O 1
ATOM 3182 N N . LEU A 1 407 ? -18.936 -4.055 18.241 1.00 95.44 407 LEU A N 1
ATOM 3183 C CA . LEU A 1 407 ? -19.141 -5.492 18.364 1.00 95.44 407 LEU A CA 1
ATOM 3184 C C . LEU A 1 407 ? -19.965 -5.787 19.612 1.00 95.44 407 LEU A C 1
ATOM 3186 O O . LEU A 1 407 ? -19.604 -5.348 20.698 1.00 95.44 407 LEU A O 1
ATOM 3190 N N . SER A 1 408 ? -21.020 -6.581 19.452 1.00 94.50 408 SER A N 1
ATOM 3191 C CA . SER A 1 408 ? -21.807 -7.150 20.545 1.00 94.50 408 SER A CA 1
ATOM 3192 C C . SER A 1 408 ? -22.421 -8.483 20.120 1.00 94.50 408 SER A C 1
ATOM 3194 O O . SER A 1 408 ? -22.492 -8.793 18.924 1.00 94.50 408 SER A O 1
ATOM 3196 N N . SER A 1 409 ? -22.870 -9.287 21.085 1.00 93.19 409 SER A N 1
ATOM 3197 C CA . SER A 1 409 ? -23.491 -10.583 20.776 1.00 93.19 409 SER A CA 1
ATOM 3198 C C . SER A 1 409 ? -24.794 -10.404 19.992 1.00 93.19 409 SER A C 1
ATOM 3200 O O . SER A 1 409 ? -25.040 -11.130 19.028 1.00 93.19 409 SER A O 1
ATOM 3202 N N . ASP A 1 410 ? -25.576 -9.379 20.331 1.00 91.56 410 ASP A N 1
ATOM 3203 C CA . ASP A 1 410 ? -26.822 -9.039 19.639 1.00 91.56 410 ASP A CA 1
ATOM 3204 C C . ASP A 1 410 ? -26.585 -8.615 18.190 1.00 91.56 410 ASP A C 1
ATOM 3206 O O . ASP A 1 410 ? -27.333 -9.018 17.299 1.00 91.56 410 ASP A O 1
ATOM 3210 N N . MET A 1 411 ? -25.523 -7.844 17.921 1.00 93.44 411 MET A N 1
ATOM 3211 C CA . MET A 1 411 ? -25.145 -7.498 16.550 1.00 93.44 411 MET A CA 1
ATOM 3212 C C . MET A 1 411 ? -24.894 -8.766 15.728 1.00 93.44 411 MET A C 1
ATOM 3214 O O . MET A 1 411 ? -25.458 -8.927 14.646 1.00 93.44 411 MET A O 1
ATOM 3218 N N . VAL A 1 412 ? -24.089 -9.694 16.253 1.00 95.50 412 VAL A N 1
ATOM 3219 C CA . VAL A 1 412 ? -23.770 -10.954 15.569 1.00 95.50 412 VAL A CA 1
ATOM 3220 C C . VAL A 1 412 ? -25.024 -11.811 15.377 1.00 95.50 412 VAL A C 1
ATOM 3222 O O . VAL A 1 412 ? -25.240 -12.352 14.290 1.00 95.50 412 VAL A O 1
ATOM 3225 N N . ALA A 1 413 ? -25.885 -11.910 16.391 1.00 93.75 413 ALA A N 1
ATOM 3226 C CA . ALA A 1 413 ? -27.148 -12.638 16.302 1.00 93.75 413 ALA A CA 1
ATOM 3227 C C . ALA A 1 413 ? -28.081 -12.042 15.233 1.00 93.75 413 ALA A C 1
ATOM 3229 O O . ALA A 1 413 ? -28.681 -12.784 14.455 1.00 93.75 413 ALA A O 1
ATOM 3230 N N . ASN A 1 414 ? -28.158 -10.713 15.139 1.00 94.25 414 ASN A N 1
ATOM 3231 C CA . ASN A 1 414 ? -28.963 -10.025 14.132 1.00 94.25 414 ASN A CA 1
ATOM 3232 C C . ASN A 1 414 ? -28.435 -10.250 12.709 1.00 94.25 414 ASN A C 1
ATOM 3234 O O . ASN A 1 414 ? -29.237 -10.486 11.806 1.00 94.25 414 ASN A O 1
ATOM 3238 N N . LEU A 1 415 ? -27.111 -10.250 12.508 1.00 95.88 415 LEU A N 1
ATOM 3239 C CA . LEU A 1 415 ? -26.501 -10.581 11.212 1.00 95.88 415 LEU A CA 1
ATOM 3240 C C . LEU A 1 415 ? -26.858 -12.010 10.773 1.00 95.88 415 LEU A C 1
ATOM 3242 O O . LEU A 1 415 ? -27.298 -12.218 9.643 1.00 95.88 415 LEU A O 1
ATOM 3246 N N . ASN A 1 416 ? -26.759 -12.979 11.689 1.00 94.94 416 ASN A N 1
ATOM 3247 C CA . ASN A 1 416 ? -27.159 -14.364 11.421 1.00 94.94 416 ASN A CA 1
ATOM 3248 C C . ASN A 1 416 ? -28.654 -14.479 11.106 1.00 94.94 416 ASN A C 1
ATOM 3250 O O . ASN A 1 416 ? -29.047 -15.129 10.140 1.00 94.94 416 ASN A O 1
ATOM 3254 N N . LYS A 1 417 ? -29.506 -13.819 11.898 1.00 96.31 417 LYS A N 1
ATOM 3255 C CA . LYS A 1 417 ? -30.962 -13.814 11.699 1.00 96.31 417 LYS A CA 1
ATOM 3256 C C . LYS A 1 417 ? -31.361 -13.203 10.353 1.00 96.31 417 LYS A C 1
ATOM 3258 O O . LYS A 1 417 ? -32.360 -13.618 9.773 1.00 96.31 417 LYS A O 1
ATOM 3263 N N . ALA A 1 418 ? -30.581 -12.247 9.852 1.00 96.69 418 ALA A N 1
ATOM 3264 C CA . ALA A 1 418 ? -30.751 -11.662 8.526 1.00 96.69 418 ALA A CA 1
ATOM 3265 C C . ALA A 1 418 ? -30.255 -12.570 7.379 1.00 96.69 418 ALA A C 1
ATOM 3267 O O . ALA A 1 418 ? -30.422 -12.217 6.214 1.00 96.69 418 ALA A O 1
ATOM 3268 N N . GLY A 1 419 ? -29.660 -13.731 7.681 1.00 95.25 419 GLY A N 1
ATOM 3269 C CA . GLY A 1 419 ? -29.147 -14.686 6.695 1.00 95.25 419 GLY A CA 1
ATOM 3270 C C . GLY A 1 419 ? -27.753 -14.355 6.151 1.00 95.25 419 GLY A C 1
ATOM 3271 O O . GLY A 1 419 ? -27.346 -14.916 5.131 1.00 95.25 419 GLY A O 1
ATOM 3272 N N . LEU A 1 420 ? -27.008 -13.452 6.799 1.00 95.88 420 LEU A N 1
ATOM 3273 C CA . LEU A 1 420 ? -25.669 -13.043 6.371 1.00 95.88 420 LEU A CA 1
ATOM 3274 C C . LEU A 1 420 ? -24.604 -14.033 6.853 1.00 95.88 420 LEU A C 1
ATOM 3276 O O . LEU A 1 420 ? -23.797 -13.730 7.718 1.00 95.88 420 LEU A O 1
ATOM 3280 N N . ASN A 1 421 ? -24.578 -15.224 6.260 1.00 89.44 421 ASN A N 1
ATOM 3281 C CA . ASN A 1 421 ? -23.789 -16.355 6.771 1.00 89.44 421 ASN A CA 1
ATOM 3282 C C . ASN A 1 421 ? -22.309 -16.363 6.324 1.00 89.44 421 ASN A C 1
ATOM 3284 O O . ASN A 1 421 ? -21.569 -17.291 6.645 1.00 89.44 421 ASN A O 1
ATOM 3288 N N . LYS A 1 422 ? -21.868 -15.367 5.542 1.00 95.56 422 LYS A N 1
ATOM 3289 C CA . LYS A 1 422 ? -20.487 -15.234 5.050 1.00 95.56 422 LYS A CA 1
ATOM 3290 C C . LYS A 1 422 ? -20.023 -13.793 5.169 1.00 95.56 422 LYS A C 1
ATOM 3292 O O . LYS A 1 422 ? -20.268 -12.982 4.277 1.00 95.56 422 LYS A O 1
ATOM 3297 N N . LEU A 1 423 ? -19.349 -13.483 6.267 1.00 98.06 423 LEU A N 1
ATOM 3298 C CA . LEU A 1 423 ? -18.868 -12.138 6.549 1.00 98.06 423 LEU A CA 1
ATOM 3299 C C . LEU A 1 423 ? -17.387 -12.145 6.906 1.00 98.06 423 LEU A C 1
ATOM 3301 O O . LEU A 1 423 ? -16.896 -13.055 7.579 1.00 98.06 423 LEU A O 1
ATOM 3305 N N . TRP A 1 424 ? -16.708 -11.085 6.483 1.00 98.31 424 TRP A N 1
ATOM 3306 C CA . TRP A 1 424 ? -15.472 -10.628 7.093 1.00 98.31 424 TRP A CA 1
ATOM 3307 C C . TRP A 1 424 ? -15.793 -9.387 7.927 1.00 98.31 424 TRP A C 1
ATOM 3309 O O . TRP A 1 424 ? -16.217 -8.367 7.383 1.00 98.31 424 TRP A O 1
ATOM 3319 N N . LEU A 1 425 ? -15.642 -9.492 9.245 1.00 98.25 425 LEU A N 1
ATOM 3320 C CA . LEU A 1 425 ? -15.806 -8.392 10.188 1.00 98.25 425 LEU A CA 1
ATOM 3321 C C . LEU A 1 425 ? -14.426 -7.802 10.485 1.00 98.25 425 LEU A C 1
ATOM 3323 O O . LEU A 1 425 ? -13.601 -8.453 11.129 1.00 98.25 425 LEU A O 1
ATOM 3327 N N . GLY A 1 426 ? -14.179 -6.594 9.985 1.00 97.56 426 GLY A N 1
ATOM 3328 C CA . GLY A 1 426 ? -12.937 -5.855 10.175 1.00 97.56 426 GLY A CA 1
ATOM 3329 C C . GLY A 1 426 ? -13.105 -4.726 11.179 1.00 97.56 426 GLY A C 1
ATOM 3330 O O . GLY A 1 426 ? -13.956 -3.860 10.988 1.00 97.56 426 GLY A O 1
ATOM 3331 N N . PHE A 1 427 ? -12.281 -4.707 12.219 1.00 97.31 427 PHE A N 1
ATOM 3332 C CA . PHE A 1 427 ? -12.246 -3.619 13.196 1.00 97.31 427 PHE A CA 1
ATOM 3333 C C . PHE A 1 427 ? -11.143 -2.615 12.875 1.00 97.31 427 PHE A C 1
ATOM 3335 O O . PHE A 1 427 ? -10.081 -3.002 12.394 1.00 97.31 427 PHE A O 1
ATOM 3342 N N . ASP A 1 428 ? -11.363 -1.338 13.174 1.00 94.88 428 ASP A N 1
ATOM 3343 C CA . ASP A 1 428 ? -10.357 -0.276 13.021 1.00 94.88 428 ASP A CA 1
ATOM 3344 C C . ASP A 1 428 ? -9.218 -0.369 14.052 1.00 94.88 428 ASP A C 1
ATOM 3346 O O . ASP A 1 428 ? -8.147 0.207 13.869 1.00 94.88 428 ASP A O 1
ATOM 3350 N N . ASN A 1 429 ? -9.444 -1.114 15.133 1.00 96.69 429 ASN A N 1
ATOM 3351 C CA . ASN A 1 429 ? -8.466 -1.457 16.153 1.00 96.69 429 ASN A CA 1
ATOM 3352 C C . ASN A 1 429 ? -8.940 -2.695 16.950 1.00 96.69 429 ASN A C 1
ATOM 3354 O O . ASN A 1 429 ? -10.065 -3.167 16.782 1.00 96.69 429 ASN A O 1
ATOM 3358 N N . TRP A 1 430 ? -8.109 -3.230 17.848 1.00 97.94 430 TRP A N 1
ATOM 3359 C CA . TRP A 1 430 ? -8.416 -4.468 18.582 1.00 97.94 430 TRP A CA 1
ATOM 3360 C C . TRP A 1 430 ? -9.301 -4.285 19.829 1.00 97.94 430 TRP A C 1
ATOM 3362 O O . TRP A 1 430 ? -9.725 -5.276 20.430 1.00 97.94 430 TRP A O 1
ATOM 3372 N N . MET A 1 431 ? -9.605 -3.050 20.240 1.00 97.75 431 MET A N 1
ATOM 3373 C CA . MET A 1 431 ? -10.335 -2.780 21.484 1.00 97.75 431 MET A CA 1
ATOM 3374 C C . MET A 1 431 ? -11.763 -3.343 21.516 1.00 97.75 431 MET A C 1
ATOM 3376 O O . MET A 1 431 ? -12.132 -3.875 22.566 1.00 97.75 431 MET A O 1
ATOM 3380 N N . PRO A 1 432 ? -12.567 -3.324 20.430 1.00 97.12 432 PRO A N 1
ATOM 3381 C CA . PRO A 1 432 ? -13.885 -3.961 20.429 1.00 97.12 432 PRO A CA 1
ATOM 3382 C C . PRO A 1 432 ? -13.840 -5.432 20.852 1.00 97.12 432 PRO A C 1
ATOM 3384 O O . PRO A 1 432 ? -14.627 -5.867 21.694 1.00 97.12 432 PRO A O 1
ATOM 3387 N N . ALA A 1 433 ? -12.868 -6.187 20.335 1.00 97.75 433 ALA A N 1
ATOM 3388 C CA . ALA A 1 433 ? -12.659 -7.581 20.712 1.00 97.75 433 ALA A CA 1
ATOM 3389 C C . ALA A 1 433 ? -12.201 -7.722 22.168 1.00 97.75 433 ALA A C 1
ATOM 3391 O O . ALA A 1 433 ? -12.625 -8.645 22.862 1.00 97.75 433 ALA A O 1
ATOM 3392 N N . PHE A 1 434 ? -11.374 -6.791 22.654 1.00 98.19 434 PHE A N 1
ATOM 3393 C CA . PHE A 1 434 ? -10.901 -6.808 24.038 1.00 98.19 434 PHE A CA 1
ATOM 3394 C C . PHE A 1 434 ? -12.018 -6.525 25.039 1.00 98.19 434 PHE A C 1
ATOM 3396 O O . PHE A 1 434 ? -11.922 -7.009 26.159 1.00 98.19 434 PHE A O 1
ATOM 3403 N N . TYR A 1 435 ? -13.073 -5.791 24.675 1.00 97.75 435 TYR A N 1
ATOM 3404 C CA . TYR A 1 435 ? -14.256 -5.620 25.527 1.00 97.75 435 TYR A CA 1
ATOM 3405 C C . TYR A 1 435 ? -15.272 -6.765 25.388 1.00 97.75 435 TYR A C 1
ATOM 3407 O O . TYR A 1 435 ? -15.937 -7.112 26.369 1.00 97.75 435 TYR A O 1
ATOM 3415 N N . GLN A 1 436 ? -15.403 -7.369 24.202 1.00 96.56 436 GLN A N 1
ATOM 3416 C CA . GLN A 1 436 ? -16.429 -8.382 23.908 1.00 96.56 436 GLN A CA 1
ATOM 3417 C C . GLN A 1 436 ? -15.849 -9.704 23.356 1.00 96.56 436 GLN A C 1
ATOM 3419 O O . GLN A 1 436 ? -16.158 -10.100 22.226 1.00 96.56 436 GLN A O 1
ATOM 3424 N N . PRO A 1 437 ? -15.047 -10.450 24.145 1.00 96.81 437 PRO A N 1
ATOM 3425 C CA . PRO A 1 437 ? -14.466 -11.723 23.700 1.00 96.81 437 PRO A CA 1
ATOM 3426 C C . PRO A 1 437 ? -15.524 -12.800 23.390 1.00 96.81 437 PRO A C 1
ATOM 3428 O O . PRO A 1 437 ? -15.321 -13.639 22.510 1.00 96.81 437 PRO A O 1
ATOM 3431 N N . ASN A 1 438 ? -16.677 -12.764 24.065 1.00 95.44 438 ASN A N 1
ATOM 3432 C CA . ASN A 1 438 ? -17.833 -13.624 23.791 1.00 95.44 438 ASN A CA 1
ATOM 3433 C C . ASN A 1 438 ? -18.437 -13.361 22.403 1.00 95.44 438 ASN A C 1
ATOM 3435 O O . ASN A 1 438 ? -18.723 -14.310 21.674 1.00 95.44 438 ASN A O 1
ATOM 3439 N N . ALA A 1 439 ? -18.568 -12.095 22.000 1.00 96.94 439 ALA A N 1
ATOM 3440 C CA . ALA A 1 439 ? -19.085 -11.742 20.680 1.00 96.94 439 ALA A CA 1
ATOM 3441 C C . ALA A 1 439 ? -18.123 -12.161 19.553 1.00 96.94 439 ALA A C 1
ATOM 3443 O O . ALA A 1 439 ? -18.575 -12.618 18.502 1.00 96.94 439 ALA A O 1
ATOM 3444 N N . VAL A 1 440 ? -16.802 -12.096 19.780 1.00 98.06 440 VAL A N 1
ATOM 3445 C CA . VAL A 1 440 ? -15.805 -12.648 18.840 1.00 98.06 440 VAL A CA 1
ATOM 3446 C C . VAL A 1 440 ? -15.986 -14.157 18.677 1.00 98.06 440 VAL A C 1
ATOM 3448 O O . VAL A 1 440 ? -16.002 -14.664 17.553 1.00 98.06 440 VAL A O 1
ATOM 3451 N N . ALA A 1 441 ? -16.143 -14.886 19.787 1.00 97.75 441 ALA A N 1
ATOM 3452 C CA . ALA A 1 441 ? -16.370 -16.327 19.750 1.00 97.75 441 ALA A CA 1
ATOM 3453 C C . ALA A 1 441 ? -17.657 -16.673 18.982 1.00 97.75 441 ALA A C 1
ATOM 3455 O O . ALA A 1 441 ? -17.626 -17.540 18.107 1.00 97.75 441 ALA A O 1
ATOM 3456 N N . LEU A 1 442 ? -18.749 -15.946 19.239 1.00 96.94 442 LEU A N 1
ATOM 3457 C CA . LEU A 1 442 ? -20.021 -16.116 18.538 1.00 96.94 442 LEU A CA 1
ATOM 3458 C C . LEU A 1 442 ? -19.891 -15.838 17.032 1.00 96.94 442 LEU A C 1
ATOM 3460 O O . LEU A 1 442 ? -20.383 -16.619 16.219 1.00 96.94 442 LEU A O 1
ATOM 3464 N N . ALA A 1 443 ? -19.187 -14.774 16.639 1.00 97.56 443 ALA A N 1
ATOM 3465 C CA . ALA A 1 443 ? -18.951 -14.444 15.232 1.00 97.56 443 ALA A CA 1
ATOM 3466 C C . ALA A 1 443 ? -18.165 -15.550 14.510 1.00 97.56 443 ALA A C 1
ATOM 3468 O O . ALA A 1 443 ? -18.553 -15.991 13.428 1.00 97.56 443 ALA A O 1
ATOM 3469 N N . LYS A 1 444 ? -17.107 -16.077 15.137 1.00 97.69 444 LYS A N 1
ATOM 3470 C CA . LYS A 1 444 ? -16.333 -17.202 14.584 1.00 97.69 444 LYS A CA 1
ATOM 3471 C C . LYS A 1 444 ? -17.167 -18.477 14.486 1.00 97.69 444 LYS A C 1
ATOM 3473 O O . LYS A 1 444 ? -17.079 -19.187 13.485 1.00 97.69 444 LYS A O 1
ATOM 3478 N N . GLN A 1 445 ? -17.996 -18.756 15.491 1.00 96.44 445 GLN A N 1
ATOM 3479 C CA . GLN A 1 445 ? -18.908 -19.903 15.491 1.00 96.44 445 GLN A CA 1
ATOM 3480 C C . GLN A 1 445 ? -20.000 -19.776 14.416 1.00 96.44 445 GLN A C 1
ATOM 3482 O O . GLN A 1 445 ? -20.442 -20.783 13.872 1.00 96.44 445 GLN A O 1
ATOM 3487 N N . SER A 1 446 ? -20.354 -18.543 14.049 1.00 96.31 446 SER A N 1
ATOM 3488 C CA . SER A 1 446 ? -21.255 -18.214 12.934 1.00 96.31 446 SER A CA 1
ATOM 3489 C C . SER A 1 446 ? -20.603 -18.380 11.552 1.00 96.31 446 SER A C 1
ATOM 3491 O O . SER A 1 446 ? -21.232 -18.122 10.532 1.00 96.31 446 SER A O 1
ATOM 3493 N N . GLY A 1 447 ? -19.335 -18.805 11.496 1.00 95.25 447 GLY A N 1
ATOM 3494 C CA . GLY A 1 447 ? -18.595 -19.021 10.252 1.00 95.25 447 GLY A CA 1
ATOM 3495 C C . GLY A 1 447 ? -17.884 -17.779 9.711 1.00 95.25 447 GLY A C 1
ATOM 3496 O O . GLY A 1 447 ? -17.299 -17.851 8.630 1.00 95.25 447 GLY A O 1
ATOM 3497 N N . TYR A 1 448 ? -17.888 -16.662 10.443 1.00 98.06 448 TYR A N 1
ATOM 3498 C CA . TYR A 1 448 ? -17.279 -15.417 9.982 1.00 98.06 448 TYR A CA 1
ATOM 3499 C C . TYR A 1 448 ? -15.751 -15.436 10.098 1.00 98.06 448 TYR A C 1
ATOM 3501 O O . TYR A 1 448 ? -15.150 -16.137 10.924 1.00 98.06 448 TYR A O 1
ATOM 3509 N N . LEU A 1 449 ? -15.119 -14.612 9.266 1.00 98.38 449 LEU A N 1
ATOM 3510 C CA . LEU A 1 449 ? -13.771 -14.123 9.514 1.00 98.38 449 LEU A CA 1
ATOM 3511 C C . LEU A 1 449 ? -13.873 -12.857 10.359 1.00 98.38 449 LEU A C 1
ATOM 3513 O O . LEU A 1 449 ? -14.697 -11.988 10.094 1.00 98.38 449 LEU A O 1
ATOM 3517 N N . VAL A 1 450 ? -13.038 -12.765 11.382 1.00 98.38 450 VAL A N 1
ATOM 3518 C CA . VAL A 1 450 ? -13.014 -11.667 12.340 1.00 98.38 450 VAL A CA 1
ATOM 3519 C C . VAL A 1 450 ? -11.573 -11.202 12.456 1.00 98.38 450 VAL A C 1
ATOM 3521 O O . VAL A 1 450 ? -10.697 -11.982 12.851 1.00 98.38 450 VAL A O 1
ATOM 3524 N N . GLY A 1 451 ? -11.322 -9.950 12.088 1.00 97.69 451 GLY A N 1
ATOM 3525 C CA . GLY A 1 451 ? -9.985 -9.382 12.090 1.00 97.69 451 GLY A CA 1
ATOM 3526 C C . GLY A 1 451 ? -9.933 -7.934 12.535 1.00 97.69 451 GLY A C 1
ATOM 3527 O O . GLY A 1 451 ? -10.937 -7.231 12.575 1.00 97.69 451 GLY A O 1
ATOM 3528 N N . THR A 1 452 ? -8.727 -7.502 12.874 1.00 97.31 452 THR A N 1
ATOM 3529 C CA . THR A 1 452 ? -8.418 -6.120 13.245 1.00 97.31 452 THR A CA 1
ATOM 3530 C C . THR A 1 452 ? -7.500 -5.495 12.208 1.00 97.31 452 THR A C 1
ATOM 3532 O O . THR A 1 452 ? -6.700 -6.191 11.579 1.00 97.31 452 THR A O 1
ATOM 3535 N N . TYR A 1 453 ? -7.611 -4.183 12.062 1.00 96.44 453 TYR A N 1
ATOM 3536 C CA . TYR A 1 453 ? -6.600 -3.329 11.468 1.00 96.44 453 TYR A CA 1
ATOM 3537 C C . TYR A 1 453 ? -5.375 -3.276 12.388 1.00 96.44 453 TYR A C 1
ATOM 3539 O O . TYR A 1 453 ? -5.510 -3.163 13.612 1.00 96.44 453 TYR A O 1
ATOM 3547 N N . ASP A 1 454 ? -4.193 -3.359 11.789 1.00 95.50 454 ASP A N 1
ATOM 3548 C CA . ASP A 1 454 ? -2.902 -3.108 12.419 1.00 95.50 454 ASP A CA 1
ATOM 3549 C C . ASP A 1 454 ? -1.947 -2.453 11.405 1.00 95.50 454 ASP A C 1
ATOM 3551 O O . ASP A 1 454 ? -2.168 -2.522 10.196 1.00 95.50 454 ASP A O 1
ATOM 3555 N N . SER A 1 455 ? -0.892 -1.790 11.878 1.00 94.19 455 SER A N 1
ATOM 3556 C CA . SER A 1 455 ? 0.146 -1.201 11.023 1.00 94.19 455 SER A CA 1
ATOM 3557 C C . SER A 1 455 ? 1.403 -0.871 11.820 1.00 94.19 455 SER A C 1
ATOM 3559 O O . SER A 1 455 ? 1.322 -0.259 12.882 1.00 94.19 455 SER A O 1
ATOM 3561 N N . TYR A 1 456 ? 2.571 -1.182 11.258 1.00 93.00 456 TYR A N 1
ATOM 3562 C CA . TYR A 1 456 ? 3.884 -0.893 11.859 1.00 93.00 456 TYR A CA 1
ATOM 3563 C C . TYR A 1 456 ? 4.683 0.156 11.085 1.00 93.00 456 TYR A C 1
ATOM 3565 O O . TYR A 1 456 ? 5.845 0.417 11.381 1.00 93.00 456 TYR A O 1
ATOM 3573 N N . ASN A 1 457 ? 4.058 0.767 10.081 1.00 91.38 457 ASN A N 1
ATOM 3574 C CA . ASN A 1 457 ? 4.752 1.626 9.139 1.00 91.38 457 ASN A CA 1
ATOM 3575 C C . ASN A 1 457 ? 5.106 2.991 9.737 1.00 91.38 457 ASN A C 1
ATOM 3577 O O . ASN A 1 457 ? 6.152 3.528 9.412 1.00 91.38 457 ASN A O 1
ATOM 3581 N N . THR A 1 458 ? 4.267 3.572 10.604 1.00 94.75 458 THR A N 1
ATOM 3582 C CA . THR A 1 458 ? 4.533 4.868 11.259 1.00 94.75 458 THR A CA 1
ATOM 3583 C C . THR A 1 458 ? 4.594 4.716 12.775 1.00 94.75 458 THR A C 1
ATOM 3585 O O . THR A 1 458 ? 3.678 4.149 13.360 1.00 94.75 458 THR A O 1
ATOM 3588 N N . ALA A 1 459 ? 5.607 5.307 13.416 1.00 96.12 459 ALA A N 1
ATOM 3589 C CA . ALA A 1 459 ? 5.636 5.513 14.866 1.00 96.12 459 ALA A CA 1
ATOM 3590 C C . ALA A 1 459 ? 5.548 6.997 15.220 1.00 96.12 459 ALA A C 1
ATOM 3592 O O . ALA A 1 459 ? 6.273 7.819 14.651 1.00 96.12 459 ALA A O 1
ATOM 3593 N N . ILE A 1 460 ? 4.716 7.335 16.207 1.00 97.00 460 ILE A N 1
ATOM 3594 C CA . ILE A 1 460 ? 4.538 8.709 16.696 1.00 97.00 460 ILE A CA 1
ATOM 3595 C C . ILE A 1 460 ? 5.033 8.872 18.140 1.00 97.00 460 ILE A C 1
ATOM 3597 O O . ILE A 1 460 ? 5.096 7.894 18.883 1.00 97.00 460 ILE A O 1
ATOM 3601 N N . PRO A 1 461 ? 5.405 10.092 18.570 1.00 95.44 461 PRO A N 1
ATOM 3602 C CA . PRO A 1 461 ? 5.643 10.370 19.982 1.00 95.44 461 PRO A CA 1
ATOM 3603 C C . PRO A 1 461 ? 4.401 10.066 20.829 1.00 95.44 461 PRO A C 1
ATOM 3605 O O . PRO A 1 461 ? 3.276 10.368 20.420 1.00 95.44 461 PRO A O 1
ATOM 3608 N N . ALA A 1 462 ? 4.611 9.531 22.031 1.00 91.69 462 ALA A N 1
ATOM 3609 C CA . ALA A 1 462 ? 3.536 9.348 23.000 1.00 91.69 462 ALA A CA 1
ATOM 3610 C C . ALA A 1 462 ? 2.829 10.683 23.291 1.00 91.69 462 ALA A C 1
ATOM 3612 O O . ALA A 1 462 ? 3.464 11.742 23.270 1.00 91.69 462 ALA A O 1
ATOM 3613 N N . LYS A 1 463 ? 1.528 10.635 23.592 1.00 91.00 463 LYS A N 1
ATOM 3614 C CA . LYS A 1 463 ? 0.644 11.788 23.841 1.00 91.00 463 LYS A CA 1
ATOM 3615 C C . LYS A 1 463 ? 0.342 12.666 22.628 1.00 91.00 463 LYS A C 1
ATOM 3617 O O . LYS A 1 463 ? -0.495 13.556 22.743 1.00 91.00 463 LYS A O 1
ATOM 3622 N N . LEU A 1 464 ? 0.970 12.437 21.468 1.00 93.62 464 LEU A N 1
ATOM 3623 C CA . LEU A 1 464 ? 0.619 13.172 20.248 1.00 93.62 464 LEU A CA 1
ATOM 3624 C C . LEU A 1 464 ? -0.779 12.775 19.751 1.00 93.62 464 LEU A C 1
ATOM 3626 O O . LEU A 1 464 ? -1.577 13.632 19.385 1.00 93.62 464 LEU A O 1
ATOM 3630 N N . ASN A 1 465 ? -1.063 11.471 19.735 1.00 92.81 465 ASN A N 1
ATOM 3631 C CA . ASN A 1 465 ? -2.378 10.912 19.437 1.00 92.81 465 ASN A CA 1
ATOM 3632 C C . ASN A 1 465 ? -2.483 9.491 20.012 1.00 92.81 465 ASN A C 1
ATOM 3634 O O . ASN A 1 465 ? -2.245 8.503 19.314 1.00 92.81 465 ASN A O 1
ATOM 3638 N N . ASP A 1 466 ? -2.847 9.385 21.287 1.00 89.00 466 ASP A N 1
ATOM 3639 C CA . ASP A 1 466 ? -2.903 8.097 21.994 1.00 89.00 466 ASP A CA 1
ATOM 3640 C C . ASP A 1 466 ? -4.027 7.175 21.492 1.00 89.00 466 ASP A C 1
ATOM 3642 O O . ASP A 1 466 ? -4.004 5.977 21.757 1.00 89.00 466 ASP A O 1
ATOM 3646 N N . ASN A 1 467 ? -4.977 7.701 20.710 1.00 88.94 467 ASN A N 1
ATOM 3647 C CA . ASN A 1 467 ? -6.013 6.892 20.066 1.00 88.94 467 ASN A CA 1
ATOM 3648 C C . ASN A 1 467 ? -5.490 6.139 18.832 1.00 88.94 467 ASN A C 1
ATOM 3650 O O . ASN A 1 467 ? -6.126 5.190 18.379 1.00 88.94 467 ASN A O 1
ATOM 3654 N N . TRP A 1 468 ? -4.335 6.524 18.279 1.00 93.88 468 TRP A N 1
ATOM 3655 C CA . TRP A 1 468 ? -3.723 5.822 17.152 1.00 93.88 468 TRP A CA 1
ATOM 3656 C C . TRP A 1 468 ? -2.863 4.652 17.643 1.00 93.88 468 TRP A C 1
ATOM 3658 O O . TRP A 1 468 ? -1.634 4.700 17.621 1.00 93.88 468 TRP A O 1
ATOM 3668 N N . LEU A 1 469 ? -3.530 3.592 18.106 1.00 95.50 469 LEU A N 1
ATOM 3669 C CA . LEU A 1 469 ? -2.911 2.476 18.836 1.00 95.50 469 LEU A CA 1
ATOM 3670 C C . LEU A 1 469 ? -1.782 1.768 18.074 1.00 95.50 469 LEU A C 1
ATOM 3672 O O . LEU A 1 469 ? -0.789 1.363 18.680 1.00 95.50 469 LEU A O 1
ATOM 3676 N N . THR A 1 470 ? -1.907 1.629 16.753 1.00 95.44 470 THR A N 1
ATOM 3677 C CA . THR A 1 470 ? -0.904 0.948 15.918 1.00 95.44 470 THR A CA 1
ATOM 3678 C C . THR A 1 470 ? 0.404 1.744 15.832 1.00 95.44 470 THR A C 1
ATOM 3680 O O . THR A 1 470 ? 1.482 1.161 15.829 1.00 95.44 470 THR A O 1
ATOM 3683 N N . ALA A 1 471 ? 0.329 3.082 15.869 1.00 95.94 471 ALA A N 1
ATOM 3684 C CA . ALA A 1 471 ? 1.495 3.965 15.821 1.00 95.94 471 ALA A CA 1
ATOM 3685 C C . ALA A 1 471 ? 2.171 4.185 17.187 1.00 95.94 471 ALA A C 1
ATOM 3687 O O . ALA A 1 471 ? 3.211 4.849 17.265 1.00 95.94 471 ALA A O 1
ATOM 3688 N N . GLN A 1 472 ? 1.603 3.629 18.263 1.00 95.75 472 GLN A N 1
ATOM 3689 C CA . GLN A 1 472 ? 2.227 3.597 19.584 1.00 95.75 472 GLN A CA 1
ATOM 3690 C C . GLN A 1 472 ? 3.268 2.479 19.609 1.00 95.75 472 GLN A C 1
ATOM 3692 O O . GLN A 1 472 ? 2.967 1.348 19.993 1.00 95.75 472 GLN A O 1
ATOM 3697 N N . LEU A 1 473 ? 4.485 2.784 19.169 1.00 96.69 473 LEU A N 1
ATOM 3698 C CA . LEU A 1 473 ? 5.634 1.877 19.177 1.00 96.69 473 LEU A CA 1
ATOM 3699 C C . LEU A 1 473 ? 6.689 2.359 20.187 1.00 96.69 473 LEU A C 1
ATOM 3701 O O . LEU A 1 473 ? 6.668 3.532 20.570 1.00 96.69 473 LEU A O 1
ATOM 3705 N N . PRO A 1 474 ? 7.599 1.477 20.642 1.00 96.81 474 PRO A N 1
ATOM 3706 C CA . PRO A 1 474 ? 8.664 1.855 21.561 1.00 96.81 474 PRO A CA 1
ATOM 3707 C C . PRO A 1 474 ? 9.451 3.055 21.045 1.00 96.81 474 PRO A C 1
ATOM 3709 O O . PRO A 1 474 ? 9.806 3.122 19.867 1.00 96.81 474 PRO A O 1
ATOM 3712 N N . GLU A 1 475 ? 9.762 3.991 21.939 1.00 95.19 475 GLU A N 1
ATOM 3713 C CA . GLU A 1 475 ? 10.544 5.171 21.576 1.00 95.19 475 GLU A CA 1
ATOM 3714 C C . GLU A 1 475 ? 11.873 4.829 20.877 1.00 95.19 475 GLU A C 1
ATOM 3716 O O . GLU A 1 475 ? 12.143 5.466 19.855 1.00 95.19 475 GLU A O 1
ATOM 3721 N N . PRO A 1 476 ? 12.654 3.818 21.323 1.00 95.50 476 PRO A N 1
ATOM 3722 C CA . PRO A 1 476 ? 13.853 3.404 20.602 1.00 95.50 476 PRO A CA 1
ATOM 3723 C C . PRO A 1 476 ? 13.572 3.079 19.134 1.00 95.50 476 PRO A C 1
ATOM 3725 O O . PRO A 1 476 ? 14.251 3.620 18.273 1.00 95.50 476 PRO A O 1
ATOM 3728 N N . MET A 1 477 ? 12.508 2.324 18.826 1.00 95.88 477 MET A N 1
ATOM 3729 C CA . MET A 1 477 ? 12.143 2.011 17.437 1.00 95.88 477 MET A CA 1
ATOM 3730 C C . MET A 1 477 ? 11.823 3.270 16.628 1.00 95.88 477 MET A C 1
ATOM 3732 O O . MET A 1 477 ? 12.270 3.409 15.496 1.00 95.88 477 MET A O 1
ATOM 3736 N N . ARG A 1 478 ? 11.078 4.222 17.203 1.00 94.75 478 ARG A N 1
ATOM 3737 C CA . ARG A 1 478 ? 10.748 5.484 16.519 1.00 94.75 478 ARG A CA 1
ATOM 3738 C C . ARG A 1 478 ? 11.998 6.286 16.144 1.00 94.75 478 ARG A C 1
ATOM 3740 O O . ARG A 1 478 ? 11.964 7.027 15.165 1.00 94.75 478 ARG A O 1
ATOM 3747 N N . GLN A 1 479 ? 13.047 6.211 16.961 1.00 91.56 479 GLN A N 1
ATOM 3748 C CA . GLN A 1 479 ? 14.278 6.973 16.767 1.00 91.56 479 GLN A CA 1
ATOM 3749 C C . GLN A 1 479 ? 15.275 6.235 15.865 1.00 91.56 479 GLN A C 1
ATOM 3751 O O . GLN A 1 479 ? 15.775 6.838 14.923 1.00 91.56 479 GLN A O 1
ATOM 3756 N N . SER A 1 480 ? 15.549 4.955 16.130 1.00 93.06 480 SER A N 1
ATOM 3757 C CA . SER A 1 480 ? 16.597 4.187 15.444 1.00 93.06 480 SER A CA 1
ATOM 3758 C C . SER A 1 480 ? 16.132 3.487 14.172 1.00 93.06 480 SER A C 1
ATOM 3760 O O . SER A 1 480 ? 16.958 3.200 13.315 1.00 93.06 480 SER A O 1
ATOM 3762 N N . CYS A 1 481 ? 14.834 3.207 14.032 1.00 95.50 481 CYS A N 1
ATOM 3763 C CA . CYS A 1 481 ? 14.297 2.553 12.839 1.00 95.50 481 CYS A CA 1
ATOM 3764 C C . CYS A 1 481 ? 13.755 3.546 11.808 1.00 95.50 481 CYS A C 1
ATOM 3766 O O . CYS A 1 481 ? 13.155 3.108 10.832 1.00 95.50 481 CYS A O 1
ATOM 3768 N N . ALA A 1 482 ? 13.861 4.858 12.028 1.00 95.88 482 ALA A N 1
ATOM 3769 C CA . ALA A 1 482 ? 13.337 5.838 11.085 1.00 95.88 482 ALA A CA 1
ATOM 3770 C C . ALA A 1 482 ? 14.055 5.715 9.734 1.00 95.88 482 ALA A C 1
ATOM 3772 O O . ALA A 1 482 ? 15.280 5.709 9.683 1.00 95.88 482 ALA A O 1
ATOM 3773 N N . ILE A 1 483 ? 13.285 5.647 8.648 1.00 95.44 483 ILE A N 1
ATOM 3774 C CA . ILE A 1 483 ? 13.840 5.583 7.293 1.00 95.44 483 ILE A CA 1
ATOM 3775 C C . ILE A 1 483 ? 14.604 6.871 7.007 1.00 95.44 483 ILE A C 1
ATOM 3777 O O . ILE A 1 483 ? 14.042 7.967 7.125 1.00 95.44 483 ILE A O 1
ATOM 3781 N N . GLU A 1 484 ? 15.856 6.732 6.587 1.00 95.56 484 GLU A N 1
ATOM 3782 C CA . GLU A 1 484 ? 16.715 7.847 6.212 1.00 95.56 484 GLU A CA 1
ATOM 3783 C C . GLU A 1 484 ? 16.730 8.010 4.689 1.00 95.56 484 GLU A C 1
ATOM 3785 O O . GLU A 1 484 ? 16.952 7.056 3.944 1.00 95.56 484 GLU A O 1
ATOM 3790 N N . LEU A 1 485 ? 16.472 9.225 4.213 1.00 95.38 485 LEU A N 1
ATOM 3791 C CA . LEU A 1 485 ? 16.494 9.562 2.794 1.00 95.38 485 LEU A CA 1
ATOM 3792 C C . LEU A 1 485 ? 17.930 9.727 2.280 1.00 95.38 485 LEU A C 1
ATOM 3794 O O . LEU A 1 485 ? 18.891 9.840 3.048 1.00 95.38 485 LEU A O 1
ATOM 3798 N N . ALA A 1 486 ? 18.079 9.780 0.955 1.00 93.88 486 ALA A N 1
ATOM 3799 C CA . ALA A 1 486 ? 19.373 9.987 0.312 1.00 93.88 486 ALA A CA 1
ATOM 3800 C C . ALA A 1 486 ? 20.084 11.254 0.830 1.00 93.88 486 ALA A C 1
ATOM 3802 O O . ALA A 1 486 ? 21.286 11.212 1.079 1.00 93.88 486 ALA A O 1
ATOM 3803 N N . ASP A 1 487 ? 19.339 12.330 1.101 1.00 94.31 487 ASP A N 1
ATOM 3804 C CA . ASP A 1 487 ? 19.847 13.599 1.643 1.00 94.31 487 ASP A CA 1
ATOM 3805 C C . ASP A 1 487 ? 20.192 13.574 3.150 1.00 94.31 487 ASP A C 1
ATOM 3807 O O . ASP A 1 487 ? 20.660 14.574 3.691 1.00 94.31 487 ASP A O 1
ATOM 3811 N N . GLY A 1 488 ? 19.972 12.447 3.837 1.00 93.62 488 GLY A N 1
ATOM 3812 C CA . GLY A 1 488 ? 20.212 12.289 5.276 1.00 93.62 488 GLY A CA 1
ATOM 3813 C C . GLY A 1 488 ? 19.048 12.723 6.167 1.00 93.62 488 GLY A C 1
ATOM 3814 O O . GLY A 1 488 ? 19.112 12.560 7.384 1.00 93.62 488 GLY A O 1
ATOM 3815 N N . SER A 1 489 ? 17.967 13.261 5.603 1.00 95.44 489 SER A N 1
ATOM 3816 C CA . SER A 1 489 ? 16.775 13.598 6.377 1.00 95.44 489 SER A CA 1
ATOM 3817 C C . SER A 1 489 ? 15.930 12.356 6.682 1.00 95.44 489 SER A C 1
ATOM 3819 O O . SER A 1 489 ? 15.871 11.398 5.912 1.00 95.44 489 SER A O 1
ATOM 3821 N N . LEU A 1 490 ? 15.233 12.363 7.820 1.00 95.88 490 LEU A N 1
ATOM 3822 C CA . LEU A 1 490 ? 14.343 11.264 8.200 1.00 95.88 490 LEU A CA 1
ATOM 3823 C C . LEU A 1 490 ? 12.976 11.401 7.525 1.00 95.88 490 LEU A C 1
ATOM 3825 O O . LEU A 1 490 ? 12.319 12.448 7.612 1.00 95.88 490 LEU A O 1
ATOM 3829 N N . LYS A 1 491 ? 12.487 10.315 6.921 1.00 95.75 491 LYS A N 1
ATOM 3830 C CA . LYS A 1 491 ? 11.186 10.292 6.252 1.00 95.75 491 LYS A CA 1
ATOM 3831 C C . LYS A 1 491 ? 10.053 10.434 7.271 1.00 95.75 491 LYS A C 1
ATOM 3833 O O . LYS A 1 491 ? 9.749 9.519 8.039 1.00 95.75 491 LYS A O 1
ATOM 3838 N N . LYS A 1 492 ? 9.360 11.576 7.232 1.00 96.31 492 LYS A N 1
ATOM 3839 C CA . LYS A 1 492 ? 8.158 11.817 8.045 1.00 96.31 492 LYS A CA 1
ATOM 3840 C C . LYS A 1 492 ? 7.066 10.792 7.763 1.00 96.31 492 LYS A C 1
ATOM 3842 O O . LYS A 1 492 ? 6.825 10.449 6.607 1.00 96.31 492 LYS A O 1
ATOM 3847 N N . GLY A 1 493 ? 6.412 10.350 8.836 1.00 93.94 493 GLY A N 1
ATOM 3848 C CA . GLY A 1 493 ? 5.332 9.373 8.789 1.00 93.94 493 GLY A CA 1
ATOM 3849 C C . GLY A 1 493 ? 4.034 9.935 8.214 1.00 93.94 493 GLY A C 1
ATOM 3850 O O . GLY A 1 493 ? 3.974 11.045 7.668 1.00 93.94 493 GLY A O 1
ATOM 3851 N N . PHE A 1 494 ? 2.966 9.151 8.324 1.00 92.06 494 PHE A N 1
ATOM 3852 C CA . PHE A 1 494 ? 1.676 9.495 7.736 1.00 92.06 494 PHE A CA 1
ATOM 3853 C C . PHE A 1 494 ? 1.152 10.865 8.216 1.00 92.06 494 PHE A C 1
ATOM 3855 O O . PHE A 1 494 ? 1.159 11.201 9.406 1.00 92.06 494 PHE A O 1
ATOM 3862 N N . ARG A 1 495 ? 0.728 11.688 7.244 1.00 92.56 495 ARG A N 1
ATOM 3863 C CA . ARG A 1 495 ? 0.313 13.096 7.422 1.00 92.56 495 ARG A CA 1
ATOM 3864 C C . ARG A 1 495 ? 1.346 13.983 8.141 1.00 92.56 495 ARG A C 1
ATOM 3866 O O . ARG A 1 495 ? 0.971 14.973 8.758 1.00 92.56 495 ARG A O 1
ATOM 3873 N N . GLY A 1 496 ? 2.632 13.638 8.065 1.00 94.31 496 GLY A N 1
ATOM 3874 C CA . GLY A 1 496 ? 3.726 14.415 8.656 1.00 94.31 496 GLY A CA 1
ATOM 3875 C C . GLY A 1 496 ? 4.013 14.112 10.130 1.00 94.31 496 GLY A C 1
ATOM 3876 O O . GLY A 1 496 ? 4.915 14.719 10.707 1.00 94.31 496 GLY A O 1
ATOM 3877 N N . ASN A 1 497 ? 3.287 13.175 10.747 1.00 94.81 497 ASN A N 1
ATOM 3878 C CA . ASN A 1 497 ? 3.488 12.809 12.148 1.00 94.81 497 ASN A CA 1
ATOM 3879 C C . ASN A 1 497 ? 4.551 11.721 12.285 1.00 94.81 497 ASN A C 1
ATOM 3881 O O . ASN A 1 497 ? 4.532 10.739 11.546 1.00 94.81 497 ASN A O 1
ATOM 3885 N N . GLY A 1 498 ? 5.441 11.867 13.270 1.00 95.94 498 GLY A N 1
ATOM 3886 C CA . GLY A 1 498 ? 6.450 10.849 13.557 1.00 95.94 498 GLY A CA 1
ATOM 3887 C C . GLY A 1 498 ? 7.331 10.514 12.348 1.00 95.94 498 GLY A C 1
ATOM 3888 O O . GLY A 1 498 ? 7.668 11.404 11.560 1.00 95.94 498 GLY A O 1
ATOM 3889 N N . PHE A 1 499 ? 7.686 9.237 12.202 1.00 96.81 499 PHE A N 1
ATOM 3890 C CA . PHE A 1 499 ? 8.533 8.739 11.113 1.00 96.81 499 PHE A CA 1
ATOM 3891 C C . PHE A 1 499 ? 8.000 7.434 10.529 1.00 96.81 499 PHE A C 1
ATOM 3893 O O . PHE A 1 499 ? 7.392 6.641 11.253 1.00 96.81 499 PHE A O 1
ATOM 3900 N N . TYR A 1 500 ? 8.244 7.227 9.231 1.00 95.69 500 TYR A N 1
ATOM 3901 C CA . TYR A 1 500 ? 8.134 5.893 8.649 1.00 95.69 500 TYR A CA 1
ATOM 3902 C C . TYR A 1 500 ? 9.309 5.031 9.108 1.00 95.69 500 TYR A C 1
ATOM 3904 O O . TYR A 1 500 ? 10.422 5.544 9.235 1.00 95.69 500 TYR A O 1
ATOM 3912 N N . LEU A 1 501 ? 9.059 3.748 9.362 1.00 94.38 501 LEU A N 1
ATOM 3913 C CA . LEU A 1 501 ? 10.049 2.840 9.934 1.00 94.38 501 LEU A CA 1
ATOM 3914 C C . LEU A 1 501 ? 10.560 1.813 8.925 1.00 94.38 501 LEU A C 1
ATOM 3916 O O . LEU A 1 501 ? 9.801 1.307 8.101 1.00 94.38 501 LEU A O 1
ATOM 3920 N N . ASN A 1 502 ? 11.838 1.464 9.039 1.00 92.94 502 ASN A N 1
ATOM 3921 C CA . ASN A 1 502 ? 12.433 0.324 8.367 1.00 92.94 502 ASN A CA 1
ATOM 3922 C C . ASN A 1 502 ? 11.807 -0.971 8.924 1.00 92.94 502 ASN A C 1
ATOM 3924 O O . ASN A 1 502 ? 11.975 -1.258 10.114 1.00 92.94 502 ASN A O 1
ATOM 3928 N N . PRO A 1 503 ? 11.120 -1.777 8.094 1.00 89.00 503 PRO A N 1
ATOM 3929 C CA . PRO A 1 503 ? 10.400 -2.965 8.557 1.00 89.00 503 PRO A CA 1
ATOM 3930 C C . PRO A 1 503 ? 11.316 -4.096 9.053 1.00 89.00 503 PRO A C 1
ATOM 3932 O O . PRO A 1 503 ? 10.858 -4.982 9.773 1.00 89.00 503 PRO A O 1
ATOM 3935 N N . ASN A 1 504 ? 12.608 -4.076 8.708 1.00 88.25 504 ASN A N 1
ATOM 3936 C CA . ASN A 1 504 ? 13.579 -5.055 9.205 1.00 88.25 504 ASN A CA 1
ATOM 3937 C C . ASN A 1 504 ? 14.058 -4.727 10.629 1.00 88.25 504 ASN A C 1
ATOM 3939 O O . ASN A 1 504 ? 14.529 -5.609 11.350 1.00 88.25 504 ASN A O 1
ATOM 3943 N N . CYS A 1 505 ? 13.928 -3.470 11.058 1.00 92.31 505 CYS A N 1
ATOM 3944 C CA . CYS A 1 505 ? 14.364 -3.019 12.372 1.00 92.31 505 CYS A CA 1
ATOM 3945 C C . CYS A 1 505 ? 13.411 -3.533 13.463 1.00 92.31 505 CYS A C 1
ATOM 3947 O O . CYS A 1 505 ? 12.222 -3.219 13.476 1.00 92.31 505 CYS A O 1
ATOM 3949 N N . HIS A 1 506 ? 13.935 -4.343 14.390 1.00 94.56 506 HIS A N 1
ATOM 3950 C CA . HIS A 1 506 ? 13.156 -5.015 15.442 1.00 94.56 506 HIS A CA 1
ATOM 3951 C C . HIS A 1 506 ? 11.977 -5.870 14.920 1.00 94.56 506 HIS A C 1
ATOM 3953 O O . HIS A 1 506 ? 10.929 -5.949 15.562 1.00 94.56 506 HIS A O 1
ATOM 3959 N N . LEU A 1 507 ? 12.149 -6.577 13.795 1.00 93.81 507 LEU A N 1
ATOM 3960 C CA . LEU A 1 507 ? 11.104 -7.430 13.201 1.00 93.81 507 LEU A CA 1
ATOM 3961 C C . LEU A 1 507 ? 10.486 -8.443 14.189 1.00 93.81 507 LEU A C 1
ATOM 3963 O O . LEU A 1 507 ? 9.279 -8.682 14.166 1.00 93.81 507 LEU A O 1
ATOM 3967 N N . GLU A 1 508 ? 11.281 -9.021 15.092 1.00 95.81 508 GLU A N 1
ATOM 3968 C CA . GLU A 1 508 ? 10.771 -9.974 16.089 1.00 95.81 508 GLU A CA 1
ATOM 3969 C C . GLU A 1 508 ? 9.815 -9.323 17.102 1.00 95.81 508 GLU A C 1
ATOM 3971 O O . GLU A 1 508 ? 8.827 -9.943 17.498 1.00 95.81 508 GLU A O 1
ATOM 3976 N N . TYR A 1 509 ? 10.027 -8.049 17.454 1.00 96.62 509 TYR A N 1
ATOM 3977 C CA . TYR A 1 509 ? 9.074 -7.294 18.274 1.00 96.62 509 TYR A CA 1
ATOM 3978 C C . TYR A 1 509 ? 7.728 -7.151 17.552 1.00 96.62 509 TYR A C 1
ATOM 3980 O O . TYR A 1 509 ? 6.676 -7.404 18.142 1.00 96.62 509 TYR A O 1
ATOM 3988 N N . VAL A 1 510 ? 7.764 -6.782 16.266 1.00 95.25 510 VAL A N 1
ATOM 3989 C CA . VAL A 1 510 ? 6.569 -6.611 15.426 1.00 95.25 510 VAL A CA 1
ATOM 3990 C C . VAL A 1 510 ? 5.791 -7.923 15.322 1.00 95.25 510 VAL A C 1
ATOM 3992 O O . VAL A 1 510 ? 4.591 -7.952 15.596 1.00 95.25 510 VAL A O 1
ATOM 3995 N N . LYS A 1 511 ? 6.478 -9.033 15.020 1.00 96.00 511 LYS A N 1
ATOM 3996 C CA . LYS A 1 511 ? 5.865 -10.369 14.970 1.00 96.00 511 LYS A CA 1
ATOM 3997 C C . LYS A 1 511 ? 5.216 -10.746 16.299 1.00 96.00 511 LYS A C 1
ATOM 3999 O O . LYS A 1 511 ? 4.065 -11.183 16.309 1.00 96.00 511 LYS A O 1
ATOM 4004 N N . GLN A 1 512 ? 5.921 -10.555 17.415 1.00 98.06 512 GLN A N 1
ATOM 4005 C CA . GLN A 1 512 ? 5.399 -10.894 18.738 1.00 98.06 512 GLN A CA 1
ATOM 4006 C C . GLN A 1 512 ? 4.180 -10.039 19.106 1.00 98.06 512 GLN A C 1
ATOM 4008 O O . GLN A 1 512 ? 3.203 -10.551 19.651 1.00 98.06 512 GLN A O 1
ATOM 4013 N N . ARG A 1 513 ? 4.199 -8.743 18.777 1.00 98.00 513 ARG A N 1
ATOM 4014 C CA . ARG A 1 513 ? 3.064 -7.842 19.006 1.00 98.00 513 ARG A CA 1
ATOM 4015 C C . ARG A 1 513 ? 1.843 -8.230 18.175 1.00 98.00 513 ARG A C 1
ATOM 4017 O O . ARG A 1 513 ? 0.756 -8.328 18.742 1.00 98.00 513 ARG A O 1
ATOM 4024 N N . ALA A 1 514 ? 2.019 -8.534 16.890 1.00 97.25 514 ALA A N 1
ATOM 4025 C CA . ALA A 1 514 ? 0.938 -9.028 16.039 1.00 97.25 514 ALA A CA 1
ATOM 4026 C C . ALA A 1 514 ? 0.352 -10.346 16.582 1.00 97.25 514 ALA A C 1
ATOM 4028 O O . ALA A 1 514 ? -0.866 -10.499 16.677 1.00 97.25 514 ALA A O 1
ATOM 4029 N N . GLN A 1 515 ? 1.202 -11.281 17.023 1.00 98.19 515 GLN A N 1
ATOM 4030 C CA . GLN A 1 515 ? 0.761 -12.524 17.666 1.00 98.19 515 GLN A CA 1
ATOM 4031 C C . GLN A 1 515 ? -0.028 -12.270 18.955 1.00 98.19 515 GLN A C 1
ATOM 4033 O O . GLN A 1 515 ? -1.048 -12.921 19.185 1.00 98.19 515 GLN A O 1
ATOM 4038 N N . ASP A 1 516 ? 0.403 -11.319 19.784 1.00 98.69 516 ASP A N 1
ATOM 4039 C CA . ASP A 1 516 ? -0.315 -10.957 21.002 1.00 98.69 516 ASP A CA 1
ATOM 4040 C C . ASP A 1 516 ? -1.679 -10.334 20.699 1.00 98.69 516 ASP A C 1
ATOM 4042 O O . ASP A 1 516 ? -2.663 -10.719 21.331 1.00 98.69 516 ASP A O 1
ATOM 4046 N N . ILE A 1 517 ? -1.771 -9.445 19.706 1.00 98.56 517 ILE A N 1
ATOM 4047 C CA . ILE A 1 517 ? -3.045 -8.858 19.260 1.00 98.56 517 ILE A CA 1
ATOM 4048 C C . ILE A 1 517 ? -4.001 -9.963 18.802 1.00 98.56 517 ILE A C 1
ATOM 4050 O O . ILE A 1 517 ? -5.137 -10.037 19.276 1.00 98.56 517 ILE A O 1
ATOM 4054 N N . MET A 1 518 ? -3.523 -10.869 17.945 1.00 98.38 518 MET A N 1
ATOM 4055 C CA . MET A 1 518 ? -4.303 -12.010 17.460 1.00 98.38 518 MET A CA 1
ATOM 4056 C C . MET A 1 518 ? -4.769 -12.917 18.603 1.00 98.38 518 MET A C 1
ATOM 4058 O O . MET A 1 518 ? -5.927 -13.339 18.626 1.00 98.38 518 MET A O 1
ATOM 4062 N N . ARG A 1 519 ? -3.891 -13.181 19.578 1.00 98.56 519 ARG A N 1
ATOM 4063 C CA . ARG A 1 519 ? -4.173 -14.036 20.735 1.00 98.56 519 ARG A CA 1
ATOM 4064 C C . ARG A 1 519 ? -5.197 -13.418 21.683 1.00 98.56 519 ARG A C 1
ATOM 4066 O O . ARG A 1 519 ? -6.185 -14.073 21.999 1.00 98.56 519 ARG A O 1
ATOM 4073 N N . PHE A 1 520 ? -4.975 -12.188 22.148 1.00 98.62 520 PHE A N 1
ATOM 4074 C CA . PHE A 1 520 ? -5.860 -11.537 23.123 1.00 98.62 520 PHE A CA 1
ATOM 4075 C C . PHE A 1 520 ? -7.193 -11.101 22.509 1.00 98.62 520 PHE A C 1
ATOM 4077 O O . PHE A 1 520 ? -8.207 -11.100 23.201 1.00 98.62 520 PHE A O 1
ATOM 4084 N N . GLY A 1 521 ? -7.213 -10.790 21.211 1.00 98.12 521 GLY A N 1
ATOM 4085 C CA . GLY A 1 521 ? -8.444 -10.497 20.479 1.00 98.12 521 GLY A CA 1
ATOM 4086 C C . GLY A 1 521 ? -9.186 -11.741 19.990 1.00 98.12 521 GLY A C 1
ATOM 4087 O O . GLY A 1 521 ? -10.307 -11.622 19.511 1.00 98.12 521 GLY A O 1
ATOM 4088 N N . ASN A 1 522 ? -8.584 -12.934 20.102 1.00 98.06 522 ASN A N 1
ATOM 4089 C CA . ASN A 1 522 ? -9.112 -14.199 19.577 1.00 98.06 522 ASN A CA 1
ATOM 4090 C C . ASN A 1 522 ? -9.498 -14.129 18.081 1.00 98.06 522 ASN A C 1
ATOM 4092 O O . ASN A 1 522 ? -10.448 -14.776 17.626 1.00 98.06 522 ASN A O 1
ATOM 4096 N N . PHE A 1 523 ? -8.756 -13.348 17.299 1.00 98.44 523 PHE A N 1
ATOM 4097 C CA . PHE A 1 523 ? -9.012 -13.137 15.875 1.00 98.44 523 PHE A CA 1
ATOM 4098 C C . PHE A 1 523 ? -8.658 -14.376 15.035 1.00 98.44 523 PHE A C 1
ATOM 4100 O O . PHE A 1 523 ? -7.864 -15.223 15.444 1.00 98.44 523 PHE A O 1
ATOM 4107 N N . ASN A 1 524 ? -9.246 -14.492 13.842 1.00 97.56 524 ASN A N 1
ATOM 4108 C CA . ASN A 1 524 ? -8.843 -15.469 12.814 1.00 97.56 524 ASN A CA 1
ATOM 4109 C C . ASN A 1 524 ? -8.500 -14.810 11.465 1.00 97.56 524 ASN A C 1
ATOM 4111 O O . ASN A 1 524 ? -8.296 -15.503 10.472 1.00 97.56 524 ASN A O 1
ATOM 4115 N N . SER A 1 525 ? -8.406 -13.481 11.437 1.00 97.12 525 SER A N 1
ATOM 4116 C CA . SER A 1 525 ? -7.921 -12.681 10.316 1.00 97.12 525 SER A CA 1
ATOM 4117 C C . SER A 1 525 ? -7.144 -11.474 10.848 1.00 97.12 525 SER A C 1
ATOM 4119 O O . SER A 1 525 ? -7.428 -10.989 11.938 1.00 97.12 525 SER A O 1
ATOM 4121 N N . LEU A 1 526 ? -6.204 -10.951 10.063 1.00 95.44 526 LEU A N 1
ATOM 4122 C CA . LEU A 1 526 ? -5.494 -9.700 10.341 1.00 95.44 526 LEU A CA 1
ATOM 4123 C C . LEU A 1 526 ? -5.491 -8.856 9.068 1.00 95.44 526 LEU A C 1
ATOM 4125 O O . LEU A 1 526 ? -5.213 -9.391 7.995 1.00 95.44 526 LEU A O 1
ATOM 4129 N N . PHE A 1 527 ? -5.811 -7.570 9.180 1.00 95.06 527 PHE A N 1
ATOM 4130 C CA . PHE A 1 527 ? -5.599 -6.603 8.110 1.00 95.06 527 PHE A CA 1
ATOM 4131 C C . PHE A 1 527 ? -4.386 -5.752 8.476 1.00 95.06 527 PHE A C 1
ATOM 4133 O O . PHE A 1 527 ? -4.463 -4.915 9.371 1.00 95.06 527 PHE A O 1
ATOM 4140 N N . LEU A 1 528 ? -3.265 -6.009 7.807 1.00 92.69 528 LEU A N 1
ATOM 4141 C CA . LEU A 1 528 ? -2.026 -5.276 8.017 1.00 92.69 528 LEU A CA 1
ATOM 4142 C C . LEU A 1 528 ? -1.909 -4.191 6.943 1.00 92.69 528 LEU A C 1
ATOM 4144 O O . LEU A 1 528 ? -1.693 -4.494 5.769 1.00 92.69 528 LEU A O 1
ATOM 4148 N N . ASP A 1 529 ? -2.146 -2.941 7.338 1.00 89.19 529 ASP A N 1
ATOM 4149 C CA . ASP A 1 529 ? -2.173 -1.814 6.408 1.00 89.19 529 ASP A CA 1
ATOM 4150 C C . ASP A 1 529 ? -0.777 -1.478 5.880 1.00 89.19 529 ASP A C 1
ATOM 4152 O O . ASP A 1 529 ? 0.224 -1.713 6.553 1.00 89.19 529 ASP A O 1
ATOM 4156 N N . VAL A 1 530 ? -0.762 -0.887 4.683 1.00 80.62 530 VAL A N 1
ATOM 4157 C CA . VAL A 1 530 ? 0.364 -0.472 3.829 1.00 80.62 530 VAL A CA 1
ATOM 4158 C C . VAL A 1 530 ? 1.269 -1.565 3.259 1.00 80.62 530 VAL A C 1
ATOM 4160 O O . VAL A 1 530 ? 1.966 -1.313 2.276 1.00 80.62 530 VAL A O 1
ATOM 4163 N N . ASP A 1 531 ? 1.228 -2.781 3.799 1.00 70.56 531 ASP A N 1
ATOM 4164 C CA . ASP A 1 531 ? 2.017 -3.898 3.265 1.00 70.56 531 ASP A CA 1
ATOM 4165 C C . ASP A 1 531 ? 1.587 -4.240 1.832 1.00 70.56 531 ASP A C 1
ATOM 4167 O O . ASP A 1 531 ? 2.413 -4.441 0.942 1.00 70.56 531 ASP A O 1
ATOM 4171 N N . ALA A 1 532 ? 0.276 -4.239 1.577 1.00 71.62 532 ALA A N 1
ATOM 4172 C CA . ALA A 1 532 ? -0.286 -4.541 0.262 1.00 71.62 532 ALA A CA 1
ATOM 4173 C C . ALA A 1 532 ? -0.304 -3.342 -0.703 1.00 71.62 532 ALA A C 1
ATOM 4175 O O . ALA A 1 532 ? -0.487 -3.540 -1.903 1.00 71.62 532 ALA A O 1
ATOM 4176 N N . THR A 1 533 ? -0.116 -2.107 -0.218 1.00 74.50 533 THR A N 1
ATOM 4177 C CA . THR A 1 533 ? -0.007 -0.920 -1.089 1.00 74.50 533 THR A CA 1
ATOM 4178 C C . THR A 1 533 ? 1.400 -0.742 -1.657 1.00 74.50 533 THR A C 1
ATOM 4180 O O . THR A 1 533 ? 1.619 0.194 -2.422 1.00 74.50 533 THR A O 1
ATOM 4183 N N . ALA A 1 534 ? 2.336 -1.635 -1.305 1.00 71.38 534 ALA A N 1
ATOM 4184 C CA . ALA A 1 534 ? 3.711 -1.649 -1.794 1.00 71.38 534 ALA A CA 1
ATOM 4185 C C . ALA A 1 534 ? 4.425 -0.301 -1.610 1.00 71.38 534 ALA A C 1
ATOM 4187 O O . ALA A 1 534 ? 5.199 0.114 -2.470 1.00 71.38 534 ALA A O 1
ATOM 4188 N N . MET A 1 535 ? 4.192 0.380 -0.477 1.00 80.00 535 MET A N 1
ATOM 4189 C CA . MET A 1 535 ? 4.938 1.587 -0.088 1.00 80.00 535 MET A CA 1
ATOM 4190 C C . MET A 1 535 ? 6.392 1.250 0.291 1.00 80.00 535 MET A C 1
ATOM 4192 O O . MET A 1 535 ? 6.845 1.523 1.406 1.00 80.00 535 MET A O 1
ATOM 4196 N N . ALA A 1 536 ? 7.124 0.625 -0.626 1.00 84.00 536 ALA A N 1
ATOM 4197 C CA . ALA A 1 536 ? 8.542 0.374 -0.507 1.00 84.00 536 ALA A CA 1
ATOM 4198 C C . ALA A 1 536 ? 9.285 1.710 -0.563 1.00 84.00 536 ALA A C 1
ATOM 4200 O O . ALA A 1 536 ? 8.963 2.602 -1.349 1.00 84.00 536 ALA A O 1
ATOM 4201 N N . ARG A 1 537 ? 10.271 1.860 0.313 1.00 87.81 537 ARG A N 1
ATOM 4202 C CA . ARG A 1 537 ? 11.091 3.062 0.415 1.00 87.81 537 ARG A CA 1
ATOM 4203 C C . ARG A 1 537 ? 12.540 2.629 0.461 1.00 87.81 537 ARG A C 1
ATOM 4205 O O . ARG A 1 537 ? 12.866 1.646 1.123 1.00 87.81 537 ARG A O 1
ATOM 4212 N N . GLU A 1 538 ? 13.382 3.378 -0.223 1.00 90.81 538 GLU A N 1
ATOM 4213 C CA . GLU A 1 538 ? 14.819 3.292 -0.022 1.00 90.81 538 GLU A CA 1
ATOM 4214 C C . GLU A 1 538 ? 15.155 3.831 1.376 1.00 90.81 538 GLU A C 1
ATOM 4216 O O . GLU A 1 538 ? 14.587 4.836 1.813 1.00 90.81 538 GLU A O 1
ATOM 4221 N N . ASP A 1 539 ? 16.046 3.137 2.079 1.00 93.56 539 ASP A N 1
ATOM 4222 C CA . ASP A 1 539 ? 16.542 3.523 3.397 1.00 93.56 539 ASP A CA 1
ATOM 4223 C C . ASP A 1 539 ? 18.069 3.562 3.361 1.00 93.56 539 ASP A C 1
ATOM 4225 O O . ASP A 1 539 ? 18.727 2.551 3.114 1.00 93.56 539 ASP A O 1
ATOM 4229 N N . TYR A 1 540 ? 18.619 4.749 3.595 1.00 93.50 540 TYR A N 1
ATOM 4230 C CA . TYR A 1 540 ? 20.045 5.036 3.505 1.00 93.50 540 TYR A CA 1
ATOM 4231 C C . TYR A 1 540 ? 20.768 4.971 4.859 1.00 93.50 540 TYR A C 1
ATOM 4233 O O . TYR A 1 540 ? 21.983 5.188 4.896 1.00 93.50 540 TYR A O 1
ATOM 4241 N N . SER A 1 541 ? 20.071 4.629 5.948 1.00 86.88 541 SER A N 1
ATOM 4242 C CA . SER A 1 541 ? 20.603 4.633 7.322 1.00 86.88 541 SER A CA 1
ATOM 4243 C C . SER A 1 541 ? 21.817 3.710 7.535 1.00 86.88 541 SER A C 1
ATOM 4245 O O . SER A 1 541 ? 22.705 4.032 8.319 1.00 86.88 541 SER A O 1
ATOM 4247 N N . GLY A 1 542 ? 21.923 2.599 6.794 1.00 71.06 542 GLY A N 1
ATOM 4248 C CA . GLY A 1 542 ? 23.064 1.666 6.851 1.00 71.06 542 GLY A CA 1
ATOM 4249 C C . GLY A 1 542 ? 24.261 2.031 5.960 1.00 71.06 542 GLY A C 1
ATOM 4250 O O . GLY A 1 542 ? 25.252 1.306 5.927 1.00 71.06 542 GLY A O 1
ATOM 4251 N N . SER A 1 543 ? 24.181 3.134 5.212 1.00 57.97 543 SER A N 1
ATOM 4252 C CA . SER A 1 543 ? 25.138 3.466 4.139 1.00 57.97 543 SER A CA 1
ATOM 4253 C C . SER A 1 543 ? 26.239 4.446 4.566 1.00 57.97 543 SER A C 1
ATOM 4255 O O . SER A 1 543 ? 27.069 4.833 3.744 1.00 57.97 543 SER A O 1
ATOM 4257 N N . ILE A 1 544 ? 26.245 4.866 5.835 1.00 51.00 544 ILE A N 1
ATOM 4258 C CA . ILE A 1 544 ? 27.206 5.837 6.387 1.00 51.00 544 ILE A CA 1
ATOM 4259 C C . ILE A 1 544 ? 28.565 5.184 6.714 1.00 51.00 544 ILE A C 1
ATOM 4261 O O . ILE A 1 544 ? 29.593 5.857 6.646 1.00 51.00 544 ILE A O 1
ATOM 4265 N N . ASP A 1 545 ? 28.612 3.871 6.964 1.00 38.69 545 ASP A N 1
ATOM 4266 C CA . ASP A 1 545 ? 29.797 3.231 7.563 1.00 38.69 545 ASP A CA 1
ATOM 4267 C C . ASP A 1 545 ? 30.859 2.705 6.579 1.00 38.69 545 ASP A C 1
ATOM 4269 O O . ASP A 1 545 ? 31.935 2.294 7.010 1.00 38.69 545 ASP A O 1
ATOM 4273 N N . ASN A 1 546 ? 30.650 2.778 5.259 1.00 36.16 546 ASN A N 1
ATOM 4274 C CA . ASN A 1 546 ? 31.647 2.286 4.288 1.00 36.16 546 ASN A CA 1
ATOM 4275 C C . ASN A 1 546 ? 32.637 3.343 3.764 1.00 36.16 546 ASN A C 1
ATOM 4277 O O . ASN A 1 546 ? 33.509 3.010 2.963 1.00 36.16 546 ASN A O 1
ATOM 4281 N N . HIS A 1 547 ? 32.568 4.596 4.228 1.00 35.78 547 HIS A N 1
ATOM 4282 C CA . HIS A 1 547 ? 33.498 5.651 3.789 1.00 35.78 547 HIS A CA 1
ATOM 4283 C C . HIS A 1 547 ? 34.287 6.347 4.906 1.00 35.78 547 HIS A C 1
ATOM 4285 O O . HIS A 1 547 ? 35.051 7.267 4.618 1.00 35.78 547 HIS A O 1
ATOM 4291 N N . SER A 1 548 ? 34.183 5.892 6.158 1.00 32.25 548 SER A N 1
ATOM 4292 C CA . SER A 1 548 ? 34.836 6.552 7.300 1.00 32.25 548 SER A CA 1
ATOM 4293 C C . SER A 1 548 ? 35.730 5.663 8.173 1.00 32.25 548 SER A C 1
ATOM 4295 O O . SER A 1 548 ? 36.302 6.188 9.119 1.00 32.25 548 SER A O 1
ATOM 4297 N N . ASN A 1 549 ? 35.961 4.382 7.851 1.00 32.75 549 ASN A N 1
ATOM 4298 C CA . ASN A 1 549 ? 36.918 3.549 8.600 1.00 32.75 549 ASN A CA 1
ATOM 4299 C C . ASN A 1 549 ? 37.705 2.558 7.722 1.00 32.75 549 ASN A C 1
ATOM 4301 O O . ASN A 1 549 ? 37.536 1.345 7.790 1.00 32.75 549 ASN A O 1
ATOM 4305 N N . SER A 1 550 ? 38.660 3.077 6.949 1.00 30.39 550 SER A N 1
ATOM 4306 C CA . SER A 1 550 ? 39.875 2.321 6.616 1.00 30.39 550 SER A CA 1
ATOM 4307 C C . SER A 1 550 ? 41.106 3.221 6.742 1.00 30.39 550 SER A C 1
ATOM 4309 O O . SER A 1 550 ? 41.792 3.515 5.770 1.00 30.39 550 SER A O 1
ATOM 4311 N N . ASN A 1 551 ? 41.364 3.720 7.950 1.00 32.12 551 ASN A N 1
ATOM 4312 C CA . ASN A 1 551 ? 42.692 4.187 8.342 1.00 32.12 551 ASN A CA 1
ATOM 4313 C C . ASN A 1 551 ? 42.806 4.146 9.866 1.00 32.12 551 ASN A C 1
ATOM 4315 O O . ASN A 1 551 ? 42.414 5.073 10.565 1.00 32.12 551 ASN A O 1
ATOM 4319 N N . GLY A 1 552 ? 43.341 3.037 10.366 1.00 26.17 552 GLY A N 1
ATOM 4320 C CA . GLY A 1 552 ? 43.561 2.814 11.788 1.00 26.17 552 GLY A CA 1
ATOM 4321 C C . GLY A 1 552 ? 44.348 1.535 12.028 1.00 26.17 552 GLY A C 1
ATOM 4322 O O . GLY A 1 552 ? 43.814 0.558 12.535 1.00 26.17 552 GLY A O 1
ATOM 4323 N N . ASN A 1 553 ? 45.617 1.540 11.621 1.00 30.36 553 ASN A N 1
ATOM 4324 C CA . ASN A 1 553 ? 46.631 0.626 12.143 1.00 30.36 553 ASN A CA 1
ATOM 4325 C C . ASN A 1 553 ? 46.668 0.706 13.678 1.00 30.36 553 ASN A C 1
ATOM 4327 O O . ASN A 1 553 ? 46.700 1.811 14.219 1.00 30.36 553 ASN A O 1
ATOM 4331 N N . GLY A 1 554 ? 46.801 -0.433 14.360 1.00 27.17 554 GLY A N 1
ATOM 4332 C CA . GLY A 1 554 ? 47.209 -0.439 15.763 1.00 27.17 554 GLY A CA 1
ATOM 4333 C C . GLY A 1 554 ? 47.053 -1.777 16.474 1.00 27.17 554 GLY A C 1
ATOM 4334 O O . GLY A 1 554 ? 46.041 -2.011 17.118 1.00 27.17 554 GLY A O 1
ATOM 4335 N N . ASN A 1 555 ? 48.089 -2.618 16.395 1.00 28.31 555 ASN A N 1
ATOM 4336 C CA . ASN A 1 555 ? 48.423 -3.579 17.450 1.00 28.31 555 ASN A CA 1
ATOM 4337 C C . ASN A 1 555 ? 48.455 -2.875 18.819 1.00 28.31 555 ASN A C 1
ATOM 4339 O O . ASN A 1 555 ? 49.089 -1.822 18.928 1.00 28.31 555 ASN A O 1
ATOM 4343 N N . GLY A 1 556 ? 47.886 -3.505 19.849 1.00 29.08 556 GLY A N 1
ATOM 4344 C CA . GLY A 1 556 ? 48.006 -3.086 21.250 1.00 29.08 556 GLY A CA 1
ATOM 4345 C C . GLY A 1 556 ? 46.832 -3.535 22.092 1.00 29.08 556 GLY A C 1
ATOM 4346 O O . GLY A 1 556 ? 45.837 -2.783 22.105 1.00 29.08 556 GLY A O 1
#

Secondary structure (DSSP, 8-state):
--------------------------S---SEEEEEEEEEEETTEEEEEEEEEETTT--EEETTEEEE-S--EETTEE-EEEEEEEEEETTTTEEEEEEEEEETT--EEEEEEETTEEEEEEE--TT--PBTTB-EEEEEEE--TTT--EEEE-BTT-EEEETT-HHHHHHHHHHHTTEETTTTBSSSEEEEEETTEEEEEEESS-SSEEEEEEEEEPSSSSS--EEEEEEEEEEE-TTTTTSPEEEEEEEESSTTHHHHHHHHHHHHTT----HHHHHHH-GGGGGGTTPEEEEE---SS--TTSBS-HHHHHHIIIIIS-S---HHHHHHHSS--BTTB---HHHHHHHHHHHHHHHHHHS--PPP-SS---HHHHHHHHHHHHHHHHHHHGGGB--GGG--SS--HHHHHHHHHTT--SEEEEESSSHHHHH-HHHHHHHHHTT-EEEEEE--SEE--TTT-TT-GGG---HHHHHHSBPBPTTS-B-B-GGGSSEEB-TTTTHHHHHHHHHHHHHHTT-SEEEETTTTTT------GGGSTTSS-S------